Protein AF-A0A660WMS9-F1 (afdb_monomer_lite)

Structure (mmCIF, N/CA/C/O backbone):
data_AF-A0A660WMS9-F1
#
_entry.id   AF-A0A660WMS9-F1
#
loop_
_atom_site.group_PDB
_atom_site.id
_atom_site.type_symbol
_atom_site.label_atom_id
_atom_site.label_alt_id
_atom_site.label_comp_id
_atom_site.label_asym_id
_atom_site.label_entity_id
_atom_site.label_seq_id
_atom_site.pdbx_PDB_ins_code
_atom_site.Cartn_x
_atom_site.Cartn_y
_atom_site.Cartn_z
_atom_site.occupancy
_atom_site.B_iso_or_equiv
_atom_site.auth_seq_id
_atom_site.auth_comp_id
_atom_site.auth_asym_id
_atom_site.auth_atom_id
_atom_site.pdbx_PDB_model_num
ATOM 1 N N . MET A 1 1 ? 49.281 -84.586 -79.809 1.00 32.28 1 MET A N 1
ATOM 2 C CA . MET A 1 1 ? 50.300 -84.724 -78.743 1.00 32.28 1 MET A CA 1
ATOM 3 C C . MET A 1 1 ? 50.803 -83.334 -78.365 1.00 32.28 1 MET A C 1
ATOM 5 O O . MET A 1 1 ? 51.269 -82.672 -79.271 1.00 32.28 1 MET A O 1
ATOM 9 N N . LYS A 1 2 ? 50.681 -82.951 -77.074 1.00 32.53 2 LYS A N 1
ATOM 10 C CA . LYS A 1 2 ? 51.397 -81.894 -76.295 1.00 32.53 2 LYS A CA 1
ATOM 11 C C . LYS A 1 2 ? 51.545 -80.488 -76.944 1.00 32.53 2 LYS A C 1
ATOM 13 O O . LYS A 1 2 ? 52.134 -80.382 -77.999 1.00 32.53 2 LYS A O 1
ATOM 18 N N . GLY A 1 3 ? 51.168 -79.344 -76.364 1.00 30.53 3 GLY A N 1
ATOM 19 C CA . GLY A 1 3 ? 50.635 -78.980 -75.050 1.00 30.53 3 GLY A CA 1
ATOM 20 C C . GLY A 1 3 ? 50.701 -77.448 -74.825 1.00 30.53 3 GLY A C 1
ATOM 21 O O . GLY A 1 3 ? 51.437 -76.761 -75.522 1.00 30.53 3 GLY A O 1
ATOM 22 N N . LYS A 1 4 ? 49.983 -76.996 -73.781 1.00 32.78 4 LYS A N 1
ATOM 23 C CA . LYS A 1 4 ? 50.050 -75.719 -73.019 1.00 32.78 4 LYS A CA 1
ATOM 24 C C . LYS A 1 4 ? 49.391 -74.424 -73.565 1.00 32.78 4 LYS A C 1
ATOM 26 O O . LYS A 1 4 ? 49.974 -73.689 -74.342 1.00 32.78 4 LYS A O 1
ATOM 31 N N . ILE A 1 5 ? 48.194 -74.165 -73.005 1.00 33.53 5 ILE A N 1
ATOM 32 C CA . ILE A 1 5 ? 47.720 -72.978 -72.240 1.00 33.53 5 ILE A CA 1
ATOM 33 C C . ILE A 1 5 ? 48.141 -71.582 -72.741 1.00 33.53 5 ILE A C 1
ATOM 35 O O . ILE A 1 5 ? 49.306 -71.236 -72.600 1.00 33.53 5 ILE A O 1
ATOM 39 N N . LEU A 1 6 ? 47.165 -70.724 -73.084 1.00 25.55 6 LEU A N 1
ATOM 40 C CA . LEU A 1 6 ? 46.888 -69.477 -72.341 1.00 25.55 6 LEU A CA 1
ATOM 41 C C . LEU A 1 6 ? 45.520 -68.879 -72.718 1.00 25.55 6 LEU A C 1
ATOM 43 O O . LEU A 1 6 ? 45.001 -69.078 -73.810 1.00 25.55 6 LEU A O 1
ATOM 47 N N . VAL A 1 7 ? 44.952 -68.208 -71.723 1.00 28.59 7 VAL A N 1
ATOM 48 C CA . VAL A 1 7 ? 43.577 -67.754 -71.520 1.00 28.59 7 VAL A CA 1
ATOM 49 C C . VAL A 1 7 ? 43.165 -66.600 -72.441 1.00 28.59 7 VAL A C 1
ATOM 51 O O . VAL A 1 7 ? 43.944 -65.706 -72.753 1.00 28.59 7 VAL A O 1
ATOM 54 N N . MET A 1 8 ? 41.894 -66.653 -72.831 1.00 27.38 8 MET A N 1
ATOM 55 C CA . MET A 1 8 ? 41.160 -65.738 -73.699 1.00 27.38 8 MET A CA 1
ATOM 56 C C . MET A 1 8 ? 40.659 -64.518 -72.905 1.00 27.38 8 MET A C 1
ATOM 58 O O . MET A 1 8 ? 40.022 -64.688 -71.869 1.00 27.38 8 MET A O 1
ATOM 62 N N . VAL A 1 9 ? 40.881 -63.303 -73.410 1.00 28.78 9 VAL A N 1
ATOM 63 C CA . VAL A 1 9 ? 40.163 -62.089 -72.980 1.00 28.78 9 VAL A CA 1
ATOM 64 C C . VAL A 1 9 ? 39.737 -61.348 -74.243 1.00 28.78 9 VAL A C 1
ATOM 66 O O . VAL A 1 9 ? 40.584 -60.933 -75.031 1.00 28.78 9 VAL A O 1
ATOM 69 N N . PHE A 1 10 ? 38.426 -61.231 -74.462 1.00 31.05 10 PHE A N 1
ATOM 70 C CA . PHE A 1 10 ? 37.843 -60.538 -75.610 1.00 31.05 10 PHE A CA 1
ATOM 71 C C . PHE A 1 10 ? 37.182 -59.231 -75.162 1.00 31.05 10 PHE A C 1
ATOM 73 O O . PHE A 1 10 ? 36.377 -59.206 -74.233 1.00 31.05 10 PHE A O 1
ATOM 80 N N . PHE A 1 11 ? 37.566 -58.160 -75.850 1.00 29.42 11 PHE A N 1
ATOM 81 C CA . PHE A 1 11 ? 37.086 -56.785 -75.741 1.00 29.42 11 PHE A CA 1
ATOM 82 C C . PHE A 1 11 ? 35.619 -56.642 -76.176 1.00 29.42 11 PHE A C 1
ATOM 84 O O . PHE A 1 11 ? 35.262 -57.118 -77.253 1.00 29.42 11 PHE A O 1
ATOM 91 N N . VAL A 1 12 ? 34.821 -55.867 -75.429 1.00 30.16 12 VAL A N 1
ATOM 92 C CA . VAL A 1 12 ? 33.628 -55.174 -75.949 1.00 30.16 12 VAL A CA 1
ATOM 93 C C . VAL A 1 12 ? 33.573 -53.753 -75.372 1.00 30.16 12 VAL A C 1
ATOM 95 O O . VAL A 1 12 ? 33.766 -53.532 -74.180 1.00 30.16 12 VAL A O 1
ATOM 98 N N . LEU A 1 13 ? 33.359 -52.802 -76.280 1.00 28.14 13 LEU A N 1
ATOM 99 C CA . LEU A 1 13 ? 33.330 -51.348 -76.133 1.00 28.14 13 LEU A CA 1
ATOM 100 C C . LEU A 1 13 ? 32.274 -50.877 -75.106 1.00 28.14 13 LEU A C 1
ATOM 102 O O . LEU A 1 13 ? 31.096 -51.208 -75.232 1.00 28.14 13 LEU A O 1
ATOM 106 N N . VAL A 1 14 ? 32.687 -50.073 -74.121 1.00 31.25 14 VAL A N 1
ATOM 107 C CA . VAL A 1 14 ? 31.817 -49.462 -73.099 1.00 31.25 14 VAL A CA 1
ATOM 108 C C . VAL A 1 14 ? 31.217 -48.159 -73.632 1.00 31.25 14 VAL A C 1
ATOM 110 O O . VAL A 1 14 ? 31.938 -47.202 -73.910 1.00 31.25 14 VAL A O 1
ATOM 113 N N . ILE A 1 15 ? 29.887 -48.106 -73.727 1.00 33.53 15 ILE A N 1
ATOM 114 C CA . ILE A 1 15 ? 29.124 -46.856 -73.814 1.00 33.53 15 ILE A CA 1
ATOM 115 C C . ILE A 1 15 ? 28.961 -46.344 -72.379 1.00 33.53 15 ILE A C 1
ATOM 117 O O . ILE A 1 15 ? 28.240 -46.935 -71.578 1.00 33.53 15 ILE A O 1
ATOM 121 N N . ALA A 1 16 ? 29.658 -45.261 -72.039 1.00 32.47 16 ALA A N 1
ATOM 122 C CA . ALA A 1 16 ? 29.509 -44.581 -70.759 1.00 32.47 16 ALA A CA 1
ATOM 123 C C . ALA A 1 16 ? 28.247 -43.703 -70.776 1.00 32.47 16 ALA A C 1
ATOM 125 O O . ALA A 1 16 ? 28.280 -42.552 -71.204 1.00 32.47 16 ALA A O 1
ATOM 126 N N . THR A 1 17 ? 27.126 -44.234 -70.291 1.00 32.12 17 THR A N 1
ATOM 127 C CA . THR A 1 17 ? 26.027 -43.406 -69.781 1.00 32.12 17 THR A CA 1
ATOM 128 C C . THR A 1 17 ? 26.163 -43.323 -68.268 1.00 32.12 17 THR A C 1
ATOM 130 O O . THR A 1 17 ? 25.931 -44.302 -67.562 1.00 32.12 17 THR A O 1
ATOM 133 N N . ASN A 1 18 ? 26.565 -42.147 -67.786 1.00 30.75 18 ASN A N 1
ATOM 134 C CA . ASN A 1 18 ? 26.593 -41.793 -66.373 1.00 30.75 18 ASN A CA 1
ATOM 135 C C . ASN A 1 18 ? 25.188 -41.922 -65.769 1.00 30.75 18 ASN A C 1
ATOM 137 O O . ASN A 1 18 ? 24.348 -41.044 -65.955 1.00 30.75 18 ASN A O 1
ATOM 141 N N . VAL A 1 19 ? 24.946 -42.988 -65.010 1.00 33.78 19 VAL A N 1
ATOM 142 C CA . VAL A 1 19 ? 23.925 -42.978 -63.962 1.00 33.78 19 VAL A CA 1
ATOM 143 C C . VAL A 1 19 ? 24.661 -42.598 -62.684 1.00 33.78 19 VAL A C 1
ATOM 145 O O . VAL A 1 19 ? 25.280 -43.435 -62.036 1.00 33.78 19 VAL A O 1
ATOM 148 N N . TYR A 1 20 ? 24.653 -41.301 -62.370 1.00 31.83 20 TYR A N 1
ATOM 149 C CA . TYR A 1 20 ? 25.052 -40.805 -61.057 1.00 31.83 20 TYR A CA 1
ATOM 150 C C . TYR A 1 20 ? 24.159 -41.480 -60.011 1.00 31.83 20 TYR A C 1
ATOM 152 O O . TYR A 1 20 ? 22.953 -41.232 -59.963 1.00 31.83 20 TYR A O 1
ATOM 160 N N . ALA A 1 21 ? 24.748 -42.341 -59.183 1.00 30.48 21 ALA A N 1
ATOM 161 C CA . ALA A 1 21 ? 24.123 -42.779 -57.948 1.00 30.48 21 ALA A CA 1
ATOM 162 C C . ALA A 1 21 ? 23.920 -41.533 -57.071 1.00 30.48 21 ALA A C 1
ATOM 164 O O . ALA A 1 21 ? 24.878 -40.863 -56.690 1.00 30.48 21 ALA A O 1
ATOM 165 N N . GLN A 1 22 ? 22.664 -41.171 -56.808 1.00 32.88 22 GLN A N 1
ATOM 166 C CA . GLN A 1 22 ? 22.342 -40.133 -55.836 1.00 32.88 22 GLN A CA 1
ATOM 167 C C . GLN A 1 22 ? 22.759 -40.631 -54.449 1.00 32.88 22 GLN A C 1
ATOM 169 O O . GLN A 1 22 ? 22.182 -41.590 -53.938 1.00 32.88 22 GLN A O 1
ATOM 174 N N . GLY A 1 23 ? 23.763 -39.985 -53.854 1.00 32.12 23 GLY A N 1
ATOM 175 C CA . GLY A 1 23 ? 24.179 -40.234 -52.477 1.00 32.12 23 GLY A CA 1
ATOM 176 C C . GLY A 1 23 ? 23.011 -40.011 -51.517 1.00 32.12 23 GLY A C 1
ATOM 177 O O . GLY A 1 23 ? 22.479 -38.904 -51.399 1.00 32.12 23 GLY A O 1
ATOM 178 N N . TYR A 1 24 ? 22.583 -41.073 -50.840 1.00 36.50 24 TYR A N 1
ATOM 179 C CA . TYR A 1 24 ? 21.581 -40.983 -49.787 1.00 36.50 24 TYR A CA 1
ATOM 180 C C . TYR A 1 24 ? 22.224 -40.380 -48.533 1.00 36.50 24 TYR A C 1
ATOM 182 O O . TYR A 1 24 ? 23.112 -40.974 -47.930 1.00 36.50 24 TYR A O 1
ATOM 190 N N . LYS A 1 25 ? 21.748 -39.202 -48.112 1.00 35.28 25 LYS A N 1
ATOM 191 C CA . LYS A 1 25 ? 22.146 -38.561 -46.848 1.00 35.28 25 LYS A CA 1
ATOM 192 C C . LYS A 1 25 ? 21.632 -39.384 -45.665 1.00 35.28 25 LYS A C 1
ATOM 194 O O . LYS A 1 25 ? 20.420 -39.561 -45.525 1.00 35.28 25 LYS A O 1
ATOM 199 N N . LYS A 1 26 ? 22.519 -39.856 -44.790 1.00 37.06 26 LYS A N 1
ATOM 200 C CA . LYS A 1 26 ? 22.137 -40.597 -43.581 1.00 37.06 26 LYS A CA 1
ATOM 201 C C . LYS A 1 26 ? 21.964 -39.629 -42.404 1.00 37.06 26 LYS A C 1
ATOM 203 O O . LYS A 1 26 ? 22.864 -38.864 -42.085 1.00 37.06 26 LYS A O 1
ATOM 208 N N . GLN A 1 27 ? 20.795 -39.641 -41.760 1.00 36.34 27 GLN A N 1
ATOM 209 C CA . GLN A 1 27 ? 20.575 -38.924 -40.497 1.00 36.34 27 GLN A CA 1
ATOM 210 C C . GLN A 1 27 ? 21.121 -39.759 -39.335 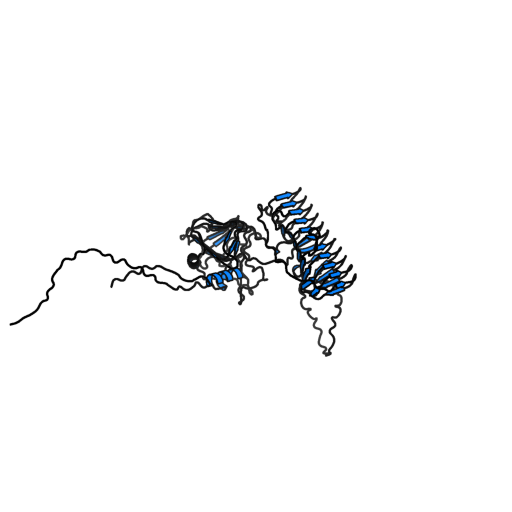1.00 36.34 27 GLN A C 1
ATOM 212 O O . GLN A 1 27 ? 20.575 -40.818 -39.029 1.00 36.34 27 GLN A O 1
ATOM 217 N N . THR A 1 28 ? 22.144 -39.268 -38.643 1.00 34.19 28 THR A N 1
ATOM 218 C CA . THR A 1 28 ? 22.588 -39.826 -37.357 1.00 34.19 28 THR A CA 1
ATOM 219 C C . THR A 1 28 ? 22.055 -38.983 -36.202 1.00 34.19 28 THR A C 1
ATOM 221 O O . THR A 1 28 ? 22.362 -37.800 -36.089 1.00 34.19 28 THR A O 1
ATOM 224 N N . GLN A 1 29 ? 21.247 -39.591 -35.329 1.00 34.59 29 GLN A N 1
ATOM 225 C CA . GLN A 1 29 ? 20.809 -38.974 -34.075 1.00 34.59 29 GLN A CA 1
ATOM 226 C C . GLN A 1 29 ? 21.917 -39.112 -33.027 1.00 34.59 29 GLN A C 1
ATOM 228 O O . GLN A 1 29 ? 22.226 -40.222 -32.599 1.00 34.59 29 GLN A O 1
ATOM 233 N N . PHE A 1 30 ? 22.490 -37.993 -32.585 1.00 34.28 30 PHE A N 1
ATOM 234 C CA . PHE A 1 30 ? 23.364 -37.969 -31.414 1.00 34.28 30 PHE A CA 1
ATOM 235 C C . PHE A 1 30 ? 22.556 -37.608 -30.168 1.00 34.28 30 PHE A C 1
ATOM 237 O O . PHE A 1 30 ? 21.852 -36.599 -30.127 1.00 34.28 30 PHE A O 1
ATOM 244 N N . THR A 1 31 ? 22.690 -38.422 -29.122 1.00 34.00 31 THR A N 1
ATOM 245 C CA . THR A 1 31 ? 22.182 -38.083 -27.788 1.00 34.00 31 THR A CA 1
ATOM 246 C C . THR A 1 31 ? 23.289 -37.321 -27.065 1.00 34.00 31 THR A C 1
ATOM 248 O O . THR A 1 31 ? 24.209 -37.930 -26.528 1.00 34.00 31 THR A O 1
ATOM 251 N N . GLY A 1 32 ? 23.268 -35.988 -27.134 1.00 41.72 32 GLY A N 1
ATOM 252 C CA . GLY A 1 32 ? 24.206 -35.153 -26.375 1.00 41.72 32 GLY A CA 1
ATOM 253 C C . GLY A 1 32 ? 23.969 -35.236 -24.860 1.00 41.72 32 GLY A C 1
ATOM 254 O O . GLY A 1 32 ? 22.941 -35.733 -24.395 1.00 41.72 32 GLY A O 1
ATOM 255 N N . THR A 1 33 ? 24.899 -34.712 -24.067 1.00 40.25 33 THR A N 1
ATOM 256 C CA . THR A 1 33 ? 24.704 -34.524 -22.624 1.00 40.25 33 THR A CA 1
ATOM 257 C C . THR A 1 33 ? 23.866 -33.271 -22.397 1.00 40.25 33 THR A C 1
ATOM 259 O O . THR A 1 33 ? 24.208 -32.198 -22.892 1.00 40.25 33 THR A O 1
ATOM 262 N N . LYS A 1 34 ? 22.770 -33.378 -21.638 1.00 45.91 34 LYS A N 1
ATOM 263 C CA . LYS A 1 34 ? 21.983 -32.207 -21.238 1.00 45.91 34 LYS A CA 1
ATOM 264 C C . LYS A 1 34 ? 22.864 -31.256 -20.444 1.00 45.91 34 LYS A C 1
ATOM 266 O O . LYS A 1 34 ? 23.406 -31.665 -19.416 1.00 45.91 34 LYS A O 1
ATOM 271 N N . THR A 1 35 ? 22.995 -30.006 -20.894 1.00 46.56 35 THR A N 1
ATOM 272 C CA . THR A 1 35 ? 23.633 -28.949 -20.105 1.00 46.56 35 THR A CA 1
ATOM 273 C C . THR A 1 35 ? 22.878 -28.870 -18.785 1.00 46.56 35 THR A C 1
ATOM 275 O O . THR A 1 35 ? 21.731 -28.425 -18.727 1.00 46.56 35 THR A O 1
ATOM 278 N N . THR A 1 36 ? 23.468 -29.444 -17.737 1.00 42.19 36 THR A N 1
ATOM 279 C CA . THR A 1 36 ? 22.788 -29.593 -16.458 1.00 42.19 36 THR A CA 1
ATOM 280 C C . THR A 1 36 ? 23.033 -28.323 -15.696 1.00 42.19 36 THR A C 1
ATOM 282 O O . THR A 1 36 ? 24.161 -28.003 -15.325 1.00 42.19 36 THR A O 1
ATOM 285 N N . VAL A 1 37 ? 21.964 -27.582 -15.477 1.00 47.69 37 VAL A N 1
ATOM 286 C CA . VAL A 1 37 ? 22.051 -26.394 -14.667 1.00 47.69 37 VAL A CA 1
ATOM 287 C C . VAL A 1 37 ? 21.891 -26.807 -13.224 1.00 47.69 37 VAL A C 1
ATOM 289 O O . VAL A 1 37 ? 20.805 -27.189 -12.799 1.00 47.69 37 VAL A O 1
ATOM 292 N N . SER A 1 38 ? 22.965 -26.757 -12.445 1.00 46.25 38 SER A N 1
ATOM 293 C CA . SER A 1 38 ? 22.772 -26.902 -11.011 1.00 46.25 38 SER A CA 1
ATOM 294 C C . SER A 1 38 ? 22.009 -25.671 -10.498 1.00 46.25 38 SER A C 1
ATOM 296 O O . SER A 1 38 ? 22.291 -24.532 -10.885 1.00 46.25 38 SER A O 1
ATOM 298 N N . ASN A 1 39 ? 21.058 -25.879 -9.585 1.00 41.84 39 ASN A N 1
ATOM 299 C CA . ASN A 1 39 ? 20.408 -24.784 -8.854 1.00 41.84 39 ASN A CA 1
ATOM 300 C C . ASN A 1 39 ? 21.433 -23.877 -8.135 1.00 41.84 39 ASN A C 1
ATOM 302 O O . ASN A 1 39 ? 21.135 -22.725 -7.830 1.00 41.84 39 ASN A O 1
ATOM 306 N N . GLU A 1 40 ? 22.645 -24.386 -7.884 1.00 43.34 40 GLU A N 1
ATOM 307 C CA . GLU A 1 40 ? 23.776 -23.635 -7.328 1.00 43.34 40 GLU A CA 1
ATOM 308 C C . GLU A 1 40 ? 24.329 -22.626 -8.339 1.00 43.34 40 GLU A C 1
ATOM 310 O O . GLU A 1 40 ? 24.509 -21.456 -8.004 1.00 43.34 40 GLU A O 1
ATOM 315 N N . SER A 1 41 ? 24.515 -23.062 -9.587 1.00 45.81 41 SER A N 1
ATOM 316 C CA . SER A 1 41 ? 24.983 -22.239 -10.702 1.00 45.81 41 SER A CA 1
ATOM 317 C C . SER A 1 41 ? 23.974 -21.151 -11.059 1.00 45.81 41 SER A C 1
ATOM 319 O O . SER A 1 41 ? 24.400 -20.036 -11.316 1.00 45.81 41 SER A O 1
ATOM 321 N N . LEU A 1 42 ? 22.660 -21.434 -11.010 1.00 47.22 42 LEU A N 1
ATOM 322 C CA . LEU A 1 42 ? 21.597 -20.429 -11.211 1.00 47.22 42 LEU A CA 1
ATOM 323 C C . LEU A 1 42 ? 21.445 -19.471 -10.029 1.00 47.22 42 LEU A C 1
ATOM 325 O O . LEU A 1 42 ? 21.167 -18.290 -10.225 1.00 47.22 42 LEU A O 1
ATOM 329 N N . GLY A 1 43 ? 21.614 -19.966 -8.800 1.00 41.22 43 GLY A N 1
ATOM 330 C CA . GLY A 1 43 ? 21.481 -19.168 -7.580 1.00 41.22 43 GLY A CA 1
ATOM 331 C C . GLY A 1 43 ? 22.525 -18.064 -7.431 1.00 41.22 43 GLY A C 1
ATOM 332 O O . GLY A 1 43 ? 22.253 -17.040 -6.808 1.00 41.22 43 GLY A O 1
ATOM 333 N N . ALA A 1 44 ? 23.689 -18.243 -8.054 1.00 41.72 44 ALA A N 1
ATOM 334 C CA . ALA A 1 44 ? 24.758 -17.255 -8.112 1.00 41.72 44 ALA A CA 1
ATOM 335 C C . ALA A 1 44 ? 24.528 -16.150 -9.169 1.00 41.72 44 ALA A C 1
ATOM 337 O O . ALA A 1 44 ? 25.241 -15.150 -9.173 1.00 41.72 44 ALA A O 1
ATOM 338 N N . ILE A 1 45 ? 23.553 -16.283 -10.075 1.00 48.00 45 ILE A N 1
ATOM 339 C CA . ILE A 1 45 ? 23.423 -15.396 -11.242 1.00 48.00 45 ILE A CA 1
ATOM 340 C C . ILE A 1 45 ? 22.672 -14.117 -10.870 1.00 48.00 45 ILE A C 1
ATOM 342 O O . ILE A 1 45 ? 21.440 -14.073 -10.899 1.00 48.00 45 ILE A O 1
ATOM 346 N N . ASN A 1 46 ? 23.430 -13.063 -10.569 1.00 48.41 46 ASN A N 1
ATOM 347 C CA . ASN A 1 46 ? 22.924 -11.687 -10.592 1.00 48.41 46 ASN A CA 1
ATOM 348 C C . ASN A 1 46 ? 23.556 -10.876 -11.720 1.00 48.41 46 ASN A C 1
ATOM 350 O O . ASN A 1 46 ? 22.830 -10.264 -12.489 1.00 48.41 46 ASN A O 1
ATOM 354 N N . PHE A 1 47 ? 24.883 -10.921 -11.839 1.00 49.62 47 PHE A N 1
ATOM 355 C CA . PHE A 1 47 ? 25.661 -10.405 -12.964 1.00 49.62 47 PHE A CA 1
ATOM 356 C C . PHE A 1 47 ? 26.985 -11.166 -12.978 1.00 49.62 47 PHE A C 1
ATOM 358 O O . PHE A 1 47 ? 27.804 -10.982 -12.078 1.00 49.62 47 PHE A O 1
ATOM 365 N N . ILE A 1 48 ? 27.193 -12.042 -13.956 1.00 48.62 48 ILE A N 1
ATOM 366 C CA . ILE A 1 48 ? 28.466 -12.746 -14.130 1.00 48.62 48 ILE A CA 1
ATOM 367 C C . ILE A 1 48 ? 29.039 -12.285 -15.460 1.00 48.62 48 ILE A C 1
ATOM 369 O O . ILE A 1 48 ? 28.453 -12.561 -16.497 1.00 48.62 48 ILE A O 1
ATOM 373 N N . SER A 1 49 ? 30.148 -11.550 -15.404 1.00 48.38 49 SER A N 1
ATOM 374 C CA . SER A 1 49 ? 31.034 -11.329 -16.549 1.00 48.38 49 SER A CA 1
ATOM 375 C C . SER A 1 49 ? 32.037 -12.481 -16.579 1.00 48.38 49 SER A C 1
ATOM 377 O O . SER A 1 49 ? 32.495 -12.885 -15.507 1.00 48.38 49 SER A O 1
ATOM 379 N N . ARG A 1 50 ? 32.371 -12.994 -17.773 1.00 46.97 50 ARG A N 1
ATOM 380 C CA . ARG A 1 50 ? 33.308 -14.115 -17.997 1.00 46.97 50 ARG A CA 1
ATOM 381 C C . ARG A 1 50 ? 34.505 -14.036 -17.034 1.00 46.97 50 ARG A C 1
ATOM 383 O O . ARG A 1 50 ? 35.187 -13.012 -16.954 1.00 46.97 50 ARG A O 1
ATOM 390 N N . SER A 1 51 ? 34.701 -15.083 -16.238 1.00 39.81 51 SER A N 1
ATOM 391 C CA . SER A 1 51 ? 35.802 -15.205 -15.284 1.00 39.81 51 SER A CA 1
ATOM 392 C C . SER A 1 51 ? 37.100 -15.559 -16.014 1.00 39.81 51 SER A C 1
ATOM 394 O O . SER A 1 51 ? 37.102 -16.370 -16.932 1.00 39.81 51 SER A O 1
ATOM 396 N N . GLY A 1 52 ? 38.215 -14.962 -15.582 1.00 41.97 52 GLY A N 1
ATOM 397 C CA . GLY A 1 52 ? 39.567 -15.413 -15.939 1.00 41.97 52 GLY A CA 1
ATOM 398 C C . GLY A 1 52 ? 40.323 -14.592 -16.986 1.00 41.97 52 GLY A C 1
ATOM 399 O O . GLY A 1 52 ? 41.539 -14.733 -17.063 1.00 41.97 52 GLY A O 1
ATOM 400 N N . GLU A 1 53 ? 39.671 -13.693 -17.724 1.00 44.28 53 GLU A N 1
ATOM 401 C CA . GLU A 1 53 ? 40.331 -12.906 -18.777 1.00 44.28 53 GLU A CA 1
ATOM 402 C C . GLU A 1 53 ? 40.425 -11.413 -18.419 1.00 44.28 53 GLU A C 1
ATOM 404 O O . GLU A 1 53 ? 39.478 -10.785 -17.937 1.00 44.28 53 GLU A O 1
ATOM 409 N N . THR A 1 54 ? 41.600 -10.820 -18.631 1.00 46.09 54 THR A N 1
ATOM 410 C CA . THR A 1 54 ? 41.865 -9.398 -18.391 1.00 46.09 54 THR A CA 1
ATOM 411 C C . THR A 1 54 ? 41.159 -8.535 -19.443 1.00 46.09 54 THR A C 1
ATOM 413 O O . THR A 1 54 ? 41.322 -8.731 -20.641 1.00 46.09 54 THR A O 1
ATOM 416 N N . GLY A 1 55 ? 40.378 -7.538 -19.007 1.00 48.94 55 GLY A N 1
ATOM 417 C CA . GLY A 1 55 ? 39.758 -6.543 -19.902 1.00 48.94 55 GLY A CA 1
ATOM 418 C C . GLY A 1 55 ? 38.229 -6.545 -19.954 1.00 48.94 55 GLY A C 1
ATOM 419 O O . GLY A 1 55 ? 37.663 -5.604 -20.505 1.00 48.94 55 GLY A O 1
ATOM 420 N N . TYR A 1 56 ? 37.565 -7.518 -19.326 1.00 50.50 56 TYR A N 1
ATOM 421 C CA . TYR A 1 56 ? 36.104 -7.584 -19.275 1.00 50.50 56 TYR A CA 1
ATOM 422 C C . TYR A 1 56 ? 35.528 -6.646 -18.198 1.00 50.50 56 TYR A C 1
ATOM 424 O O . TYR A 1 56 ? 35.923 -6.733 -17.031 1.00 50.50 56 TYR A O 1
ATOM 432 N N . LYS A 1 57 ? 34.624 -5.722 -18.562 1.00 50.97 57 LYS A N 1
ATOM 433 C CA . LYS A 1 57 ? 34.059 -4.707 -17.641 1.00 50.97 57 LYS A CA 1
ATOM 434 C C . LYS A 1 57 ? 32.575 -4.421 -17.915 1.00 50.97 57 LYS A C 1
ATOM 436 O O . LYS A 1 57 ? 32.182 -4.206 -19.056 1.00 50.97 57 LYS A O 1
ATOM 441 N N . LEU A 1 58 ? 31.765 -4.308 -16.859 1.00 52.75 58 LEU A N 1
ATOM 442 C CA . LEU A 1 58 ? 30.400 -3.762 -16.926 1.00 52.75 58 LEU A CA 1
ATOM 443 C C . LEU A 1 58 ? 30.386 -2.323 -16.400 1.00 52.75 58 LEU A C 1
ATOM 445 O O . LEU A 1 58 ? 30.725 -2.091 -15.240 1.00 52.75 58 LEU A O 1
ATOM 449 N N . TYR A 1 59 ? 29.969 -1.388 -17.250 1.00 49.25 59 TYR A N 1
ATOM 450 C CA . TYR A 1 59 ? 29.805 0.033 -16.978 1.00 49.25 59 TYR A CA 1
ATOM 451 C C . TYR A 1 59 ? 28.342 0.375 -16.684 1.00 49.25 59 TYR A C 1
ATOM 453 O O . TYR A 1 59 ? 27.462 0.215 -17.531 1.00 49.25 59 TYR A O 1
ATOM 461 N N . VAL A 1 60 ? 28.085 0.908 -15.490 1.00 49.19 60 VAL A N 1
ATOM 462 C CA . VAL A 1 60 ? 26.765 1.428 -15.099 1.00 49.19 60 VAL A CA 1
ATOM 463 C C . VAL A 1 60 ? 26.896 2.932 -14.890 1.00 49.19 60 VAL A C 1
ATOM 465 O O . VAL A 1 60 ? 27.518 3.367 -13.922 1.00 49.19 60 VAL A O 1
ATOM 468 N N . ASN A 1 61 ? 26.352 3.740 -15.803 1.00 38.12 61 ASN A N 1
ATOM 469 C CA . ASN A 1 61 ? 26.397 5.198 -15.692 1.00 38.12 61 ASN A CA 1
ATOM 470 C C . ASN A 1 61 ? 25.035 5.745 -15.229 1.00 38.12 61 ASN A C 1
ATOM 472 O O . ASN A 1 61 ? 23.999 5.324 -15.733 1.00 38.12 61 ASN A O 1
ATOM 476 N N . GLY A 1 62 ? 25.032 6.676 -14.269 1.00 38.72 62 GLY A N 1
ATOM 477 C CA . GLY A 1 62 ? 23.811 7.199 -13.632 1.00 38.72 62 GLY A CA 1
ATOM 478 C C . GLY A 1 62 ? 23.493 6.619 -12.248 1.00 38.72 62 GLY A C 1
ATOM 479 O O . GLY A 1 62 ? 22.520 7.041 -11.632 1.00 38.72 62 GLY A O 1
ATOM 480 N N . ALA A 1 63 ? 24.330 5.724 -11.713 1.00 38.62 63 ALA A N 1
ATOM 481 C CA . ALA A 1 63 ? 24.299 5.370 -10.298 1.00 38.62 63 ALA A CA 1
ATOM 482 C C . ALA A 1 63 ? 24.802 6.563 -9.464 1.00 38.62 63 ALA A C 1
ATOM 484 O O . ALA A 1 63 ? 25.964 6.626 -9.065 1.00 38.62 63 ALA A O 1
ATOM 485 N N . SER A 1 64 ? 23.932 7.537 -9.184 1.00 37.56 64 SER A N 1
ATOM 486 C CA . SER A 1 64 ? 24.093 8.252 -7.919 1.00 37.56 64 SER A CA 1
ATOM 487 C C . SER A 1 64 ? 23.926 7.217 -6.802 1.00 37.56 64 SER A C 1
ATOM 489 O O . SER A 1 64 ? 23.253 6.200 -6.989 1.00 37.56 64 SER A O 1
ATOM 491 N N . SER A 1 65 ? 24.519 7.450 -5.634 1.00 38.53 65 SER A N 1
ATOM 492 C CA . SER A 1 65 ? 24.477 6.546 -4.472 1.00 38.53 65 SER A CA 1
ATOM 493 C C . SER A 1 65 ? 23.063 6.172 -3.969 1.00 38.53 65 SER A C 1
ATOM 495 O O . SER A 1 65 ? 22.940 5.497 -2.949 1.00 38.53 65 SER A O 1
ATOM 497 N N . SER A 1 66 ? 21.995 6.595 -4.655 1.00 38.03 66 SER A N 1
ATOM 498 C CA . SER A 1 66 ? 20.598 6.479 -4.251 1.00 38.03 66 SER A CA 1
ATOM 499 C C . SER A 1 66 ? 19.609 5.935 -5.301 1.00 38.03 66 SER A C 1
ATOM 501 O O . SER A 1 66 ? 18.463 5.715 -4.917 1.00 38.03 66 SER A O 1
ATOM 503 N N . THR A 1 67 ? 19.965 5.717 -6.581 1.00 36.31 67 THR A N 1
ATOM 504 C CA . THR A 1 67 ? 18.930 5.570 -7.648 1.00 36.31 67 THR A CA 1
ATOM 505 C C . THR A 1 67 ? 18.999 4.341 -8.566 1.00 36.31 67 THR A C 1
ATOM 507 O O . THR A 1 67 ? 17.994 4.025 -9.204 1.00 36.31 67 THR A O 1
ATOM 510 N N . THR A 1 68 ? 20.089 3.568 -8.578 1.00 36.69 68 THR A N 1
ATOM 511 C CA . THR A 1 68 ? 20.141 2.282 -9.305 1.00 36.69 68 THR A CA 1
ATOM 512 C C . THR A 1 68 ? 20.267 1.130 -8.314 1.00 36.69 68 THR A C 1
ATOM 514 O O . THR A 1 68 ? 21.296 0.970 -7.660 1.00 36.69 68 THR A O 1
ATOM 517 N N . PHE A 1 69 ? 19.212 0.320 -8.195 1.00 41.44 69 PHE A N 1
ATOM 518 C CA . PHE A 1 69 ? 19.160 -0.830 -7.291 1.00 41.44 69 PHE A CA 1
ATOM 519 C C . PHE A 1 69 ? 19.338 -2.131 -8.084 1.00 41.44 69 PHE A C 1
ATOM 521 O O . PHE A 1 69 ? 18.374 -2.671 -8.625 1.00 41.44 69 PHE A O 1
ATOM 528 N N . VAL A 1 70 ? 20.563 -2.662 -8.116 1.00 41.78 70 VAL A N 1
ATOM 529 C CA . VAL A 1 70 ? 20.768 -4.109 -8.287 1.00 41.78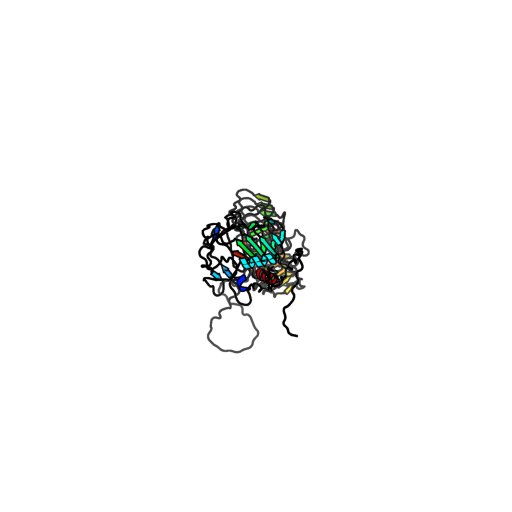 70 VAL A CA 1
ATOM 530 C C . VAL A 1 70 ? 20.779 -4.700 -6.887 1.00 41.78 70 VAL A C 1
ATOM 532 O O . VAL A 1 70 ? 21.781 -4.629 -6.175 1.00 41.78 70 VAL A O 1
ATOM 535 N N . ASP A 1 71 ? 19.630 -5.208 -6.458 1.00 37.28 71 ASP A N 1
ATOM 536 C CA . ASP A 1 71 ? 19.450 -5.717 -5.108 1.00 37.28 71 ASP A CA 1
ATOM 537 C C . ASP A 1 71 ? 19.331 -7.242 -5.126 1.00 37.28 71 ASP A C 1
ATOM 539 O O . ASP A 1 71 ? 18.302 -7.807 -5.492 1.00 37.28 71 ASP A O 1
ATOM 543 N N . GLY A 1 72 ? 20.409 -7.915 -4.722 1.00 37.25 72 GLY A N 1
ATOM 544 C CA . GLY A 1 72 ? 20.436 -9.365 -4.525 1.00 37.25 72 GLY A CA 1
ATOM 545 C C . GLY A 1 72 ? 19.734 -9.826 -3.242 1.00 37.25 72 GLY A C 1
ATOM 546 O O . GLY A 1 72 ? 19.801 -11.010 -2.909 1.00 37.25 72 GLY A O 1
ATOM 547 N N . ARG A 1 73 ? 19.097 -8.928 -2.472 1.00 36.84 73 ARG A N 1
ATOM 548 C CA . ARG A 1 73 ? 18.323 -9.318 -1.289 1.00 36.84 73 ARG A CA 1
ATOM 549 C C . ARG A 1 73 ? 17.080 -10.087 -1.737 1.00 36.84 73 ARG A C 1
ATOM 551 O O . ARG A 1 73 ? 16.176 -9.555 -2.368 1.00 36.84 73 ARG A O 1
ATOM 558 N N . ASN A 1 74 ? 17.015 -11.358 -1.356 1.00 37.09 74 ASN A N 1
ATOM 559 C CA . ASN A 1 74 ? 15.823 -12.194 -1.452 1.00 37.09 74 ASN A CA 1
ATOM 560 C C . ASN A 1 74 ? 14.692 -11.558 -0.610 1.00 37.09 74 ASN A C 1
ATOM 562 O O . ASN A 1 74 ? 14.648 -11.720 0.608 1.00 37.09 74 ASN A O 1
ATOM 566 N N . HIS A 1 75 ? 13.822 -10.746 -1.216 1.00 35.25 75 HIS A N 1
ATOM 567 C CA . HIS A 1 75 ? 13.002 -9.773 -0.479 1.00 35.25 75 HIS A CA 1
ATOM 568 C C . HIS A 1 75 ? 11.845 -10.329 0.377 1.00 35.25 75 HIS A C 1
ATOM 570 O O . HIS A 1 75 ? 11.052 -9.532 0.877 1.00 35.25 75 HIS A O 1
ATOM 576 N N . THR A 1 76 ? 11.734 -11.639 0.618 1.00 31.06 76 THR A N 1
ATOM 577 C CA . THR A 1 76 ? 10.788 -12.205 1.615 1.00 31.06 76 THR A CA 1
ATOM 578 C C . THR A 1 76 ? 11.447 -12.881 2.805 1.00 31.06 76 THR A C 1
ATOM 580 O O . THR A 1 76 ? 10.747 -13.317 3.714 1.00 31.06 76 THR A O 1
ATOM 583 N N . LEU A 1 77 ? 12.770 -12.967 2.851 1.00 29.83 77 LEU A N 1
ATOM 584 C CA . LEU A 1 77 ? 13.455 -13.569 3.982 1.00 29.83 77 LEU A CA 1
ATOM 585 C C . LEU A 1 77 ? 14.552 -12.611 4.394 1.00 29.83 77 LEU A C 1
ATOM 587 O O . LEU A 1 77 ? 15.412 -12.271 3.589 1.00 29.83 77 LEU A O 1
ATOM 591 N N . THR A 1 78 ? 14.548 -12.185 5.649 1.00 28.09 78 THR A N 1
ATOM 592 C CA . THR A 1 78 ? 15.736 -11.658 6.315 1.00 28.09 78 THR A CA 1
ATOM 593 C C . THR A 1 78 ? 16.898 -12.625 6.027 1.00 28.09 78 THR A C 1
ATOM 595 O O . THR A 1 78 ? 16.981 -13.678 6.644 1.00 28.09 78 THR A O 1
ATOM 598 N N . GLY A 1 79 ? 17.717 -12.351 5.004 1.00 32.41 79 GLY A N 1
ATOM 599 C CA . GLY A 1 79 ? 18.869 -13.171 4.603 1.00 32.41 79 GLY A CA 1
ATOM 600 C C . GLY A 1 79 ? 18.615 -14.669 4.357 1.00 32.41 79 GLY A C 1
ATOM 601 O O . GLY A 1 79 ? 19.513 -15.469 4.611 1.00 32.41 79 GLY A O 1
ATOM 602 N N . GLY A 1 80 ? 17.426 -15.081 3.907 1.00 30.81 80 GLY A N 1
ATOM 603 C CA . GLY A 1 80 ? 17.127 -16.503 3.697 1.00 30.81 80 GLY A CA 1
ATOM 604 C C . GLY A 1 80 ? 17.825 -17.087 2.470 1.00 30.81 80 GLY A C 1
ATOM 605 O O . GLY A 1 80 ? 17.569 -16.662 1.341 1.00 30.81 80 GLY A O 1
ATOM 606 N N . LEU A 1 81 ? 18.690 -18.063 2.735 1.00 38.88 81 LEU A N 1
ATOM 607 C CA . LEU A 1 81 ? 19.504 -18.819 1.787 1.00 38.88 81 LEU A CA 1
ATOM 608 C C . LEU A 1 81 ? 18.655 -19.661 0.815 1.00 38.88 81 LEU A C 1
ATOM 610 O O . LEU A 1 81 ? 17.540 -20.071 1.136 1.00 38.88 81 LEU A O 1
ATOM 614 N N . VAL A 1 82 ? 19.206 -19.943 -0.367 1.00 35.09 82 VAL A N 1
ATOM 615 C CA . VAL A 1 82 ? 18.523 -20.651 -1.461 1.00 35.09 82 VAL A CA 1
ATOM 616 C C . VAL A 1 82 ? 18.595 -22.172 -1.254 1.00 35.09 82 VAL A C 1
ATOM 618 O O . VAL A 1 82 ? 19.677 -22.763 -1.277 1.00 35.09 82 VAL A O 1
ATOM 621 N N . GLY A 1 83 ? 17.428 -22.809 -1.098 1.00 38.19 83 GLY A N 1
ATOM 622 C CA . GLY A 1 83 ? 17.230 -24.269 -1.169 1.00 38.19 83 GLY A CA 1
ATOM 623 C C . GLY A 1 83 ? 17.617 -25.078 0.079 1.00 38.19 83 GLY A C 1
ATOM 624 O O . GLY A 1 83 ? 18.140 -24.555 1.063 1.00 38.19 83 GLY A O 1
ATOM 625 N N . SER A 1 84 ? 17.363 -26.392 0.034 1.00 34.25 84 SER A N 1
ATOM 626 C CA . SER A 1 84 ? 17.854 -27.353 1.031 1.00 34.25 84 SER A CA 1
ATOM 627 C C . SER A 1 84 ? 19.376 -27.466 0.907 1.00 34.25 84 SER A C 1
ATOM 629 O O . SER A 1 84 ? 19.890 -28.240 0.100 1.00 34.25 84 SER A O 1
ATOM 631 N N . GLY A 1 85 ? 20.099 -26.618 1.635 1.00 39.19 85 GLY A N 1
ATOM 632 C CA . GLY A 1 85 ? 21.557 -26.539 1.539 1.00 39.19 85 GLY A CA 1
ATOM 633 C C . GLY A 1 85 ? 22.168 -25.162 1.778 1.00 39.19 85 GLY A C 1
ATOM 634 O O . GLY A 1 85 ? 23.381 -25.046 1.652 1.00 39.19 85 GLY A O 1
ATOM 635 N N . ASN A 1 86 ? 21.390 -24.139 2.155 1.00 41.84 86 ASN A N 1
ATOM 636 C CA . ASN A 1 86 ? 21.944 -22.900 2.709 1.00 41.84 86 ASN A CA 1
ATOM 637 C C . ASN A 1 86 ? 22.908 -22.147 1.756 1.00 41.84 86 ASN A C 1
ATOM 639 O O . ASN A 1 86 ? 24.013 -21.774 2.152 1.00 41.84 86 ASN A O 1
ATOM 643 N N . LYS A 1 87 ? 22.503 -21.897 0.498 1.00 40.97 87 LYS A N 1
ATOM 644 C CA . LYS A 1 87 ? 23.375 -21.265 -0.514 1.00 40.97 87 LYS A CA 1
ATOM 645 C C . LYS A 1 87 ? 23.177 -19.741 -0.649 1.00 40.97 87 LYS A C 1
ATOM 647 O O . LYS A 1 87 ? 22.047 -19.266 -0.514 1.00 40.97 87 LYS A O 1
ATOM 652 N N . PRO A 1 88 ? 24.256 -18.973 -0.880 1.00 35.22 88 PRO A N 1
ATOM 653 C CA . PRO A 1 88 ? 24.266 -17.515 -0.729 1.00 35.22 88 PRO A CA 1
ATOM 654 C C . PRO A 1 88 ? 23.996 -16.718 -2.024 1.00 35.22 88 PRO A C 1
ATOM 656 O O . PRO A 1 88 ? 24.175 -17.236 -3.121 1.00 35.22 88 PRO A O 1
ATOM 659 N N . GLY A 1 89 ? 23.592 -15.446 -1.892 1.00 40.44 89 GLY A N 1
ATOM 660 C CA . GLY A 1 89 ? 23.312 -14.531 -3.014 1.00 40.44 89 GLY A CA 1
ATOM 661 C C . GLY A 1 89 ? 24.464 -13.560 -3.311 1.00 40.44 89 GLY A C 1
ATOM 662 O O . GLY A 1 89 ? 25.187 -13.149 -2.401 1.00 40.44 89 GLY A O 1
ATOM 663 N N . ILE A 1 90 ? 24.635 -13.176 -4.581 1.00 40.41 90 ILE A N 1
ATOM 664 C CA . ILE A 1 90 ? 25.703 -12.266 -5.030 1.00 40.41 90 ILE A CA 1
ATOM 665 C C . ILE A 1 90 ? 25.278 -10.792 -4.904 1.00 40.41 90 ILE A C 1
ATOM 667 O O . ILE A 1 90 ? 24.263 -10.393 -5.473 1.00 40.41 90 ILE A O 1
ATOM 671 N N . GLN A 1 91 ? 26.077 -9.965 -4.218 1.00 40.09 91 GLN A N 1
ATOM 672 C CA . GLN A 1 91 ? 25.998 -8.500 -4.262 1.00 40.09 91 GLN A CA 1
ATOM 673 C C . GLN A 1 91 ? 27.272 -7.926 -4.896 1.00 40.09 91 GLN A C 1
ATOM 675 O O . GLN A 1 91 ? 28.391 -8.272 -4.510 1.00 40.09 91 GLN A O 1
ATOM 680 N N . THR A 1 92 ? 27.101 -7.010 -5.846 1.00 40.28 92 THR A N 1
ATOM 681 C CA . THR A 1 92 ? 28.184 -6.215 -6.437 1.00 40.28 92 THR A CA 1
ATOM 682 C C . THR A 1 92 ? 28.233 -4.838 -5.775 1.00 40.28 92 THR A C 1
ATOM 684 O O . THR A 1 92 ? 27.188 -4.242 -5.514 1.00 40.28 92 THR A O 1
ATOM 687 N N . ASP A 1 93 ? 29.428 -4.318 -5.497 1.00 39.50 93 ASP A N 1
ATOM 688 C CA . ASP A 1 93 ? 29.610 -2.958 -4.974 1.00 39.50 93 ASP A CA 1
ATOM 689 C C . ASP A 1 93 ? 29.351 -1.921 -6.082 1.00 39.50 93 ASP A C 1
ATOM 691 O O . ASP A 1 93 ? 30.220 -1.637 -6.907 1.00 39.50 93 ASP A O 1
ATOM 695 N N . LEU A 1 94 ? 28.129 -1.381 -6.114 1.00 43.22 94 LEU A N 1
ATOM 696 C CA . LEU A 1 94 ? 27.681 -0.390 -7.100 1.00 43.22 94 LEU A CA 1
ATOM 697 C C . LEU A 1 94 ? 28.247 1.018 -6.855 1.00 43.22 94 LEU A C 1
ATOM 699 O O . LEU A 1 94 ? 27.985 1.914 -7.653 1.00 43.22 94 LEU A O 1
ATOM 703 N N . ALA A 1 95 ? 29.023 1.248 -5.785 1.00 39.38 95 ALA A N 1
ATOM 704 C CA . ALA A 1 95 ? 29.713 2.527 -5.599 1.00 39.38 95 ALA A CA 1
ATOM 705 C C . ALA A 1 95 ? 30.809 2.750 -6.658 1.00 39.38 95 ALA A C 1
ATOM 707 O O . ALA A 1 95 ? 31.310 3.864 -6.818 1.00 39.38 95 ALA A O 1
ATOM 708 N N . LYS A 1 96 ? 31.181 1.695 -7.393 1.00 43.00 96 LYS A N 1
ATOM 709 C CA . LYS A 1 96 ? 32.092 1.756 -8.532 1.00 43.00 96 LYS A CA 1
ATOM 710 C C . LYS A 1 96 ? 31.293 1.644 -9.825 1.00 43.00 96 LYS A C 1
ATOM 712 O O . LYS A 1 96 ? 30.496 0.730 -9.998 1.00 43.00 96 LYS A O 1
ATOM 717 N N . SER A 1 97 ? 31.589 2.525 -10.777 1.00 44.28 97 SER A N 1
ATOM 718 C CA . SER A 1 97 ? 31.038 2.492 -12.139 1.00 44.28 97 SER A CA 1
ATOM 719 C C . SER A 1 97 ? 31.485 1.272 -12.954 1.00 44.28 97 SER A C 1
ATOM 721 O O . SER A 1 97 ? 31.078 1.135 -14.103 1.00 44.28 97 SER A O 1
ATOM 723 N N . THR A 1 98 ? 32.326 0.400 -12.386 1.00 47.03 98 THR A N 1
ATOM 724 C CA . THR A 1 98 ? 32.829 -0.824 -13.010 1.00 47.03 98 THR A CA 1
ATOM 725 C C . THR A 1 98 ? 32.674 -2.008 -12.061 1.00 47.03 98 THR A C 1
ATOM 727 O O . THR A 1 98 ? 33.259 -2.015 -10.976 1.00 47.03 98 THR A O 1
ATOM 730 N N . ILE A 1 99 ? 31.935 -3.032 -12.491 1.00 48.81 99 ILE A N 1
ATOM 731 C CA . ILE A 1 99 ? 31.801 -4.301 -11.763 1.00 48.81 99 ILE A CA 1
ATOM 732 C C . ILE A 1 99 ? 32.894 -5.265 -12.245 1.00 48.81 99 ILE A C 1
ATOM 734 O O . ILE A 1 99 ? 33.017 -5.504 -13.444 1.00 48.81 99 ILE A O 1
ATOM 738 N N . SER A 1 100 ? 33.692 -5.804 -11.314 1.00 50.03 100 SER A N 1
ATOM 739 C CA . SER A 1 100 ? 34.773 -6.766 -11.588 1.00 50.03 100 SER A CA 1
ATOM 740 C C . SER A 1 100 ? 34.485 -8.114 -10.925 1.00 50.03 100 SER A C 1
ATOM 742 O O . SER A 1 100 ? 34.113 -8.149 -9.749 1.00 50.03 100 SER A O 1
ATOM 744 N N . SER A 1 101 ? 34.734 -9.219 -11.635 1.00 46.28 101 SER A N 1
ATOM 745 C CA . SER A 1 101 ? 34.596 -10.600 -11.130 1.00 46.28 101 SER A CA 1
ATOM 746 C C . SER A 1 101 ? 35.515 -10.910 -9.938 1.00 46.28 101 SER A C 1
ATOM 748 O O . SER A 1 101 ? 35.261 -11.840 -9.177 1.00 46.28 101 SER A O 1
ATOM 750 N N . SER A 1 102 ? 36.544 -10.087 -9.725 1.00 44.50 102 SER A N 1
ATOM 751 C CA . SER A 1 102 ? 37.504 -10.203 -8.625 1.00 44.50 102 SER A CA 1
ATOM 752 C C . SER A 1 102 ? 37.086 -9.537 -7.305 1.00 44.50 102 SER A C 1
ATOM 754 O O . SER A 1 102 ? 37.813 -9.628 -6.319 1.00 44.50 102 SER A O 1
ATOM 756 N N . ASN A 1 103 ? 35.928 -8.863 -7.246 1.00 46.03 103 ASN A N 1
ATOM 757 C CA . ASN A 1 103 ? 35.455 -8.157 -6.044 1.00 46.03 103 ASN A CA 1
ATOM 758 C C . ASN A 1 103 ? 33.962 -8.389 -5.772 1.00 46.03 103 ASN A C 1
ATOM 760 O O . ASN A 1 103 ? 33.194 -7.448 -5.563 1.00 46.03 103 ASN A O 1
ATOM 764 N N . VAL A 1 104 ? 33.554 -9.657 -5.766 1.00 44.75 104 VAL A N 1
ATOM 765 C CA . VAL A 1 104 ? 32.176 -10.057 -5.477 1.00 44.75 104 VAL A CA 1
ATOM 766 C C . VAL A 1 104 ? 32.023 -10.441 -4.001 1.00 44.75 104 VAL A C 1
ATOM 768 O O . VAL A 1 104 ? 32.799 -11.242 -3.470 1.00 44.75 104 VAL A O 1
ATOM 771 N N . THR A 1 105 ? 31.009 -9.879 -3.333 1.00 43.22 105 THR A N 1
ATOM 772 C CA . THR A 1 105 ? 30.625 -10.278 -1.973 1.00 43.22 105 THR A CA 1
ATOM 773 C C . THR A 1 105 ? 29.428 -11.208 -2.048 1.00 43.22 105 THR A C 1
ATOM 775 O O . THR A 1 105 ? 28.376 -10.871 -2.593 1.00 43.22 105 THR A O 1
ATOM 778 N N . ILE A 1 106 ? 29.595 -12.387 -1.466 1.00 43.88 106 ILE A N 1
ATOM 779 C CA . ILE A 1 106 ? 28.552 -13.382 -1.344 1.00 43.88 106 ILE A CA 1
ATOM 780 C C . ILE A 1 106 ? 27.915 -13.239 0.040 1.00 43.88 106 ILE A C 1
ATOM 782 O O . ILE A 1 106 ? 28.532 -13.542 1.067 1.00 43.88 106 ILE A O 1
ATOM 786 N N . ASN A 1 107 ? 26.671 -12.763 0.060 1.00 39.12 107 ASN A N 1
ATOM 787 C CA . ASN A 1 107 ? 25.890 -12.630 1.280 1.00 39.12 107 ASN A CA 1
ATOM 788 C C . ASN A 1 107 ? 25.314 -14.001 1.652 1.00 39.12 107 ASN A C 1
ATOM 790 O O . ASN A 1 107 ? 24.401 -14.519 1.007 1.00 39.12 107 ASN A O 1
ATOM 794 N N . GLY A 1 108 ? 25.878 -14.585 2.704 1.00 37.47 108 GLY A N 1
ATOM 795 C CA . GLY A 1 108 ? 25.430 -15.814 3.346 1.00 37.47 108 GLY A CA 1
ATOM 796 C C . GLY A 1 108 ? 25.770 -15.783 4.831 1.00 37.47 108 GLY A C 1
ATOM 797 O O . GLY A 1 108 ? 26.347 -14.811 5.316 1.00 37.47 108 GLY A O 1
ATOM 798 N N . ASN A 1 109 ? 25.424 -16.841 5.561 1.00 36.38 109 ASN A N 1
ATOM 799 C CA . ASN A 1 109 ? 25.921 -17.047 6.917 1.00 36.38 109 ASN A CA 1
ATOM 800 C C . ASN A 1 109 ? 26.892 -18.243 6.919 1.00 36.38 109 ASN A C 1
ATOM 802 O O . ASN A 1 109 ? 26.419 -19.381 6.881 1.00 36.38 109 ASN A O 1
ATOM 806 N N . PRO A 1 110 ? 28.220 -18.020 6.933 1.00 35.72 110 PRO A N 1
ATOM 807 C CA . PRO A 1 110 ? 28.912 -16.727 6.980 1.00 35.72 110 PRO A CA 1
ATOM 808 C C . PRO A 1 110 ? 29.076 -16.076 5.596 1.00 35.72 110 PRO A C 1
ATOM 810 O O . PRO A 1 110 ? 29.080 -16.752 4.564 1.00 35.72 110 PRO A O 1
ATOM 813 N N . ALA A 1 111 ? 29.245 -14.753 5.580 1.00 39.66 111 ALA A N 1
ATOM 814 C CA . ALA A 1 111 ? 29.535 -14.004 4.362 1.00 39.66 111 ALA A CA 1
ATOM 815 C C . ALA A 1 111 ? 30.917 -14.397 3.820 1.00 39.66 111 ALA A C 1
ATOM 817 O O . ALA A 1 111 ? 31.870 -14.548 4.587 1.00 39.66 111 ALA A O 1
ATOM 818 N N . LYS A 1 112 ? 31.037 -14.560 2.498 1.00 39.81 112 LYS A N 1
ATOM 819 C CA . LYS A 1 112 ? 32.297 -14.930 1.834 1.00 39.81 112 LYS A CA 1
ATOM 820 C C . LYS A 1 112 ? 32.684 -13.880 0.794 1.00 39.81 112 LYS A C 1
ATOM 822 O O . LYS A 1 112 ? 31.852 -13.443 0.004 1.00 39.81 112 LYS A O 1
ATOM 827 N N . LYS A 1 113 ? 33.961 -13.500 0.776 1.00 44.22 113 LYS A N 1
ATOM 828 C CA . LYS A 1 113 ? 34.563 -12.573 -0.195 1.00 44.22 113 LYS A CA 1
ATOM 829 C C . LYS A 1 113 ? 35.642 -13.324 -0.975 1.00 44.22 113 LYS A C 1
ATOM 831 O O . LYS A 1 113 ? 36.444 -14.011 -0.349 1.00 44.22 113 LYS A O 1
ATOM 836 N N . GLY A 1 114 ? 35.671 -13.216 -2.302 1.00 45.56 114 GLY A N 1
ATOM 837 C CA . GLY A 1 114 ? 36.709 -13.871 -3.108 1.00 45.56 114 GLY A CA 1
ATOM 838 C C . GLY A 1 114 ? 36.395 -13.949 -4.600 1.00 45.56 114 GLY A C 1
ATOM 839 O O . GLY A 1 114 ? 35.371 -13.438 -5.049 1.00 45.56 114 GLY A O 1
ATOM 840 N N . ASN A 1 115 ? 37.287 -14.608 -5.344 1.00 46.44 115 ASN A N 1
ATOM 841 C CA . ASN A 1 115 ? 37.099 -14.935 -6.757 1.00 46.44 115 ASN A CA 1
ATOM 842 C C . ASN A 1 115 ? 36.174 -16.149 -6.866 1.00 46.44 115 ASN A C 1
ATOM 844 O O . ASN A 1 115 ? 36.501 -17.217 -6.349 1.00 46.44 115 ASN A O 1
ATOM 848 N N . TRP A 1 116 ? 35.040 -15.994 -7.541 1.00 44.03 116 TRP A N 1
ATOM 849 C CA . TRP A 1 116 ? 34.112 -17.092 -7.796 1.00 44.03 116 TRP A CA 1
ATOM 850 C C . TRP A 1 116 ? 34.140 -17.426 -9.281 1.00 44.03 116 TRP A C 1
ATOM 852 O O . TRP A 1 116 ? 33.770 -16.597 -10.109 1.00 44.03 116 TRP A O 1
ATOM 862 N N . ASN A 1 117 ? 34.619 -18.628 -9.604 1.00 44.22 117 ASN A N 1
ATOM 863 C CA . ASN A 1 117 ? 34.580 -19.162 -10.957 1.00 44.22 117 ASN A CA 1
ATOM 864 C C . ASN A 1 117 ? 33.312 -20.007 -11.101 1.00 44.22 117 ASN A C 1
ATOM 866 O O . ASN A 1 117 ? 33.177 -21.032 -10.436 1.00 44.22 117 ASN A O 1
ATOM 870 N N . THR A 1 118 ? 32.365 -19.558 -11.918 1.00 46.94 118 THR A N 1
ATOM 871 C CA . THR A 1 118 ? 31.239 -20.392 -12.339 1.00 46.94 118 THR A CA 1
ATOM 872 C C . THR A 1 118 ? 31.513 -20.809 -13.775 1.00 46.94 118 THR A C 1
ATOM 874 O O . THR A 1 118 ? 31.505 -19.950 -14.654 1.00 46.94 118 THR A O 1
ATOM 877 N N . ASP A 1 119 ? 31.744 -22.099 -14.008 1.00 47.19 119 ASP A N 1
ATOM 878 C CA . ASP A 1 119 ? 31.969 -22.681 -15.338 1.00 47.19 119 ASP A CA 1
ATOM 879 C C . ASP A 1 119 ? 30.666 -22.668 -16.171 1.00 47.19 119 ASP A C 1
ATOM 881 O O . ASP A 1 119 ? 30.064 -23.703 -16.449 1.00 47.19 119 ASP A O 1
ATOM 885 N N . ILE A 1 120 ? 30.155 -21.480 -16.510 1.00 53.88 120 ILE A N 1
ATOM 886 C CA . ILE A 1 120 ? 28.934 -21.292 -17.304 1.00 53.88 120 ILE A CA 1
ATOM 887 C C . ILE A 1 120 ? 29.325 -20.751 -18.683 1.00 53.88 120 ILE A C 1
ATOM 889 O O . ILE A 1 120 ? 29.652 -19.573 -18.830 1.00 53.88 120 ILE A O 1
ATOM 893 N N . SER A 1 121 ? 29.252 -21.605 -19.706 1.00 63.97 121 SER A N 1
ATOM 894 C CA . SER A 1 121 ? 29.506 -21.237 -21.106 1.00 63.97 121 SER A CA 1
ATOM 895 C C . SER A 1 121 ? 28.273 -20.583 -21.748 1.00 63.97 121 SER A C 1
ATOM 897 O O . SER A 1 121 ? 27.417 -21.259 -22.309 1.00 63.97 121 SER A O 1
ATOM 899 N N . VAL A 1 122 ? 28.146 -19.251 -21.683 1.00 66.56 122 VAL A N 1
ATOM 900 C CA . VAL A 1 122 ? 27.015 -18.520 -22.307 1.00 66.56 122 VAL A CA 1
ATOM 901 C C . VAL A 1 122 ? 26.785 -18.901 -23.789 1.00 66.56 122 VAL A C 1
ATOM 903 O O . VAL A 1 122 ? 25.623 -19.091 -24.160 1.00 66.56 122 VAL A O 1
ATOM 906 N N . PRO A 1 123 ? 27.823 -19.087 -24.634 1.00 67.62 123 PRO A N 1
ATOM 907 C CA . PRO A 1 123 ? 27.636 -19.509 -26.026 1.00 67.62 123 PRO A CA 1
ATOM 908 C C . PRO A 1 123 ? 26.950 -20.873 -26.191 1.00 67.62 123 PRO A C 1
ATOM 910 O O . PRO A 1 123 ? 26.020 -20.998 -26.988 1.00 67.62 123 PRO A O 1
ATOM 913 N N . GLU A 1 124 ? 27.348 -21.890 -25.418 1.00 69.00 124 GLU A N 1
ATOM 914 C CA . GLU A 1 124 ? 26.721 -23.223 -25.464 1.00 69.00 124 GLU A CA 1
ATOM 915 C C . GLU A 1 124 ? 25.237 -23.157 -25.102 1.00 69.00 124 GLU A C 1
ATOM 917 O O . GLU A 1 124 ? 24.385 -23.792 -25.725 1.00 69.00 124 GLU A O 1
ATOM 922 N N . TRP A 1 125 ? 24.921 -22.332 -24.111 1.00 71.44 125 TRP A N 1
ATOM 923 C CA . TRP A 1 125 ? 23.564 -22.121 -23.641 1.00 71.44 125 TRP A CA 1
ATOM 924 C C . TRP A 1 125 ? 22.689 -21.391 -24.649 1.00 71.44 125 TRP A C 1
ATOM 926 O O . TRP A 1 125 ? 21.523 -21.743 -24.822 1.00 71.44 125 TRP A O 1
ATOM 936 N N . LEU A 1 126 ? 23.235 -20.394 -25.338 1.00 76.00 126 LEU A N 1
ATOM 937 C CA . LEU A 1 126 ? 22.517 -19.721 -26.413 1.00 76.00 126 LEU A CA 1
ATOM 938 C C . LEU A 1 126 ? 22.253 -20.658 -27.579 1.00 76.00 126 LEU A C 1
ATOM 940 O O . LEU A 1 126 ? 21.140 -20.657 -28.103 1.00 76.00 126 LEU A O 1
ATOM 944 N N . ASN A 1 127 ? 23.222 -21.505 -27.929 1.00 75.31 127 ASN A N 1
ATOM 945 C CA . ASN A 1 127 ? 23.000 -22.539 -28.926 1.00 75.31 127 ASN A CA 1
ATOM 946 C C . ASN A 1 127 ? 21.882 -23.498 -28.484 1.00 75.31 127 ASN A C 1
ATOM 948 O O . ASN A 1 127 ? 20.977 -23.789 -29.260 1.00 75.31 127 ASN A O 1
ATOM 952 N N . TYR A 1 128 ? 21.868 -23.932 -27.222 1.00 76.62 128 TYR A N 1
ATOM 953 C CA . TYR A 1 128 ? 20.776 -24.748 -26.688 1.00 76.62 128 TYR A CA 1
ATOM 954 C C . TYR A 1 128 ? 19.414 -24.037 -26.770 1.00 76.62 128 TYR A C 1
ATOM 956 O O . TYR A 1 128 ? 18.456 -24.592 -27.313 1.00 76.62 128 TYR A O 1
ATOM 964 N N . PHE A 1 129 ? 19.315 -22.791 -26.294 1.00 84.12 129 PHE A N 1
ATOM 965 C CA . PHE A 1 129 ? 18.057 -22.040 -26.304 1.00 84.12 129 PHE A CA 1
ATOM 966 C C . PHE A 1 129 ? 17.548 -21.728 -27.706 1.00 84.12 129 PHE A C 1
ATOM 968 O O . PHE A 1 129 ? 16.334 -21.716 -27.898 1.00 84.12 129 PHE A O 1
ATOM 975 N N . LYS A 1 130 ? 18.440 -21.564 -28.690 1.00 85.81 130 LYS A N 1
ATOM 976 C CA . LYS A 1 130 ? 18.071 -21.461 -30.107 1.00 85.81 130 LYS A CA 1
ATOM 977 C C . LYS A 1 130 ? 17.254 -22.666 -30.572 1.00 85.81 130 LYS A C 1
ATOM 979 O O . LYS A 1 130 ? 16.256 -22.494 -31.263 1.00 85.81 130 LYS A O 1
ATOM 984 N N . HIS A 1 131 ? 17.643 -23.874 -30.163 1.00 80.06 131 HIS A N 1
ATOM 985 C CA . HIS A 1 131 ? 16.993 -25.117 -30.593 1.00 80.06 131 HIS A CA 1
ATOM 986 C C . HIS A 1 131 ? 15.645 -25.372 -29.911 1.00 80.06 131 HIS A C 1
ATOM 988 O O . HIS A 1 131 ? 14.777 -26.014 -30.498 1.00 80.06 131 HIS A O 1
ATOM 994 N N . ILE A 1 132 ? 15.458 -24.885 -28.680 1.00 77.38 132 ILE A N 1
ATOM 995 C CA . ILE A 1 132 ? 14.223 -25.098 -27.904 1.00 77.38 132 ILE A CA 1
ATOM 996 C C . ILE A 1 132 ? 13.303 -23.868 -27.861 1.00 77.38 132 ILE A C 1
ATOM 998 O O . ILE A 1 132 ? 12.336 -23.851 -27.086 1.00 77.38 132 ILE A O 1
ATOM 1002 N N . ALA A 1 133 ? 13.621 -22.849 -28.663 1.00 87.88 133 ALA A N 1
ATOM 1003 C CA . ALA A 1 133 ? 12.914 -21.582 -28.724 1.00 87.88 133 ALA A CA 1
ATOM 1004 C C . ALA A 1 133 ? 11.431 -21.784 -29.066 1.00 87.88 133 ALA A C 1
ATOM 1006 O O . ALA A 1 133 ? 11.080 -22.427 -30.051 1.00 87.88 133 ALA A O 1
ATOM 1007 N N . ASP A 1 134 ? 10.551 -21.207 -28.249 1.00 92.69 134 ASP A N 1
ATOM 1008 C CA . ASP A 1 134 ? 9.137 -21.047 -28.588 1.00 92.69 134 ASP A CA 1
ATOM 1009 C C . ASP A 1 134 ? 8.938 -19.853 -29.544 1.00 92.69 134 ASP A C 1
ATOM 1011 O O . ASP A 1 134 ? 7.983 -19.838 -30.316 1.00 92.69 134 ASP A O 1
ATOM 1015 N N . TYR A 1 135 ? 9.840 -18.865 -29.494 1.00 93.94 135 TYR A N 1
ATOM 1016 C CA . TYR A 1 135 ? 9.864 -17.698 -30.377 1.00 93.94 135 TYR A CA 1
ATOM 1017 C C . TYR A 1 135 ? 11.288 -17.433 -30.860 1.00 93.94 135 TYR A C 1
ATOM 1019 O O . TYR A 1 135 ? 12.202 -17.353 -30.041 1.00 93.94 135 TYR A O 1
ATOM 1027 N N . THR A 1 136 ? 11.458 -17.226 -32.165 1.00 95.31 136 THR A N 1
ATOM 1028 C CA . THR A 1 136 ? 12.731 -16.815 -32.769 1.00 95.31 136 THR A CA 1
ATOM 1029 C C . THR A 1 136 ? 12.560 -15.455 -33.432 1.00 95.31 136 THR A C 1
ATOM 1031 O O . THR A 1 136 ? 11.693 -15.286 -34.287 1.00 95.31 136 THR A O 1
ATOM 1034 N N . ILE A 1 137 ? 13.377 -14.487 -33.026 1.00 94.69 137 ILE A N 1
ATOM 1035 C CA . ILE A 1 137 ? 13.374 -13.116 -33.533 1.00 94.69 137 ILE A CA 1
ATOM 1036 C C . ILE A 1 137 ? 14.663 -12.901 -34.322 1.00 94.69 137 ILE A C 1
ATOM 1038 O O . ILE A 1 137 ? 15.744 -12.933 -33.745 1.00 94.69 137 ILE A O 1
ATOM 1042 N N . THR A 1 138 ? 14.546 -12.675 -35.628 1.00 93.38 138 THR A N 1
ATOM 1043 C CA . THR A 1 138 ? 15.687 -12.443 -36.538 1.00 93.38 138 THR A CA 1
ATOM 1044 C C . THR A 1 138 ? 15.694 -11.037 -37.140 1.00 93.38 138 THR A C 1
ATOM 1046 O O . THR A 1 138 ? 16.509 -10.730 -38.003 1.00 93.38 138 THR A O 1
ATOM 1049 N N . GLN A 1 139 ? 14.739 -10.192 -36.746 1.00 92.31 139 GLN A N 1
ATOM 1050 C CA . GLN A 1 139 ? 14.611 -8.803 -37.180 1.00 92.31 139 GLN A CA 1
ATOM 1051 C C . GLN A 1 139 ? 14.256 -7.925 -35.985 1.00 92.31 139 GLN A C 1
ATOM 1053 O O . GLN A 1 139 ? 13.608 -8.388 -35.041 1.00 92.31 139 GLN A O 1
ATOM 1058 N N . ASP A 1 140 ? 14.659 -6.658 -36.043 1.00 92.31 140 ASP A N 1
ATOM 1059 C CA . ASP A 1 140 ? 14.374 -5.676 -35.002 1.00 92.31 140 ASP A CA 1
ATOM 1060 C C . ASP A 1 140 ? 12.883 -5.656 -34.655 1.00 92.31 140 ASP A C 1
ATOM 1062 O O . ASP A 1 140 ? 12.020 -5.456 -35.510 1.00 92.31 140 ASP A O 1
ATOM 1066 N N . THR A 1 141 ? 12.573 -5.895 -33.382 1.00 94.50 141 THR A N 1
ATOM 1067 C CA . THR A 1 141 ? 11.207 -6.147 -32.922 1.00 94.50 141 THR A CA 1
ATOM 1068 C C . THR A 1 141 ? 10.885 -5.308 -31.697 1.00 94.50 141 THR A C 1
ATOM 1070 O O . THR A 1 141 ? 11.694 -5.164 -30.781 1.00 94.50 141 THR A O 1
ATOM 1073 N N . THR A 1 142 ? 9.663 -4.773 -31.654 1.00 92.19 142 THR A N 1
ATOM 1074 C CA . THR A 1 142 ? 9.118 -4.080 -30.483 1.00 92.19 142 THR A CA 1
ATOM 1075 C C . THR A 1 142 ? 7.871 -4.792 -29.977 1.00 92.19 142 THR A C 1
ATOM 1077 O O . THR A 1 142 ? 6.916 -4.979 -30.727 1.00 92.19 142 THR A O 1
ATOM 1080 N N . TRP A 1 143 ? 7.858 -5.147 -28.693 1.00 91.44 143 TRP A N 1
ATOM 1081 C CA . TRP A 1 143 ? 6.702 -5.711 -27.999 1.00 91.44 143 TRP A CA 1
ATOM 1082 C C . TRP A 1 143 ? 6.219 -4.768 -26.901 1.00 91.44 143 TRP A C 1
ATOM 1084 O O . TRP A 1 143 ? 6.968 -4.395 -26.000 1.00 91.44 143 TRP A O 1
ATOM 1094 N N . GLN A 1 144 ? 4.942 -4.400 -26.971 1.00 80.38 144 GLN A N 1
ATOM 1095 C CA . GLN A 1 144 ? 4.255 -3.522 -26.021 1.00 80.38 144 GLN A CA 1
ATOM 1096 C C . GLN A 1 144 ? 2.883 -4.107 -25.704 1.00 80.38 144 GLN A C 1
ATOM 1098 O O . GLN A 1 144 ? 2.292 -4.783 -26.547 1.00 80.38 144 GLN A O 1
ATOM 1103 N N . SER A 1 145 ? 2.409 -3.912 -24.474 1.00 72.00 145 SER A N 1
ATOM 1104 C CA . SER A 1 145 ? 1.114 -4.410 -23.984 1.00 72.00 145 SER A CA 1
ATOM 1105 C C . SER A 1 145 ? 0.871 -5.894 -24.295 1.00 72.00 145 SER A C 1
ATOM 1107 O O . SER A 1 145 ? -0.252 -6.327 -24.538 1.00 72.00 145 SER A O 1
ATOM 1109 N N . THR A 1 146 ? 1.951 -6.676 -24.313 1.00 82.75 146 THR A N 1
ATOM 1110 C CA . THR A 1 146 ? 1.968 -8.075 -24.743 1.00 82.75 146 THR A CA 1
ATOM 1111 C C . THR A 1 146 ? 2.475 -8.946 -23.603 1.00 82.75 146 THR A C 1
ATOM 1113 O O . THR A 1 146 ? 3.380 -8.555 -22.866 1.00 82.75 146 THR A O 1
ATOM 1116 N N . THR A 1 147 ? 1.901 -10.141 -23.455 1.00 84.44 147 THR A N 1
ATOM 1117 C CA . THR A 1 147 ? 2.385 -11.148 -22.504 1.00 84.44 147 THR A CA 1
ATOM 1118 C C . THR A 1 147 ? 2.929 -12.368 -23.241 1.00 84.44 147 THR A C 1
ATOM 1120 O O . THR A 1 147 ? 2.250 -12.917 -24.105 1.00 84.44 147 THR A O 1
ATOM 1123 N N . VAL A 1 148 ? 4.130 -12.815 -22.875 1.00 89.94 148 VAL A N 1
ATOM 1124 C CA . VAL A 1 148 ? 4.772 -14.031 -23.390 1.00 89.94 148 VAL A CA 1
ATOM 1125 C C . VAL A 1 148 ? 4.936 -15.035 -22.255 1.00 89.94 148 VAL A C 1
ATOM 1127 O O . VAL A 1 148 ? 5.650 -14.785 -21.288 1.00 89.94 148 VAL A O 1
ATOM 1130 N N . GLY A 1 149 ? 4.281 -16.190 -22.379 1.00 87.69 149 GLY A N 1
ATOM 1131 C CA . GLY A 1 149 ? 4.263 -17.217 -21.334 1.00 87.69 149 GLY A CA 1
ATOM 1132 C C . GLY A 1 149 ? 3.363 -16.864 -20.147 1.00 87.69 149 GLY A C 1
ATOM 1133 O O . GLY A 1 149 ? 2.528 -15.965 -20.216 1.00 87.69 149 GLY A O 1
ATOM 1134 N N . SER A 1 150 ? 3.497 -17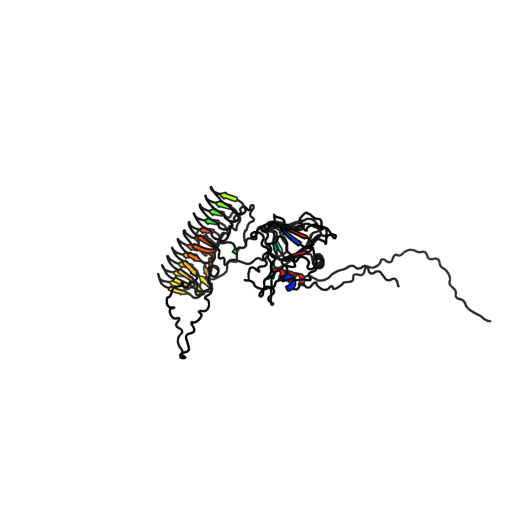.615 -19.056 1.00 78.88 150 SER A N 1
ATOM 1135 C CA . SER A 1 150 ? 2.766 -17.394 -17.803 1.00 78.88 150 SER A CA 1
ATOM 1136 C C . SER A 1 150 ? 3.516 -18.007 -16.609 1.00 78.88 150 SER A C 1
ATOM 1138 O O . SER A 1 150 ? 4.416 -18.824 -16.818 1.00 78.88 150 SER A O 1
ATOM 1140 N N . PRO A 1 151 ? 3.114 -17.719 -15.352 1.00 70.81 151 PRO A N 1
ATOM 1141 C CA . PRO A 1 151 ? 3.675 -18.377 -14.168 1.00 70.81 151 PRO A CA 1
ATOM 1142 C C . PRO A 1 151 ? 3.598 -19.914 -14.180 1.00 70.81 151 PRO A C 1
ATOM 1144 O O . PRO A 1 151 ? 4.366 -20.562 -13.477 1.00 70.81 151 PRO A O 1
ATOM 1147 N N . SER A 1 152 ? 2.676 -20.498 -14.953 1.00 74.62 152 SER A N 1
ATOM 1148 C CA . SER A 1 152 ? 2.500 -21.949 -15.099 1.00 74.62 152 SER A CA 1
ATOM 1149 C C . SER A 1 152 ? 3.047 -22.509 -16.417 1.00 74.62 152 SER A C 1
ATOM 1151 O O . SER A 1 152 ? 3.070 -23.723 -16.594 1.00 74.62 152 SER A O 1
ATOM 1153 N N . SER A 1 153 ? 3.474 -21.655 -17.351 1.00 82.62 153 SER A N 1
ATOM 1154 C CA . SER A 1 153 ? 3.954 -22.054 -18.676 1.00 82.62 153 SER A CA 1
ATOM 1155 C C . SER A 1 153 ? 5.032 -21.089 -19.165 1.00 82.62 153 SER A C 1
ATOM 1157 O O . SER A 1 153 ? 4.759 -20.144 -19.913 1.00 82.62 153 SER A O 1
ATOM 1159 N N . TYR A 1 154 ? 6.271 -21.358 -18.772 1.00 85.00 154 TYR A N 1
ATOM 1160 C CA . TYR A 1 154 ? 7.435 -20.569 -19.163 1.00 85.00 154 TYR A CA 1
ATOM 1161 C C . TYR A 1 154 ? 7.769 -20.814 -20.643 1.00 85.00 154 TYR A C 1
ATOM 1163 O O . TYR A 1 154 ? 7.572 -21.919 -21.155 1.00 85.00 154 TYR A O 1
ATOM 1171 N N . LYS A 1 155 ? 8.246 -19.776 -21.334 1.00 89.62 155 LYS A N 1
ATOM 1172 C CA . LYS A 1 155 ? 8.585 -19.797 -22.764 1.00 89.62 155 LYS A CA 1
ATOM 1173 C C . LYS A 1 155 ? 10.047 -19.443 -22.997 1.00 89.62 155 LYS A C 1
ATOM 1175 O O . LYS A 1 155 ? 10.647 -18.733 -22.196 1.00 89.62 155 LYS A O 1
ATOM 1180 N N . VAL A 1 156 ? 10.607 -19.926 -24.098 1.00 89.56 156 VAL A N 1
ATOM 1181 C CA . VAL A 1 156 ? 11.945 -19.554 -24.563 1.00 89.56 156 VAL A CA 1
ATOM 1182 C C . VAL A 1 156 ? 11.806 -18.595 -25.741 1.00 89.56 156 VAL A C 1
ATOM 1184 O O . VAL A 1 156 ? 11.227 -18.946 -26.765 1.00 89.56 156 VAL A O 1
ATOM 1187 N N . VAL A 1 157 ? 12.320 -17.381 -25.589 1.00 94.44 157 VAL A N 1
ATOM 1188 C CA . VAL A 1 157 ? 12.442 -16.380 -26.651 1.00 94.44 157 VAL A CA 1
ATOM 1189 C C . VAL A 1 157 ? 13.913 -16.287 -27.015 1.00 94.44 157 VAL A C 1
ATOM 1191 O O . VAL A 1 157 ? 14.732 -15.969 -26.158 1.00 94.44 157 VAL A O 1
ATOM 1194 N N . TYR A 1 158 ? 14.242 -16.575 -28.268 1.00 93.69 158 TYR A N 1
ATOM 1195 C CA . TYR A 1 158 ? 15.586 -16.461 -28.815 1.00 93.69 158 TYR A CA 1
ATOM 1196 C C . TYR A 1 158 ? 15.643 -15.307 -29.818 1.00 93.69 158 TYR A C 1
ATOM 1198 O O . TYR A 1 158 ? 14.809 -15.228 -30.719 1.00 93.69 158 TYR A O 1
ATOM 1206 N N . VAL A 1 159 ? 16.617 -14.418 -29.665 1.00 92.75 159 VAL A N 1
ATOM 1207 C CA . VAL A 1 159 ? 16.861 -13.263 -30.532 1.00 92.75 159 VAL A CA 1
ATOM 1208 C C . VAL A 1 159 ? 18.220 -13.460 -31.200 1.00 92.75 159 VAL A C 1
ATOM 1210 O O . VAL A 1 159 ? 19.215 -13.621 -30.499 1.00 92.75 159 VAL A O 1
ATOM 1213 N N . ASP A 1 160 ? 18.246 -13.484 -32.531 1.00 90.94 160 ASP A N 1
ATOM 1214 C CA . ASP A 1 160 ? 19.425 -13.761 -33.365 1.00 90.94 160 ASP A CA 1
ATOM 1215 C C . ASP A 1 160 ? 19.769 -12.511 -34.187 1.00 90.94 160 ASP A C 1
ATOM 1217 O O . ASP A 1 160 ? 19.010 -12.129 -35.078 1.00 90.94 160 ASP A O 1
ATOM 1221 N N . ASP A 1 161 ? 20.874 -11.844 -33.847 1.00 87.50 161 ASP A N 1
ATOM 1222 C CA . ASP A 1 161 ? 21.402 -10.607 -34.453 1.00 87.50 161 ASP A CA 1
ATOM 1223 C C . ASP A 1 161 ? 20.429 -9.422 -34.561 1.00 87.50 161 ASP A C 1
ATOM 1225 O O . ASP A 1 161 ? 20.702 -8.436 -35.254 1.00 87.50 161 ASP A O 1
ATOM 1229 N N . ALA A 1 162 ? 19.319 -9.468 -33.835 1.00 87.69 162 ALA A N 1
ATOM 1230 C CA . ALA A 1 162 ? 18.265 -8.468 -33.875 1.00 87.69 162 ALA A CA 1
ATOM 1231 C C . ALA A 1 162 ? 18.188 -7.647 -32.586 1.00 87.69 162 ALA A C 1
ATOM 1233 O O . ALA A 1 162 ? 18.555 -8.103 -31.502 1.00 87.69 162 ALA A O 1
ATOM 1234 N N . LYS A 1 163 ? 17.645 -6.433 -32.695 1.00 88.25 163 LYS A N 1
ATOM 1235 C CA . LYS A 1 163 ? 17.264 -5.618 -31.542 1.00 88.25 163 LYS A CA 1
ATOM 1236 C C . LYS A 1 163 ? 15.901 -6.041 -31.007 1.00 88.25 163 LYS A C 1
ATOM 1238 O O . LYS A 1 163 ? 14.934 -6.157 -31.760 1.00 88.25 163 LYS A O 1
ATOM 1243 N N . LEU A 1 164 ? 15.787 -6.169 -29.687 1.00 91.50 164 LEU A N 1
ATOM 1244 C CA . LEU A 1 164 ? 14.502 -6.350 -29.014 1.00 91.50 164 LEU A CA 1
ATOM 1245 C C . LEU A 1 164 ? 14.184 -5.166 -28.099 1.00 91.50 164 LEU A C 1
ATOM 1247 O O . LEU A 1 164 ? 14.911 -4.882 -27.146 1.00 91.50 164 LEU A O 1
ATOM 1251 N N . THR A 1 165 ? 13.047 -4.518 -28.345 1.00 88.12 165 THR A N 1
ATOM 1252 C CA . THR A 1 165 ? 12.488 -3.486 -27.467 1.00 88.12 165 THR A CA 1
ATOM 1253 C C . THR A 1 165 ? 11.239 -4.013 -26.763 1.00 88.12 165 THR A C 1
ATOM 1255 O O . THR A 1 165 ? 10.203 -4.242 -27.379 1.00 88.12 165 THR A O 1
ATOM 1258 N N . LEU A 1 166 ? 11.324 -4.168 -25.446 1.00 87.06 166 LEU A N 1
ATOM 1259 C CA . LEU A 1 166 ? 10.219 -4.480 -24.547 1.00 87.06 166 LEU A CA 1
ATOM 1260 C C . LEU A 1 166 ? 9.726 -3.174 -23.921 1.00 87.06 166 LEU A C 1
ATOM 1262 O O . LEU A 1 166 ? 10.453 -2.537 -23.159 1.00 87.06 166 LEU A O 1
ATOM 1266 N N . GLY A 1 167 ? 8.520 -2.742 -24.273 1.00 73.00 167 GLY A N 1
ATOM 1267 C CA . GLY A 1 167 ? 7.961 -1.473 -23.809 1.00 73.00 167 GLY A CA 1
ATOM 1268 C C . GLY A 1 167 ? 6.827 -1.625 -22.799 1.00 73.00 167 GLY A C 1
ATOM 1269 O O . GLY A 1 167 ? 6.680 -2.653 -22.140 1.00 73.00 167 GLY A O 1
ATOM 1270 N N . THR A 1 168 ? 6.027 -0.568 -22.668 1.00 70.31 168 THR A N 1
ATOM 1271 C CA . THR A 1 168 ? 4.968 -0.440 -21.660 1.00 70.31 168 THR A CA 1
ATOM 1272 C C . THR A 1 168 ? 4.039 -1.655 -21.620 1.00 70.31 168 THR A C 1
ATOM 1274 O O . THR A 1 168 ? 3.640 -2.183 -22.654 1.00 70.31 168 THR A O 1
ATOM 1277 N N . ASP A 1 169 ? 3.715 -2.105 -20.409 1.00 61.91 169 ASP A N 1
ATOM 1278 C CA . ASP A 1 169 ? 2.847 -3.240 -20.075 1.00 61.91 169 ASP A CA 1
ATOM 1279 C C . ASP A 1 169 ? 3.282 -4.603 -20.638 1.00 61.91 169 ASP A C 1
ATOM 1281 O O . ASP A 1 169 ? 2.520 -5.571 -20.593 1.00 61.91 169 ASP A O 1
ATOM 1285 N N . PHE A 1 170 ? 4.520 -4.718 -21.124 1.00 81.50 170 PHE A N 1
ATOM 1286 C CA . PHE A 1 170 ? 5.085 -6.003 -21.510 1.00 81.50 170 PHE A CA 1
ATOM 1287 C C . PHE A 1 170 ? 5.340 -6.909 -20.292 1.00 81.50 170 PHE A C 1
ATOM 1289 O O . PHE A 1 170 ? 5.906 -6.475 -19.284 1.00 81.50 170 PHE A O 1
ATOM 1296 N N . ARG A 1 171 ? 4.986 -8.198 -20.405 1.00 79.81 171 ARG A N 1
ATOM 1297 C CA . ARG A 1 171 ? 5.292 -9.238 -19.407 1.00 79.81 171 ARG A CA 1
ATOM 1298 C C . ARG A 1 171 ? 5.818 -10.511 -20.069 1.00 79.81 171 ARG A C 1
ATOM 1300 O O . ARG A 1 171 ? 5.097 -11.154 -20.819 1.00 79.81 171 ARG A O 1
ATOM 1307 N N . GLY A 1 172 ? 7.036 -10.927 -19.751 1.00 82.25 172 GLY A N 1
ATOM 1308 C CA . GLY A 1 172 ? 7.598 -12.212 -20.177 1.00 82.25 172 GLY A CA 1
ATOM 1309 C C . GLY A 1 172 ? 7.735 -13.193 -19.016 1.00 82.25 172 GLY A C 1
ATOM 1310 O O . GLY A 1 172 ? 7.995 -12.768 -17.896 1.00 82.25 172 GLY A O 1
ATOM 1311 N N . TYR A 1 173 ? 7.586 -14.492 -19.269 1.00 83.44 173 TYR A N 1
ATOM 1312 C CA . TYR A 1 173 ? 7.860 -15.574 -18.319 1.00 83.44 173 TYR A CA 1
ATOM 1313 C C . TYR A 1 173 ? 8.723 -16.638 -18.997 1.00 83.44 173 TYR A C 1
ATOM 1315 O O . TYR A 1 173 ? 8.277 -17.258 -19.965 1.00 83.44 173 TYR A O 1
ATOM 1323 N N . GLY A 1 174 ? 9.927 -16.891 -18.480 1.00 82.50 174 GLY A N 1
ATOM 1324 C CA . GLY A 1 174 ? 10.822 -17.916 -19.022 1.00 82.50 174 GLY A CA 1
ATOM 1325 C C . GLY A 1 174 ? 12.227 -17.438 -19.348 1.00 82.50 174 GLY A C 1
ATOM 1326 O O . GLY A 1 174 ? 12.851 -16.746 -18.547 1.00 82.50 174 GLY A O 1
ATOM 1327 N N . VAL A 1 175 ? 12.750 -17.866 -20.493 1.00 86.44 175 VAL A N 1
ATOM 1328 C CA . VAL A 1 175 ? 14.111 -17.553 -20.937 1.00 86.44 175 VAL A CA 1
ATOM 1329 C C . VAL A 1 175 ? 14.062 -16.550 -22.081 1.00 86.44 175 VAL A C 1
ATOM 1331 O O . VAL A 1 175 ? 13.406 -16.811 -23.084 1.00 86.44 175 VAL A O 1
ATOM 1334 N N . LEU A 1 176 ? 14.756 -15.425 -21.933 1.00 90.44 176 LEU A N 1
ATOM 1335 C CA . LEU A 1 176 ? 15.045 -14.485 -23.010 1.00 90.44 176 LEU A CA 1
ATOM 1336 C C . LEU A 1 176 ? 16.526 -14.612 -23.351 1.00 90.44 176 LEU A C 1
ATOM 1338 O O . LEU A 1 176 ? 17.367 -14.170 -22.582 1.00 90.44 176 LEU A O 1
ATOM 1342 N N . ALA A 1 177 ? 16.836 -15.241 -24.473 1.00 89.06 177 ALA A N 1
ATOM 1343 C CA . ALA A 1 177 ? 18.183 -15.478 -24.963 1.00 89.06 177 ALA A CA 1
ATOM 1344 C C . ALA A 1 177 ? 18.462 -14.549 -26.148 1.00 89.06 177 ALA A C 1
ATOM 1346 O O . ALA A 1 177 ? 17.757 -14.609 -27.148 1.00 89.06 177 ALA A O 1
ATOM 1347 N N . ILE A 1 178 ? 19.471 -13.690 -26.041 1.00 88.75 178 ILE A N 1
ATOM 1348 C CA . ILE A 1 178 ? 19.847 -12.719 -27.069 1.00 88.75 178 ILE A CA 1
ATOM 1349 C C . ILE A 1 178 ? 21.277 -13.010 -27.492 1.00 88.75 178 ILE A C 1
ATOM 1351 O O . ILE A 1 178 ? 22.182 -12.998 -26.660 1.00 88.75 178 ILE A O 1
ATOM 1355 N N . TYR A 1 179 ? 21.462 -13.280 -28.776 1.00 86.38 179 TYR A N 1
ATOM 1356 C CA . TYR A 1 179 ? 22.752 -13.496 -29.405 1.00 86.38 179 TYR A CA 1
ATOM 1357 C C . TYR A 1 179 ? 22.958 -12.426 -30.474 1.00 86.38 179 TYR A C 1
ATOM 1359 O O . TYR A 1 179 ? 22.137 -12.306 -31.379 1.00 86.38 179 TYR A O 1
ATOM 1367 N N . ASP A 1 180 ? 24.031 -11.650 -30.359 1.00 80.69 180 ASP A N 1
ATOM 1368 C CA . ASP A 1 180 ? 24.424 -10.668 -31.365 1.00 80.69 180 ASP A CA 1
ATOM 1369 C C . ASP A 1 180 ? 25.879 -10.889 -31.792 1.00 80.69 180 ASP A C 1
ATOM 1371 O O . ASP A 1 180 ? 26.819 -10.759 -31.011 1.00 80.69 180 ASP A O 1
ATOM 1375 N N . ARG A 1 181 ? 26.083 -11.244 -33.054 1.00 78.25 181 ARG A N 1
ATOM 1376 C CA . ARG A 1 181 ? 27.404 -11.471 -33.648 1.00 78.25 181 ARG A CA 1
ATOM 1377 C C . ARG A 1 181 ? 28.120 -10.184 -34.020 1.00 78.25 181 ARG A C 1
ATOM 1379 O O . ARG A 1 181 ? 29.299 -10.252 -34.344 1.00 78.25 181 ARG A O 1
ATOM 1386 N N . ASN A 1 182 ? 27.441 -9.039 -34.011 1.00 72.12 182 ASN A N 1
ATOM 1387 C CA . ASN A 1 182 ? 28.040 -7.763 -34.368 1.00 72.12 182 ASN A CA 1
ATOM 1388 C C . ASN A 1 182 ? 28.516 -7.026 -33.106 1.00 72.12 182 ASN A C 1
ATOM 1390 O O . ASN A 1 182 ? 27.692 -6.381 -32.455 1.00 72.12 182 ASN A O 1
ATOM 1394 N N . PRO A 1 183 ? 29.818 -7.056 -32.770 1.00 60.78 183 PRO A N 1
ATOM 1395 C CA . PRO A 1 183 ? 30.354 -6.342 -31.611 1.00 60.78 183 PRO A CA 1
ATOM 1396 C C . PRO A 1 183 ? 30.282 -4.814 -31.735 1.00 60.78 183 PRO A C 1
ATOM 1398 O O . PRO A 1 183 ? 30.404 -4.116 -30.731 1.00 60.78 183 PRO A O 1
ATOM 1401 N N . ASN A 1 184 ? 30.034 -4.299 -32.944 1.00 61.25 184 ASN A N 1
ATOM 1402 C CA . ASN A 1 184 ? 30.203 -2.889 -33.280 1.00 61.25 184 ASN A CA 1
ATOM 1403 C C . ASN A 1 184 ? 28.892 -2.086 -33.288 1.00 61.25 184 ASN A C 1
ATOM 1405 O O . ASN A 1 184 ? 28.817 -0.982 -33.836 1.00 61.25 184 ASN A O 1
ATOM 1409 N N . LYS A 1 185 ? 27.804 -2.629 -32.723 1.00 66.06 185 LYS A N 1
ATOM 1410 C CA . LYS A 1 185 ? 26.531 -1.899 -32.638 1.00 66.06 185 LYS A CA 1
ATOM 1411 C C . LYS A 1 185 ? 26.586 -0.837 -31.541 1.00 66.06 185 LYS A C 1
ATOM 1413 O O . LYS A 1 185 ? 26.767 -1.145 -30.369 1.00 66.06 185 LYS A O 1
ATOM 1418 N N . THR A 1 186 ? 26.329 0.411 -31.924 1.00 64.69 186 THR A N 1
ATOM 1419 C CA . THR A 1 186 ? 26.178 1.555 -31.008 1.00 64.69 186 THR A CA 1
ATOM 1420 C C . THR A 1 186 ? 24.766 1.678 -30.428 1.00 64.69 186 THR A C 1
ATOM 1422 O O . THR A 1 186 ? 24.553 2.357 -29.423 1.00 64.69 186 THR A O 1
ATOM 1425 N N . GLU A 1 187 ? 23.791 1.011 -31.046 1.00 71.56 187 GLU A N 1
ATOM 1426 C CA . GLU A 1 187 ? 22.411 0.949 -30.576 1.00 71.56 187 GLU A CA 1
ATOM 1427 C C . GLU A 1 187 ? 22.206 -0.210 -29.591 1.00 71.56 187 GLU A C 1
ATOM 1429 O O . GLU A 1 187 ? 22.789 -1.281 -29.772 1.00 71.56 187 GLU A O 1
ATOM 1434 N N . PRO A 1 188 ? 21.341 -0.057 -28.569 1.00 74.75 188 PRO A N 1
ATOM 1435 C CA . PRO A 1 188 ? 21.112 -1.131 -27.618 1.00 74.75 188 PRO A CA 1
ATOM 1436 C C . PRO A 1 188 ? 20.446 -2.352 -28.254 1.00 74.75 188 PRO A C 1
ATOM 1438 O O . PRO A 1 188 ? 19.374 -2.224 -28.850 1.00 74.75 188 PRO A O 1
ATOM 1441 N N . ILE A 1 189 ? 21.031 -3.529 -28.029 1.00 80.88 189 ILE A N 1
ATOM 1442 C CA . ILE A 1 189 ? 20.527 -4.826 -28.519 1.00 80.88 189 ILE A CA 1
ATOM 1443 C C . ILE A 1 189 ? 19.287 -5.293 -27.741 1.00 80.88 189 ILE A C 1
ATOM 1445 O O . ILE A 1 189 ? 18.405 -5.957 -28.282 1.00 80.88 189 ILE A O 1
ATOM 1449 N N . LEU A 1 190 ? 19.175 -4.863 -26.481 1.00 85.69 190 LEU A N 1
ATOM 1450 C CA . LEU A 1 190 ? 17.989 -5.008 -25.644 1.00 85.69 190 LEU A CA 1
ATOM 1451 C C . LEU A 1 190 ? 17.604 -3.650 -25.058 1.00 85.69 190 LEU A C 1
ATOM 1453 O O . LEU A 1 190 ? 18.419 -2.969 -24.426 1.00 85.69 190 LEU A O 1
ATOM 1457 N N . GLN A 1 191 ? 16.336 -3.285 -25.228 1.00 81.25 191 GLN A N 1
ATOM 1458 C CA . GLN A 1 191 ? 15.717 -2.150 -24.559 1.00 81.25 191 GLN A CA 1
ATOM 1459 C C . GLN A 1 191 ? 14.549 -2.641 -23.707 1.00 81.25 191 GLN A C 1
ATOM 1461 O O . GLN A 1 191 ? 13.588 -3.177 -24.242 1.00 81.25 191 GLN A O 1
ATOM 1466 N N . MET A 1 192 ? 14.604 -2.434 -22.395 1.00 76.12 192 MET A N 1
ATOM 1467 C CA . MET A 1 192 ? 13.453 -2.610 -21.506 1.00 76.12 192 MET A CA 1
ATOM 1468 C C . MET A 1 192 ? 13.018 -1.235 -21.017 1.00 76.12 192 MET A C 1
ATOM 1470 O O . MET A 1 192 ? 13.812 -0.531 -20.395 1.00 76.12 192 MET A O 1
ATOM 1474 N N . LEU A 1 193 ? 11.795 -0.828 -21.352 1.00 70.44 193 LEU A N 1
ATOM 1475 C CA . LEU A 1 193 ? 11.273 0.517 -21.115 1.00 70.44 193 LEU A CA 1
ATOM 1476 C C . LEU A 1 193 ? 10.052 0.485 -20.179 1.00 70.44 193 LEU A C 1
ATOM 1478 O O . LEU A 1 193 ? 9.275 -0.471 -20.184 1.00 70.44 193 LEU A O 1
ATOM 1482 N N . SER A 1 194 ? 9.833 1.563 -19.424 1.00 67.81 194 SER A N 1
ATOM 1483 C CA . SER A 1 194 ? 8.669 1.734 -18.543 1.00 67.81 194 SER A CA 1
ATOM 1484 C C . SER A 1 194 ? 8.539 0.580 -17.531 1.00 67.81 194 SER A C 1
ATOM 1486 O O . SER A 1 194 ? 9.478 0.294 -16.801 1.00 67.81 194 SER A O 1
ATOM 1488 N N . ASN A 1 195 ? 7.386 -0.083 -17.444 1.00 61.12 195 ASN A N 1
ATOM 1489 C CA . ASN A 1 195 ? 7.122 -1.208 -16.541 1.00 61.12 195 ASN A CA 1
ATOM 1490 C C . ASN A 1 195 ? 7.338 -2.588 -17.199 1.00 61.12 195 ASN A C 1
ATOM 1492 O O . ASN A 1 195 ? 6.835 -3.591 -16.681 1.00 61.12 195 ASN A O 1
ATOM 1496 N N . ALA A 1 196 ? 8.051 -2.657 -18.333 1.00 68.62 196 ALA A N 1
ATOM 1497 C CA . ALA A 1 196 ? 8.376 -3.920 -18.990 1.00 68.62 196 ALA A CA 1
ATOM 1498 C C . ALA A 1 196 ? 9.026 -4.893 -18.000 1.00 68.62 196 ALA A C 1
ATOM 1500 O O . ALA A 1 196 ? 9.998 -4.558 -17.322 1.00 68.62 196 ALA A O 1
ATOM 1501 N N . THR A 1 197 ? 8.488 -6.108 -17.918 1.00 71.81 197 THR A N 1
ATOM 1502 C CA . THR A 1 197 ? 8.900 -7.090 -16.913 1.00 71.81 197 THR A CA 1
ATOM 1503 C C . THR A 1 197 ? 9.225 -8.440 -17.543 1.00 71.81 197 THR A C 1
ATOM 1505 O O . THR A 1 197 ? 8.482 -8.914 -18.400 1.00 71.81 197 THR A O 1
ATOM 1508 N N . TRP A 1 198 ? 10.289 -9.099 -17.072 1.00 77.25 198 TRP A N 1
ATOM 1509 C CA . TRP A 1 198 ? 10.649 -10.461 -17.474 1.00 77.25 198 TRP A CA 1
ATOM 1510 C C . TRP A 1 198 ? 10.844 -11.393 -16.269 1.00 77.25 198 TRP A C 1
ATOM 1512 O O . TRP A 1 198 ? 11.869 -11.374 -15.606 1.00 77.25 198 TRP A O 1
ATOM 1522 N N . TYR A 1 199 ? 9.884 -12.268 -15.997 1.00 72.56 199 TYR A N 1
ATOM 1523 C CA . TYR A 1 199 ? 9.937 -13.253 -14.920 1.00 72.56 199 TYR A CA 1
ATOM 1524 C C . TYR A 1 199 ? 10.698 -14.516 -15.353 1.00 72.56 199 TYR A C 1
ATOM 1526 O O . TYR A 1 199 ? 10.114 -15.480 -15.852 1.00 72.56 199 TYR A O 1
ATOM 1534 N N . GLY A 1 200 ? 12.010 -14.543 -15.135 1.00 73.38 200 GLY A N 1
ATOM 1535 C CA . GLY A 1 200 ? 12.829 -15.723 -15.420 1.00 73.38 200 GLY A CA 1
ATOM 1536 C C . GLY A 1 200 ? 14.290 -15.374 -15.647 1.00 73.38 200 GLY A C 1
ATOM 1537 O O . GLY A 1 200 ? 14.857 -14.630 -14.855 1.00 73.38 200 GLY A O 1
ATOM 1538 N N . LEU A 1 201 ? 14.898 -15.922 -16.696 1.00 76.12 201 LEU A N 1
ATOM 1539 C CA . LEU A 1 201 ? 16.308 -15.722 -17.026 1.00 76.12 201 LEU A CA 1
ATOM 1540 C C . LEU A 1 201 ? 16.438 -14.894 -18.307 1.00 76.12 201 LEU A C 1
ATOM 1542 O O . LEU A 1 201 ? 15.858 -15.258 -19.326 1.00 76.12 201 LEU A O 1
ATOM 1546 N N . ILE A 1 202 ? 17.217 -13.817 -18.266 1.00 79.56 202 ILE A N 1
ATOM 1547 C CA . ILE A 1 202 ? 17.684 -13.107 -19.460 1.00 79.56 202 ILE A CA 1
ATOM 1548 C C . ILE A 1 202 ? 19.150 -13.487 -19.682 1.00 79.56 202 ILE A C 1
ATOM 1550 O O . ILE A 1 202 ? 19.968 -13.277 -18.792 1.00 79.56 202 ILE A O 1
ATOM 1554 N N . LEU A 1 203 ? 19.484 -14.034 -20.847 1.00 78.94 203 LEU A N 1
ATOM 1555 C CA . LEU A 1 203 ? 20.850 -14.240 -21.314 1.00 78.94 203 LEU A CA 1
ATOM 1556 C C . LEU A 1 203 ? 21.112 -13.295 -22.474 1.00 78.94 203 LEU A C 1
ATOM 1558 O O . LEU A 1 203 ? 20.354 -13.281 -23.439 1.00 78.94 203 LEU A O 1
ATOM 1562 N N . VAL A 1 204 ? 22.204 -12.550 -22.402 1.00 78.56 204 VAL A N 1
ATOM 1563 C CA . VAL A 1 204 ? 22.663 -11.710 -23.505 1.00 78.56 204 VAL A CA 1
ATOM 1564 C C . VAL A 1 204 ? 24.104 -12.064 -23.805 1.00 78.56 204 VAL A C 1
ATOM 1566 O O . VAL A 1 204 ? 24.937 -12.046 -22.900 1.00 78.56 204 VAL A O 1
ATOM 1569 N N . TYR A 1 205 ? 24.398 -12.365 -25.064 1.00 76.94 205 TYR A N 1
ATOM 1570 C CA . TYR A 1 205 ? 25.758 -12.506 -25.554 1.00 76.94 205 TYR A CA 1
ATOM 1571 C C . TYR A 1 205 ? 25.972 -11.653 -26.785 1.00 76.94 205 TYR A C 1
ATOM 1573 O O . TYR A 1 205 ? 25.175 -11.708 -27.723 1.00 76.94 205 TYR A O 1
ATOM 1581 N N . GLN A 1 206 ? 27.077 -10.924 -26.784 1.00 71.88 206 GLN A N 1
ATOM 1582 C CA . GLN A 1 206 ? 27.584 -10.255 -27.966 1.00 71.88 206 GLN A CA 1
ATOM 1583 C C . GLN A 1 206 ? 28.993 -10.779 -28.238 1.00 71.88 206 GLN A C 1
ATOM 1585 O O . GLN A 1 206 ? 29.768 -10.916 -27.291 1.00 71.88 206 GLN A O 1
ATOM 1590 N N . GLY A 1 207 ? 29.269 -11.140 -29.496 1.00 65.12 207 GLY A N 1
ATOM 1591 C CA . GLY A 1 207 ? 30.487 -11.838 -29.924 1.00 65.12 207 GLY A CA 1
ATOM 1592 C C . GLY A 1 207 ? 31.792 -11.264 -29.366 1.00 65.12 207 GLY A C 1
ATOM 1593 O O . GLY A 1 207 ? 31.880 -10.082 -29.038 1.00 65.12 207 GLY A O 1
ATOM 1594 N N . ASP A 1 208 ? 32.816 -12.113 -29.268 1.00 57.84 208 ASP A N 1
ATOM 1595 C CA . ASP A 1 208 ? 34.150 -11.690 -28.847 1.00 57.84 208 ASP A CA 1
ATOM 1596 C C . ASP A 1 208 ? 34.722 -10.733 -29.917 1.00 57.84 208 ASP A C 1
ATOM 1598 O O . ASP A 1 208 ? 34.859 -11.099 -31.085 1.00 57.84 208 ASP A O 1
ATOM 1602 N N . ASN A 1 209 ? 34.997 -9.482 -29.535 1.00 53.72 209 ASN A N 1
ATOM 1603 C CA . ASN A 1 209 ? 35.625 -8.492 -30.413 1.00 53.72 209 ASN A CA 1
ATOM 1604 C C . ASN A 1 209 ? 36.963 -9.028 -30.953 1.00 53.72 209 ASN A C 1
ATOM 1606 O O . ASN A 1 209 ? 37.669 -9.749 -30.243 1.00 53.72 209 ASN A O 1
ATOM 1610 N N . GLU A 1 210 ? 37.379 -8.582 -32.142 1.00 54.50 210 GLU A N 1
ATOM 1611 C CA . GLU A 1 210 ? 38.784 -8.706 -32.543 1.00 54.50 210 GLU A CA 1
ATOM 1612 C C . GLU A 1 210 ? 39.693 -8.078 -31.469 1.00 54.50 210 GLU A C 1
ATOM 1614 O O . GLU A 1 210 ? 39.364 -7.058 -30.843 1.00 54.50 210 GLU A O 1
ATOM 1619 N N . GLU A 1 211 ? 40.831 -8.726 -31.220 1.00 48.16 211 GLU A N 1
ATOM 1620 C CA . GLU A 1 211 ? 41.794 -8.341 -30.195 1.00 48.16 211 GLU A CA 1
ATOM 1621 C C . GLU A 1 211 ? 42.223 -6.872 -30.399 1.00 48.16 211 GLU A C 1
ATOM 1623 O O . GLU A 1 211 ? 42.863 -6.526 -31.387 1.00 48.16 211 GLU A O 1
ATOM 1628 N N . GLY A 1 212 ? 41.825 -5.978 -29.482 1.00 50.22 212 GLY A N 1
ATOM 1629 C CA . GLY A 1 212 ? 42.132 -4.539 -29.554 1.00 50.22 212 GLY A CA 1
ATOM 1630 C C . GLY A 1 212 ? 40.933 -3.599 -29.722 1.00 50.22 212 GLY A C 1
ATOM 1631 O O . GLY A 1 212 ? 41.106 -2.386 -29.602 1.00 50.22 212 GLY A O 1
ATOM 1632 N N . SER A 1 213 ? 39.713 -4.110 -29.914 1.00 52.56 213 SER A N 1
ATOM 1633 C CA . SER A 1 213 ? 38.528 -3.247 -29.977 1.00 52.56 213 SER A CA 1
ATOM 1634 C C . SER A 1 213 ? 38.093 -2.741 -28.581 1.00 52.56 213 SER A C 1
ATOM 1636 O O . SER A 1 213 ? 38.021 -3.488 -27.592 1.00 52.56 213 SER A O 1
ATOM 1638 N N . ASN A 1 214 ? 37.824 -1.431 -28.501 1.00 51.75 214 ASN A N 1
ATOM 1639 C CA . ASN A 1 214 ? 37.307 -0.717 -27.322 1.00 51.75 214 ASN A CA 1
ATOM 1640 C C . ASN A 1 214 ? 35.766 -0.676 -27.295 1.00 51.75 214 ASN A C 1
ATOM 1642 O O . ASN A 1 214 ? 35.182 0.139 -26.581 1.00 51.75 214 ASN A O 1
ATOM 1646 N N . GLU A 1 215 ? 35.110 -1.494 -28.115 1.00 54.78 215 GLU A N 1
ATOM 1647 C CA . GLU A 1 215 ? 33.688 -1.348 -28.412 1.00 54.78 215 GLU A CA 1
ATOM 1648 C C . GLU A 1 215 ? 32.805 -2.050 -27.380 1.00 54.78 215 GLU A C 1
ATOM 1650 O O . GLU A 1 215 ? 33.171 -3.074 -26.798 1.00 54.78 215 GLU A O 1
ATOM 1655 N N . VAL A 1 216 ? 31.667 -1.420 -27.097 1.00 57.31 216 VAL A N 1
ATOM 1656 C CA . VAL A 1 216 ? 30.876 -1.617 -25.886 1.00 57.31 216 VAL A CA 1
ATOM 1657 C C . VAL A 1 216 ? 29.502 -2.168 -26.251 1.00 57.31 216 VAL A C 1
ATOM 1659 O O . VAL A 1 216 ? 28.789 -1.571 -27.045 1.00 57.31 216 VAL A O 1
ATOM 1662 N N . THR A 1 217 ? 29.085 -3.262 -25.623 1.00 59.88 217 THR A N 1
ATOM 1663 C CA . THR A 1 217 ? 27.721 -3.790 -25.682 1.00 59.88 217 THR A CA 1
ATOM 1664 C C . THR A 1 217 ? 26.748 -2.851 -24.985 1.00 59.88 217 THR A C 1
ATOM 1666 O O . THR A 1 217 ? 26.828 -2.645 -23.773 1.00 59.88 217 THR A O 1
ATOM 1669 N N . TYR A 1 218 ? 25.771 -2.321 -25.718 1.00 65.69 218 TYR A N 1
ATOM 1670 C CA . TYR A 1 218 ? 24.749 -1.435 -25.163 1.00 65.69 218 TYR A CA 1
ATOM 1671 C C . TYR A 1 218 ? 23.497 -2.222 -24.748 1.00 65.69 218 TYR A C 1
ATOM 1673 O O . TYR A 1 218 ? 22.837 -2.860 -25.568 1.00 65.69 218 TYR A O 1
ATOM 1681 N N . ILE A 1 219 ? 23.110 -2.125 -23.474 1.00 69.06 219 ILE A N 1
ATOM 1682 C CA . ILE A 1 219 ? 21.785 -2.543 -22.990 1.00 69.06 219 ILE A CA 1
ATOM 1683 C C . ILE A 1 219 ? 21.117 -1.324 -22.371 1.00 69.06 219 ILE A C 1
ATOM 1685 O O . ILE A 1 219 ? 21.690 -0.657 -21.514 1.00 69.06 219 ILE A O 1
ATOM 1689 N N . LYS A 1 220 ? 19.876 -1.032 -22.766 1.00 66.31 220 LYS A N 1
ATOM 1690 C CA . LYS A 1 220 ? 19.114 0.084 -22.198 1.00 66.31 220 LYS A CA 1
ATOM 1691 C C . LYS A 1 220 ? 18.009 -0.440 -21.297 1.00 66.31 220 LYS A C 1
ATOM 1693 O O . LYS A 1 220 ? 16.993 -0.935 -21.772 1.00 66.31 220 LYS A O 1
ATOM 1698 N N . LEU A 1 221 ? 18.186 -0.273 -19.994 1.00 65.19 221 LEU A N 1
ATOM 1699 C CA . LEU A 1 221 ? 17.171 -0.600 -18.997 1.00 65.19 221 LEU A CA 1
ATOM 1700 C C . LEU A 1 221 ? 16.555 0.690 -18.470 1.00 65.19 221 LEU A C 1
ATOM 1702 O O . LEU A 1 221 ? 17.009 1.192 -17.459 1.00 65.19 221 LEU A O 1
ATOM 1706 N N . ASN A 1 222 ? 15.558 1.241 -19.154 1.00 56.34 222 ASN A N 1
ATOM 1707 C CA . ASN A 1 222 ? 14.837 2.440 -18.720 1.00 56.34 222 ASN A CA 1
ATOM 1708 C C . ASN A 1 222 ? 13.544 2.047 -18.004 1.00 56.34 222 ASN A C 1
ATOM 1710 O O . ASN A 1 222 ? 12.453 2.143 -18.570 1.00 56.34 222 ASN A O 1
ATOM 1714 N N . GLY A 1 223 ? 13.682 1.526 -16.789 1.00 52.31 223 GLY A N 1
ATOM 1715 C CA . GLY A 1 223 ? 12.537 1.105 -15.996 1.00 52.31 223 GLY A CA 1
ATOM 1716 C C . GLY A 1 223 ? 11.861 2.282 -15.301 1.00 52.31 223 GLY A C 1
ATOM 1717 O O . GLY A 1 223 ? 12.516 3.215 -14.868 1.00 52.31 223 GLY A O 1
ATOM 1718 N N . GLN A 1 224 ? 10.550 2.214 -15.128 1.00 50.53 224 GLN A N 1
ATOM 1719 C CA . GLN A 1 224 ? 9.881 2.833 -13.991 1.00 50.53 224 GLN A CA 1
ATOM 1720 C C . GLN A 1 224 ? 10.039 1.856 -12.825 1.00 50.53 224 GLN A C 1
ATOM 1722 O O . GLN A 1 224 ? 9.802 0.660 -13.006 1.00 50.53 224 GLN A O 1
ATOM 1727 N N . ALA A 1 225 ? 10.454 2.327 -11.649 1.00 49.47 225 ALA A N 1
ATOM 1728 C CA . ALA A 1 225 ? 10.645 1.453 -10.497 1.00 49.47 225 ALA A CA 1
ATOM 1729 C C . ALA A 1 225 ? 9.356 0.643 -10.250 1.00 49.47 225 ALA A C 1
ATOM 1731 O O . ALA A 1 225 ? 8.324 1.269 -9.997 1.00 49.47 225 ALA A O 1
ATOM 1732 N N . PRO A 1 226 ? 9.364 -0.711 -10.316 1.00 52.72 226 PRO A N 1
ATOM 1733 C CA . PRO A 1 226 ? 8.192 -1.502 -9.971 1.00 52.72 226 PRO A CA 1
ATOM 1734 C C . PRO A 1 226 ? 7.659 -1.074 -8.611 1.00 52.72 226 PRO A C 1
ATOM 1736 O O . PRO A 1 226 ? 8.347 -1.165 -7.588 1.00 52.72 226 PRO A O 1
ATOM 1739 N N . LEU A 1 227 ? 6.430 -0.571 -8.635 1.00 69.00 227 LEU A N 1
ATOM 1740 C CA . LEU A 1 227 ? 5.700 -0.179 -7.450 1.00 69.00 227 LEU A CA 1
ATOM 1741 C C . LEU A 1 227 ? 5.340 -1.468 -6.701 1.00 69.00 227 LEU A C 1
ATOM 1743 O O . LEU A 1 227 ? 4.612 -2.316 -7.214 1.00 69.00 227 LEU A O 1
ATOM 1747 N N . ASP A 1 228 ? 5.888 -1.648 -5.502 1.00 72.75 228 ASP A N 1
ATOM 1748 C CA . ASP A 1 228 ? 5.530 -2.754 -4.613 1.00 72.75 228 ASP A CA 1
ATOM 1749 C C . ASP A 1 228 ? 4.537 -2.229 -3.582 1.00 72.75 228 ASP A C 1
ATOM 1751 O O . ASP A 1 228 ? 4.760 -1.186 -2.969 1.00 72.75 228 ASP A O 1
ATOM 1755 N N . ILE A 1 229 ? 3.444 -2.958 -3.360 1.00 79.62 229 ILE A N 1
ATOM 1756 C CA . ILE A 1 229 ? 2.409 -2.561 -2.407 1.00 79.62 229 ILE A CA 1
ATOM 1757 C C . ILE A 1 229 ? 2.954 -2.353 -0.987 1.00 79.62 229 ILE A C 1
ATOM 1759 O O . ILE A 1 229 ? 2.393 -1.562 -0.229 1.00 79.62 229 ILE A O 1
ATOM 1763 N N . LYS A 1 230 ? 4.069 -3.003 -0.627 1.00 80.06 230 LYS A N 1
ATOM 1764 C CA . LYS A 1 230 ? 4.710 -2.808 0.681 1.00 80.06 230 LYS A CA 1
ATOM 1765 C C . LYS A 1 230 ? 5.257 -1.399 0.887 1.00 80.06 230 LYS A C 1
ATOM 1767 O O . LYS A 1 230 ? 5.368 -0.967 2.032 1.00 80.06 230 LYS A O 1
ATOM 1772 N N . ASP A 1 231 ? 5.561 -0.695 -0.201 1.00 81.69 231 ASP A N 1
ATOM 1773 C CA . ASP A 1 231 ? 6.106 0.659 -0.182 1.00 81.69 231 ASP A CA 1
ATOM 1774 C C . ASP A 1 231 ? 4.998 1.709 -0.019 1.00 81.69 231 ASP A C 1
ATOM 1776 O O . ASP A 1 231 ? 5.295 2.891 0.141 1.00 81.69 231 ASP A O 1
ATOM 1780 N N . PHE A 1 232 ? 3.721 1.308 -0.039 1.00 89.88 232 PHE A N 1
ATOM 1781 C CA . PHE A 1 232 ? 2.579 2.214 0.031 1.00 89.88 232 PHE A CA 1
ATOM 1782 C C . PHE A 1 232 ? 1.961 2.244 1.421 1.00 89.88 232 PHE A C 1
ATOM 1784 O O . PHE A 1 232 ? 1.577 1.225 1.991 1.00 89.88 232 PHE A O 1
ATOM 1791 N N . ILE A 1 233 ? 1.784 3.455 1.944 1.00 96.75 233 ILE A N 1
ATOM 1792 C CA . ILE A 1 233 ? 0.995 3.679 3.157 1.00 96.75 233 ILE A CA 1
ATOM 1793 C C . ILE A 1 233 ? -0.495 3.796 2.851 1.00 96.75 233 ILE A C 1
ATOM 1795 O O . ILE A 1 233 ? -1.328 3.444 3.685 1.00 96.75 233 ILE A O 1
ATOM 1799 N N . ILE A 1 234 ? -0.832 4.295 1.663 1.00 98.06 234 ILE A N 1
ATOM 1800 C CA . ILE A 1 234 ? -2.201 4.452 1.185 1.00 98.06 234 ILE A CA 1
ATOM 1801 C C . ILE A 1 234 ? -2.270 3.885 -0.226 1.00 98.06 234 ILE A C 1
ATOM 1803 O O . ILE A 1 234 ? -1.597 4.380 -1.128 1.00 98.06 234 ILE A O 1
ATOM 1807 N N . VAL A 1 235 ? -3.152 2.909 -0.414 1.00 96.81 235 VAL A N 1
ATOM 1808 C CA . VAL A 1 235 ? -3.614 2.454 -1.724 1.00 96.81 235 VAL A CA 1
ATOM 1809 C C . VAL A 1 235 ? -5.129 2.604 -1.754 1.00 96.81 235 VAL A C 1
ATOM 1811 O O . VAL A 1 235 ? -5.860 1.817 -1.150 1.00 96.81 235 VAL A O 1
ATOM 1814 N N . ALA A 1 236 ? -5.608 3.648 -2.426 1.00 97.62 236 ALA A N 1
ATOM 1815 C CA . ALA A 1 236 ? -7.033 3.818 -2.672 1.00 97.62 236 ALA A CA 1
ATOM 1816 C C . ALA A 1 236 ? -7.381 3.270 -4.057 1.00 97.62 236 ALA A C 1
ATOM 1818 O O . ALA A 1 236 ? -6.682 3.563 -5.020 1.00 97.62 236 ALA A O 1
ATOM 1819 N N . GLU A 1 237 ? -8.464 2.512 -4.205 1.00 94.69 237 GLU A N 1
ATOM 1820 C CA . GLU A 1 237 ? -8.874 2.068 -5.542 1.00 94.69 237 GLU A CA 1
ATOM 1821 C C . GLU A 1 237 ? -9.480 3.221 -6.336 1.00 94.69 237 GLU A C 1
ATOM 1823 O O . GLU A 1 237 ? -9.102 3.427 -7.479 1.00 94.69 237 GLU A O 1
ATOM 1828 N N . LYS A 1 238 ? -10.412 3.985 -5.751 1.00 95.81 238 LYS A N 1
ATOM 1829 C CA . LYS A 1 238 ? -11.168 5.016 -6.480 1.00 95.81 238 LYS A CA 1
ATOM 1830 C C . LYS A 1 238 ? -10.905 6.435 -6.020 1.00 95.81 238 LYS A C 1
ATOM 1832 O O . LYS A 1 238 ? -10.825 7.317 -6.862 1.00 95.81 238 LYS A O 1
ATOM 1837 N N . SER A 1 239 ? -10.858 6.692 -4.716 1.00 97.75 239 SER A N 1
ATOM 1838 C CA . SER A 1 239 ? -10.653 8.064 -4.251 1.00 97.75 239 SER A CA 1
ATOM 1839 C C . SER A 1 239 ? -9.898 8.142 -2.938 1.00 97.75 239 SER A C 1
ATOM 1841 O O . SER A 1 239 ? -10.218 7.420 -1.990 1.00 97.75 239 SER A O 1
ATOM 1843 N N . CYS A 1 240 ? -8.988 9.101 -2.843 1.00 98.44 240 CYS A N 1
ATOM 1844 C CA . CYS A 1 240 ? -8.346 9.494 -1.600 1.00 98.44 240 CYS A CA 1
ATOM 1845 C C . CYS A 1 240 ? -8.540 10.993 -1.370 1.00 98.44 240 CYS A C 1
ATOM 1847 O O . CYS A 1 240 ? -8.246 11.797 -2.250 1.00 98.44 240 CYS A O 1
ATOM 1849 N N . VAL A 1 241 ? -9.020 11.368 -0.186 1.00 98.56 241 VAL A N 1
ATOM 1850 C CA . VAL A 1 241 ? -9.147 12.766 0.235 1.00 98.56 241 VAL A CA 1
ATOM 1851 C C . VAL A 1 241 ? -8.294 12.993 1.472 1.00 98.56 241 VAL A C 1
ATOM 1853 O O . VAL A 1 241 ? -8.500 12.347 2.502 1.00 98.56 241 VAL A O 1
ATOM 1856 N N . LEU A 1 242 ? -7.353 13.929 1.382 1.00 98.56 242 LEU A N 1
ATOM 1857 C CA . LEU A 1 242 ? -6.453 14.285 2.473 1.00 98.56 242 LEU A CA 1
ATOM 1858 C C . LEU A 1 242 ? -6.714 15.723 2.937 1.00 98.56 242 LEU A C 1
ATOM 1860 O O . LEU A 1 242 ? -6.630 16.677 2.162 1.00 98.56 242 LEU A O 1
ATOM 1864 N N . GLY A 1 243 ? -7.035 15.869 4.221 1.00 98.44 243 GLY A N 1
ATOM 1865 C CA . GLY A 1 243 ? -7.315 17.145 4.867 1.00 98.44 243 GLY A CA 1
ATOM 1866 C C . GLY A 1 243 ? -6.099 18.068 4.979 1.00 98.44 243 GLY A C 1
ATOM 1867 O O . GLY A 1 243 ? -4.983 17.753 4.568 1.00 98.44 243 GLY A O 1
ATOM 1868 N N . ARG A 1 244 ? -6.321 19.244 5.567 1.00 98.19 244 ARG A N 1
ATOM 1869 C CA . ARG A 1 244 ? -5.296 20.281 5.745 1.00 98.19 244 ARG A CA 1
ATOM 1870 C C . ARG A 1 244 ? -4.168 19.792 6.651 1.00 98.19 244 ARG A C 1
ATOM 1872 O O . ARG A 1 244 ? -4.434 19.179 7.685 1.00 98.19 244 ARG A O 1
ATOM 1879 N N . SER A 1 245 ? -2.925 20.128 6.309 1.00 97.94 245 SER A N 1
ATOM 1880 C CA . SER A 1 245 ? -1.746 19.859 7.145 1.00 97.94 245 SER A CA 1
ATOM 1881 C C . SER A 1 245 ? -1.560 18.384 7.523 1.00 97.94 245 SER A C 1
ATOM 1883 O O . SER A 1 245 ? -1.053 18.074 8.601 1.00 97.94 245 SER A O 1
ATOM 1885 N N . VAL A 1 246 ? -1.983 17.460 6.656 1.00 98.50 246 VAL A N 1
ATOM 1886 C CA . VAL A 1 246 ? -1.640 16.039 6.791 1.00 98.50 246 VAL A CA 1
ATOM 1887 C C . VAL A 1 246 ? -0.162 15.844 6.444 1.00 98.50 246 VAL A C 1
ATOM 1889 O O . VAL A 1 246 ? 0.336 16.382 5.454 1.00 98.50 246 VAL A O 1
ATOM 1892 N N . THR A 1 247 ? 0.544 15.060 7.257 1.00 98.31 247 THR A N 1
ATOM 1893 C CA . THR A 1 247 ? 1.947 14.703 7.022 1.00 98.31 247 THR A CA 1
ATOM 1894 C C . THR A 1 247 ? 2.071 13.205 6.789 1.00 98.31 247 THR A C 1
ATOM 1896 O O . THR A 1 247 ? 1.782 12.406 7.683 1.00 98.31 247 THR A O 1
ATOM 1899 N N . ILE A 1 248 ? 2.552 12.828 5.607 1.00 97.44 248 ILE A N 1
ATOM 1900 C CA . ILE A 1 248 ? 3.004 11.472 5.305 1.00 97.44 248 ILE A CA 1
ATOM 1901 C C . ILE A 1 248 ? 4.513 11.433 5.561 1.00 97.44 248 ILE A C 1
ATOM 1903 O O . ILE A 1 248 ? 5.289 12.009 4.803 1.00 97.44 248 ILE A O 1
ATOM 1907 N N . ASN A 1 249 ? 4.934 10.811 6.660 1.00 87.06 249 ASN A N 1
ATOM 1908 C CA . ASN A 1 249 ? 6.343 10.727 7.053 1.00 87.06 249 ASN A CA 1
ATOM 1909 C C . ASN A 1 249 ? 7.117 9.655 6.282 1.00 87.06 249 ASN A C 1
ATOM 1911 O O . ASN A 1 249 ? 8.335 9.765 6.176 1.00 87.06 249 ASN A O 1
ATOM 1915 N N . SER A 1 250 ? 6.429 8.618 5.805 1.00 79.00 250 SER A N 1
ATOM 1916 C CA . SER A 1 250 ? 6.990 7.556 4.972 1.00 79.00 250 SER A CA 1
ATOM 1917 C C . SER A 1 250 ? 5.875 6.760 4.289 1.00 79.00 250 SER A C 1
ATOM 1919 O O . SER A 1 250 ? 4.759 6.676 4.810 1.00 79.00 250 SER A O 1
ATOM 1921 N N . GLY A 1 251 ? 6.215 6.152 3.152 1.00 85.00 251 GLY A N 1
ATOM 1922 C CA . GLY A 1 251 ? 5.329 5.334 2.328 1.00 85.00 251 GLY A CA 1
ATOM 1923 C C . GLY A 1 251 ? 4.586 6.121 1.257 1.00 85.00 251 GLY A C 1
ATOM 1924 O O . GLY A 1 251 ? 4.075 7.212 1.502 1.00 85.00 251 GLY A O 1
ATOM 1925 N N . ASN A 1 252 ? 4.524 5.536 0.069 1.00 90.75 252 ASN A N 1
ATOM 1926 C CA . ASN A 1 252 ? 3.910 6.118 -1.111 1.00 90.75 252 ASN A CA 1
ATOM 1927 C C . ASN A 1 252 ? 2.386 6.190 -0.972 1.00 90.75 252 ASN A C 1
ATOM 1929 O O . ASN A 1 252 ? 1.755 5.383 -0.276 1.00 90.75 252 ASN A O 1
ATOM 1933 N N . VAL A 1 253 ? 1.790 7.156 -1.665 1.00 97.38 253 VAL A N 1
ATOM 1934 C CA . VAL A 1 253 ? 0.336 7.293 -1.797 1.00 97.38 253 VAL A CA 1
ATOM 1935 C C . VAL A 1 253 ? -0.044 6.966 -3.233 1.00 97.38 253 VAL A C 1
ATOM 1937 O O . VAL A 1 253 ? 0.476 7.587 -4.153 1.00 97.38 253 VAL A O 1
ATOM 1940 N N . GLY A 1 254 ? -0.931 5.991 -3.424 1.00 95.50 254 GLY A N 1
ATOM 1941 C CA . GLY A 1 254 ? -1.324 5.493 -4.741 1.00 95.50 254 GLY A CA 1
ATOM 1942 C C . GLY A 1 254 ? -2.836 5.447 -4.928 1.00 95.50 254 GLY A C 1
ATOM 1943 O O . GLY A 1 254 ? -3.550 4.933 -4.062 1.00 95.50 254 GLY A O 1
ATOM 1944 N N . ILE A 1 255 ? -3.320 5.938 -6.072 1.00 97.12 255 ILE A N 1
ATOM 1945 C CA . ILE A 1 255 ? -4.689 5.714 -6.550 1.00 97.12 255 ILE A CA 1
ATOM 1946 C C . ILE A 1 255 ? -4.669 4.680 -7.671 1.00 97.12 255 ILE A C 1
ATOM 1948 O O . ILE A 1 255 ? -4.181 4.941 -8.764 1.00 97.12 255 ILE A O 1
ATOM 1952 N N . ASN A 1 256 ? -5.175 3.485 -7.379 1.00 90.44 256 ASN A N 1
ATOM 1953 C CA . ASN A 1 256 ? -4.879 2.289 -8.157 1.00 90.44 256 ASN A CA 1
ATOM 1954 C C . ASN A 1 256 ? -5.713 2.123 -9.437 1.00 90.44 256 ASN A C 1
ATOM 1956 O O . ASN A 1 256 ? -5.398 1.256 -10.241 1.00 90.44 256 ASN A O 1
ATOM 1960 N N . ASN A 1 257 ? -6.794 2.882 -9.625 1.00 89.31 257 ASN A N 1
ATOM 1961 C CA . ASN A 1 257 ? -7.701 2.707 -10.760 1.00 89.31 257 ASN A CA 1
ATOM 1962 C C . ASN A 1 257 ? -7.675 3.905 -11.712 1.00 89.31 257 ASN A C 1
ATOM 1964 O O . ASN A 1 257 ? -7.556 5.052 -11.278 1.00 89.31 257 ASN A O 1
ATOM 1968 N N . SER A 1 258 ? -7.910 3.625 -12.995 1.00 89.75 258 SER A N 1
ATOM 1969 C CA . SER A 1 258 ? -8.276 4.641 -13.983 1.00 89.75 258 SER A CA 1
ATOM 1970 C C . SER A 1 258 ? -9.477 5.463 -13.503 1.00 89.75 258 SER A C 1
ATOM 1972 O O . SER A 1 258 ? -10.408 4.946 -12.873 1.00 89.75 258 SER A O 1
ATOM 1974 N N . LYS A 1 259 ? -9.436 6.763 -13.781 1.00 92.44 259 LYS A N 1
ATOM 1975 C CA . LYS A 1 259 ? -10.363 7.813 -13.340 1.00 92.44 259 LYS A CA 1
ATOM 1976 C C . LYS A 1 259 ? -10.467 7.967 -11.821 1.00 92.44 259 LYS A C 1
ATOM 1978 O O . LYS A 1 259 ? -11.396 8.605 -11.324 1.00 92.44 259 LYS A O 1
ATOM 1983 N N . GLY A 1 260 ? -9.555 7.351 -11.071 1.00 95.69 260 GLY A N 1
ATOM 1984 C CA . GLY A 1 260 ? -9.473 7.514 -9.631 1.00 95.69 260 GLY A CA 1
ATOM 1985 C C . GLY A 1 260 ? -8.900 8.879 -9.256 1.00 95.69 260 GLY A C 1
ATOM 1986 O O . GLY A 1 260 ? -8.018 9.397 -9.938 1.00 95.69 260 GLY A O 1
ATOM 1987 N N . THR A 1 261 ? -9.386 9.453 -8.155 1.00 98.19 261 THR A N 1
ATOM 1988 C CA . THR A 1 261 ? -9.031 10.813 -7.736 1.00 98.19 261 THR A CA 1
ATOM 1989 C C . THR A 1 261 ? -8.210 10.846 -6.449 1.00 98.19 261 THR A C 1
ATOM 1991 O O . THR A 1 261 ? -8.554 10.220 -5.444 1.00 98.19 261 THR A O 1
ATOM 1994 N N . LEU A 1 262 ? -7.138 11.634 -6.440 1.00 98.38 262 LEU A N 1
ATOM 1995 C CA . LEU A 1 262 ? -6.499 12.111 -5.216 1.00 98.38 262 LEU A CA 1
ATOM 1996 C C . LEU A 1 262 ? -6.822 13.591 -5.054 1.00 98.38 262 LEU A C 1
ATOM 1998 O O . LEU A 1 262 ? -6.424 14.401 -5.883 1.00 98.38 262 LEU A O 1
ATOM 2002 N N . THR A 1 263 ? -7.494 13.958 -3.969 1.00 98.56 263 THR A N 1
ATOM 2003 C CA . THR A 1 263 ? -7.759 15.359 -3.636 1.00 98.56 263 THR A CA 1
ATOM 2004 C C . THR A 1 263 ? -7.094 15.708 -2.320 1.00 98.56 263 THR A C 1
ATOM 2006 O O . THR A 1 263 ? -7.340 15.070 -1.294 1.00 98.56 263 THR A O 1
ATOM 2009 N N . THR A 1 264 ? -6.267 16.745 -2.319 1.00 97.81 264 THR A N 1
ATOM 2010 C CA . THR A 1 264 ? -5.633 17.244 -1.102 1.00 97.81 264 THR A CA 1
ATOM 2011 C C . THR A 1 264 ? -6.067 18.668 -0.800 1.00 97.81 264 THR A C 1
ATOM 2013 O O . THR A 1 264 ? -6.402 19.451 -1.687 1.00 97.81 264 THR A O 1
ATOM 2016 N N . ASN A 1 265 ? -6.061 19.013 0.483 1.00 97.62 265 ASN A N 1
ATOM 2017 C CA . ASN A 1 265 ? -6.218 20.390 0.931 1.00 97.62 265 ASN A CA 1
ATOM 2018 C C . ASN A 1 265 ? -4.851 21.118 0.901 1.00 97.62 265 ASN A C 1
ATOM 2020 O O . ASN A 1 265 ? -3.987 20.818 0.078 1.00 97.62 265 ASN A O 1
ATOM 2024 N N . ASN A 1 266 ? -4.652 22.085 1.793 1.00 97.88 266 ASN A N 1
ATOM 2025 C CA . ASN A 1 266 ? -3.462 22.925 1.841 1.00 97.88 266 ASN A CA 1
ATOM 2026 C C . ASN A 1 266 ? -2.428 22.413 2.859 1.00 97.88 266 ASN A C 1
ATOM 2028 O O . ASN A 1 266 ? -2.793 21.831 3.889 1.00 97.88 266 ASN A O 1
ATOM 2032 N N . TYR A 1 267 ? -1.156 22.751 2.637 1.00 98.12 267 TYR A N 1
ATOM 2033 C CA . TYR A 1 267 ? -0.036 22.513 3.562 1.00 98.12 267 TYR A CA 1
ATOM 2034 C C . TYR A 1 267 ? 0.267 21.038 3.858 1.00 98.12 267 TYR A C 1
ATOM 2036 O O . TYR A 1 267 ? 0.724 20.706 4.953 1.00 98.12 267 TYR A O 1
ATOM 2044 N N . LEU A 1 268 ? -0.008 20.135 2.920 1.00 98.19 268 LEU A N 1
ATOM 2045 C CA . LEU A 1 268 ? 0.391 18.741 3.048 1.00 98.19 268 LEU A CA 1
ATOM 2046 C C . LEU A 1 268 ? 1.887 18.580 2.804 1.00 98.19 268 LEU A C 1
ATOM 2048 O O . LEU A 1 268 ? 2.502 19.294 2.011 1.00 98.19 268 LEU A O 1
ATOM 2052 N N . THR A 1 269 ? 2.466 17.597 3.482 1.00 97.06 269 THR A N 1
ATOM 2053 C CA . THR A 1 269 ? 3.861 17.195 3.293 1.00 97.06 269 THR A CA 1
ATOM 2054 C C . THR A 1 269 ? 3.926 15.695 3.055 1.00 97.06 269 THR A C 1
ATOM 2056 O O . THR A 1 269 ? 3.524 14.918 3.923 1.00 97.06 269 THR A O 1
ATOM 2059 N N . PHE A 1 270 ? 4.461 15.298 1.904 1.00 94.56 270 PHE A N 1
ATOM 2060 C CA . PHE A 1 270 ? 4.706 13.910 1.532 1.00 94.56 270 PHE A CA 1
ATOM 2061 C C . PHE A 1 270 ? 6.207 13.644 1.528 1.00 94.56 270 PHE A C 1
ATOM 2063 O O . PHE A 1 270 ? 6.913 14.086 0.628 1.00 94.56 270 PHE A O 1
ATOM 2070 N N . LYS A 1 271 ? 6.711 12.905 2.517 1.00 86.19 271 LYS A N 1
ATOM 2071 C CA . LYS A 1 271 ? 8.086 12.376 2.529 1.00 86.19 271 LYS A CA 1
ATOM 2072 C C . LYS A 1 271 ? 8.179 11.044 1.770 1.00 86.19 271 LYS A C 1
ATOM 2074 O O . LYS A 1 271 ? 8.734 10.071 2.272 1.00 86.19 271 LYS A O 1
ATOM 2079 N N . ALA A 1 272 ? 7.526 10.990 0.615 1.00 83.12 272 ALA A N 1
ATOM 2080 C CA . ALA A 1 272 ? 7.374 9.821 -0.244 1.00 83.12 272 ALA A CA 1
ATOM 2081 C C . ALA A 1 272 ? 6.839 10.261 -1.617 1.00 83.12 272 ALA A C 1
ATOM 2083 O O . ALA A 1 272 ? 6.528 11.444 -1.802 1.00 83.12 272 ALA A O 1
ATOM 2084 N N . SER A 1 273 ? 6.700 9.311 -2.542 1.00 85.81 273 SER A N 1
ATOM 2085 C CA . SER A 1 273 ? 6.119 9.545 -3.865 1.00 85.81 273 SER A CA 1
ATOM 2086 C C . SER A 1 273 ? 4.584 9.475 -3.841 1.00 85.81 273 SER A C 1
ATOM 2088 O O . SER A 1 273 ? 3.970 8.841 -2.971 1.00 85.81 273 SER A O 1
ATOM 2090 N N . VAL A 1 274 ? 3.954 10.139 -4.808 1.00 94.81 274 VAL A N 1
ATOM 2091 C CA . VAL A 1 274 ? 2.500 10.241 -4.974 1.00 94.81 274 VAL A CA 1
ATOM 2092 C C . VAL A 1 274 ? 2.125 9.853 -6.402 1.00 94.81 274 VAL A C 1
ATOM 2094 O O . VAL A 1 274 ? 2.661 10.404 -7.356 1.00 94.81 274 VAL A O 1
ATOM 2097 N N . TYR A 1 275 ? 1.175 8.931 -6.543 1.00 93.25 275 TYR A N 1
ATOM 2098 C CA . TYR A 1 275 ? 0.747 8.370 -7.823 1.00 93.25 275 TYR A CA 1
ATOM 2099 C C . TYR A 1 275 ? -0.782 8.328 -7.916 1.00 93.25 275 TYR A C 1
ATOM 2101 O O . TYR A 1 275 ? -1.455 7.908 -6.971 1.00 93.25 275 TYR A O 1
ATOM 2109 N N . GLY A 1 276 ? -1.352 8.702 -9.056 1.00 94.00 276 GLY A N 1
ATOM 2110 C CA . GLY A 1 276 ? -2.786 8.559 -9.310 1.00 94.00 276 GLY A CA 1
ATOM 2111 C C . GLY A 1 276 ? -3.192 9.091 -10.675 1.00 94.00 276 GLY A C 1
ATOM 2112 O O . GLY A 1 276 ? -2.439 9.835 -11.280 1.00 94.00 276 GLY A O 1
ATOM 2113 N N . ASP A 1 277 ? -4.375 8.717 -11.162 1.00 93.19 277 ASP A N 1
ATOM 2114 C CA . ASP A 1 277 ? -4.842 9.167 -12.479 1.00 93.19 277 ASP A CA 1
ATOM 2115 C C . ASP A 1 277 ? -5.098 10.678 -12.497 1.00 93.19 277 ASP A C 1
ATOM 2117 O O . ASP A 1 277 ? -4.408 11.429 -13.184 1.00 93.19 277 ASP A O 1
ATOM 2121 N N . VAL A 1 278 ? -6.057 11.107 -11.670 1.00 98.25 278 VAL A N 1
ATOM 2122 C CA . VAL A 1 278 ? -6.490 12.495 -11.526 1.00 98.25 278 VAL A CA 1
ATOM 2123 C C . VAL A 1 278 ? -6.066 12.997 -10.151 1.00 98.25 278 VAL A C 1
ATOM 2125 O O . VAL A 1 278 ? -6.574 12.546 -9.118 1.00 98.25 278 VAL A O 1
ATOM 2128 N N . ILE A 1 279 ? -5.133 13.942 -10.118 1.00 98.56 279 ILE A N 1
ATOM 2129 C CA . ILE A 1 279 ? -4.599 14.523 -8.890 1.00 98.56 279 ILE A CA 1
ATOM 2130 C C . ILE A 1 279 ? -4.992 15.999 -8.808 1.00 98.56 279 ILE A C 1
ATOM 2132 O O . ILE A 1 279 ? -4.637 16.812 -9.655 1.00 98.56 279 ILE A O 1
ATOM 2136 N N . THR A 1 280 ? -5.686 16.367 -7.733 1.00 98.62 280 THR A N 1
ATOM 2137 C CA . THR A 1 280 ? -6.008 17.753 -7.385 1.00 98.62 280 THR A CA 1
ATOM 2138 C C . THR A 1 280 ? -5.332 18.124 -6.072 1.00 98.62 280 THR A C 1
ATOM 2140 O O . THR A 1 280 ? -5.692 17.606 -5.012 1.00 98.62 280 THR A O 1
ATOM 2143 N N . LEU A 1 281 ? -4.362 19.036 -6.125 1.00 98.25 281 LEU A N 1
ATOM 2144 C CA . LEU A 1 281 ? -3.611 19.492 -4.958 1.00 98.25 281 LEU A CA 1
ATOM 2145 C C . LEU A 1 281 ? -4.010 20.915 -4.555 1.00 98.25 281 LEU A C 1
ATOM 2147 O O . LEU A 1 281 ? -4.024 21.820 -5.381 1.00 98.25 281 LEU A O 1
ATOM 2151 N N . GLY A 1 282 ? -4.269 21.147 -3.268 1.00 98.19 282 GLY A N 1
ATOM 2152 C CA . GLY A 1 282 ? -4.418 22.504 -2.735 1.00 98.19 282 GLY A CA 1
ATOM 2153 C C . GLY A 1 282 ? -3.110 23.316 -2.725 1.00 98.19 282 GLY A C 1
ATOM 2154 O O . GLY A 1 282 ? -2.086 22.922 -3.286 1.00 98.19 282 GLY A O 1
ATOM 2155 N N . ASN A 1 283 ? -3.136 24.458 -2.041 1.00 98.25 283 ASN A N 1
ATOM 2156 C CA . ASN A 1 283 ? -2.010 25.387 -1.935 1.00 98.25 283 ASN A CA 1
ATOM 2157 C C . ASN A 1 283 ? -0.926 24.892 -0.958 1.00 98.25 283 ASN A C 1
ATOM 2159 O O . ASN A 1 283 ? -1.221 24.293 0.080 1.00 98.25 283 ASN A O 1
ATOM 2163 N N . ASN A 1 284 ? 0.326 25.278 -1.210 1.00 98.06 284 ASN A N 1
ATOM 2164 C CA . ASN A 1 284 ? 1.483 25.082 -0.326 1.00 98.06 284 ASN A CA 1
ATOM 2165 C C . ASN A 1 284 ? 1.778 23.609 0.014 1.00 98.06 284 ASN A C 1
ATOM 2167 O O . ASN A 1 284 ? 2.205 23.294 1.126 1.00 98.06 284 ASN A O 1
ATOM 2171 N N . ASN A 1 285 ? 1.523 22.697 -0.922 1.00 97.62 285 ASN A N 1
ATOM 2172 C CA . ASN A 1 285 ? 1.829 21.279 -0.758 1.00 97.62 285 ASN A CA 1
ATOM 2173 C C . ASN A 1 285 ? 3.287 20.982 -1.132 1.00 97.62 285 ASN A C 1
ATOM 2175 O O . ASN A 1 285 ? 3.824 21.559 -2.075 1.00 97.62 285 ASN A O 1
ATOM 2179 N N . THR A 1 286 ? 3.928 20.073 -0.394 1.00 95.81 286 THR A N 1
ATOM 2180 C CA . THR A 1 286 ? 5.312 19.638 -0.647 1.00 95.81 286 THR A CA 1
ATOM 2181 C C . THR A 1 286 ? 5.383 18.126 -0.821 1.00 95.81 286 THR A C 1
ATOM 2183 O O . THR A 1 286 ? 4.918 17.387 0.047 1.00 95.81 286 THR A O 1
ATOM 2186 N N . ILE A 1 287 ? 5.999 17.672 -1.909 1.00 90.75 287 ILE A N 1
ATOM 2187 C CA . ILE A 1 287 ? 6.255 16.265 -2.224 1.00 90.75 287 ILE A CA 1
ATOM 2188 C C . ILE A 1 287 ? 7.768 16.079 -2.359 1.00 90.75 287 ILE A C 1
ATOM 2190 O O . ILE A 1 287 ? 8.403 16.721 -3.190 1.00 90.75 287 ILE A O 1
ATOM 2194 N N . TYR A 1 288 ? 8.354 15.238 -1.509 1.00 75.75 288 TYR A N 1
ATOM 2195 C CA . TYR A 1 288 ? 9.791 14.950 -1.525 1.00 75.75 288 TYR A CA 1
ATOM 2196 C C . TYR A 1 288 ? 10.175 13.812 -2.477 1.00 75.75 288 TYR A C 1
ATOM 2198 O O . TYR A 1 288 ? 11.340 13.735 -2.849 1.00 75.75 288 TYR A O 1
ATOM 2206 N N . GLY A 1 289 ? 9.232 12.935 -2.835 1.00 71.44 289 GLY A N 1
ATOM 2207 C CA . GLY A 1 289 ? 9.428 11.902 -3.854 1.00 71.44 289 GLY A CA 1
ATOM 2208 C C . GLY A 1 289 ? 8.858 12.305 -5.212 1.00 71.44 289 GLY A C 1
ATOM 2209 O O . GLY A 1 289 ? 8.629 13.487 -5.483 1.00 71.44 289 GLY A O 1
ATOM 2210 N N . ASP A 1 290 ? 8.600 11.297 -6.036 1.00 79.19 290 ASP A N 1
ATOM 2211 C CA . ASP A 1 290 ? 8.072 11.457 -7.390 1.00 79.19 290 ASP A CA 1
ATOM 2212 C C . ASP A 1 290 ? 6.573 11.770 -7.386 1.00 79.19 290 ASP A C 1
ATOM 2214 O O . ASP A 1 290 ? 5.841 11.431 -6.450 1.00 79.19 290 ASP A O 1
ATOM 2218 N N . LEU A 1 291 ? 6.108 12.402 -8.461 1.00 86.12 291 LEU A N 1
ATOM 2219 C CA . LEU A 1 291 ? 4.707 12.718 -8.711 1.00 86.12 291 LEU A CA 1
ATOM 2220 C C . LEU A 1 291 ? 4.276 12.115 -10.053 1.00 86.12 291 LEU A C 1
ATOM 2222 O O . LEU A 1 291 ? 4.551 12.687 -11.107 1.00 86.12 291 LEU A O 1
ATOM 2226 N N . GLY A 1 292 ? 3.582 10.977 -10.014 1.00 85.88 292 GLY A N 1
ATOM 2227 C CA . GLY A 1 292 ? 3.026 10.322 -11.200 1.00 85.88 292 GLY A CA 1
ATOM 2228 C C . GLY A 1 292 ? 1.552 10.645 -11.425 1.00 85.88 292 GLY A C 1
ATOM 2229 O O . GLY A 1 292 ? 0.753 10.496 -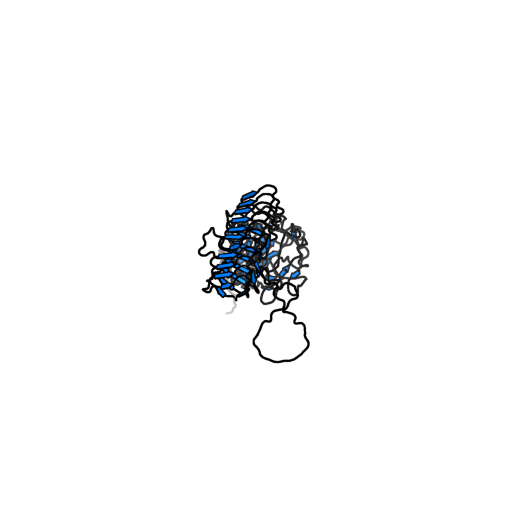10.498 1.00 85.88 292 GLY A O 1
ATOM 2230 N N . TYR A 1 293 ? 1.189 11.065 -12.643 1.00 93.75 293 TYR A N 1
ATOM 2231 C CA . TYR A 1 293 ? -0.175 11.484 -12.989 1.00 93.75 293 TYR A CA 1
ATOM 2232 C C . TYR A 1 293 ? -0.522 11.380 -14.481 1.00 93.75 293 TYR A C 1
ATOM 2234 O O . TYR A 1 293 ? 0.360 11.371 -15.341 1.00 93.75 293 TYR A O 1
ATOM 2242 N N . ASN A 1 294 ? -1.824 11.378 -14.783 1.00 89.25 294 ASN A N 1
ATOM 2243 C CA . ASN A 1 294 ? -2.357 11.612 -16.133 1.00 89.25 294 ASN A CA 1
ATOM 2244 C C . ASN A 1 294 ? -3.091 12.957 -16.237 1.00 89.25 294 ASN A C 1
ATOM 2246 O O . ASN A 1 294 ? -3.005 13.616 -17.268 1.00 89.25 294 ASN A O 1
ATOM 2250 N N . ASP A 1 295 ? -3.742 13.399 -15.159 1.00 97.44 295 ASP A N 1
ATOM 2251 C CA . ASP A 1 295 ? -4.352 14.722 -15.022 1.00 97.44 295 ASP A CA 1
ATOM 2252 C C . ASP A 1 295 ? -3.941 15.333 -13.674 1.00 97.44 295 ASP A C 1
ATOM 2254 O O . ASP A 1 295 ? -4.119 14.723 -12.617 1.00 97.44 295 ASP A O 1
ATOM 2258 N N . LEU A 1 296 ? -3.351 16.529 -13.707 1.00 98.12 296 LEU A N 1
ATOM 2259 C CA . LEU A 1 296 ? -2.852 17.222 -12.525 1.00 98.12 296 LEU A CA 1
ATOM 2260 C C . LEU A 1 296 ? -3.352 18.667 -12.492 1.00 98.12 296 LEU A C 1
ATOM 2262 O O . LEU A 1 296 ? -2.961 19.501 -13.304 1.00 98.12 296 LEU A O 1
ATOM 2266 N N . THR A 1 297 ? -4.121 18.983 -11.454 1.00 98.38 297 THR A N 1
ATOM 2267 C CA . THR A 1 297 ? -4.502 20.348 -11.075 1.00 98.38 297 THR A CA 1
ATOM 2268 C C . THR A 1 297 ? -3.877 20.686 -9.724 1.00 98.38 297 THR A C 1
ATOM 2270 O O . THR A 1 297 ? -3.960 19.890 -8.788 1.00 98.38 297 THR A O 1
ATOM 2273 N N . TYR A 1 298 ? -3.263 21.860 -9.574 1.00 97.62 298 TYR A N 1
ATOM 2274 C CA . TYR A 1 298 ? -2.664 22.267 -8.300 1.00 97.62 298 TYR A CA 1
ATOM 2275 C C . TYR A 1 298 ? -2.807 23.763 -8.008 1.00 97.62 298 TYR A C 1
ATOM 2277 O O . TYR A 1 298 ? -2.834 24.593 -8.913 1.00 97.62 298 TYR A O 1
ATOM 2285 N N . GLY A 1 299 ? -2.903 24.089 -6.718 1.00 95.38 299 GLY A N 1
ATOM 2286 C CA . GLY A 1 299 ? -2.906 25.455 -6.204 1.00 95.38 299 GLY A CA 1
ATOM 2287 C C . GLY A 1 299 ? -1.517 26.105 -6.169 1.00 95.38 299 GLY A C 1
ATOM 2288 O O . GLY A 1 299 ? -0.528 25.563 -6.657 1.00 95.38 299 GLY A O 1
ATOM 2289 N N . SER A 1 300 ? -1.405 27.280 -5.553 1.00 96.44 300 SER A N 1
ATOM 2290 C CA . SER A 1 300 ? -0.138 28.017 -5.477 1.00 96.44 300 SER A CA 1
ATOM 2291 C C . SER A 1 300 ? 0.928 27.290 -4.641 1.00 96.44 300 SER A C 1
ATOM 2293 O O . SER A 1 300 ? 0.621 26.579 -3.682 1.00 96.44 300 SER A O 1
ATOM 2295 N N . ASN A 1 301 ? 2.206 27.508 -4.976 1.00 95.25 301 ASN A N 1
ATOM 2296 C CA . ASN A 1 301 ? 3.380 27.041 -4.221 1.00 95.25 301 ASN A CA 1
ATOM 2297 C C . ASN A 1 301 ? 3.500 25.514 -4.040 1.00 95.25 301 ASN A C 1
ATOM 2299 O O . ASN A 1 301 ? 3.968 25.054 -2.995 1.00 95.25 301 ASN A O 1
ATOM 2303 N N . LEU A 1 302 ? 3.096 24.719 -5.036 1.00 96.25 302 LEU A N 1
ATOM 2304 C CA . LEU A 1 302 ? 3.434 23.294 -5.075 1.00 96.25 302 LEU A CA 1
ATOM 2305 C C . LEU A 1 302 ? 4.955 23.116 -5.217 1.00 96.25 302 LEU A C 1
ATOM 2307 O O . LEU A 1 302 ? 5.559 23.647 -6.148 1.00 96.25 302 LEU A O 1
ATOM 2311 N N . LYS A 1 303 ? 5.562 22.330 -4.324 1.00 92.56 303 LYS A N 1
ATOM 2312 C CA . LYS A 1 303 ? 6.971 21.918 -4.406 1.00 92.56 303 LYS A CA 1
ATOM 2313 C C . LYS A 1 303 ? 7.057 20.413 -4.620 1.00 92.56 303 LYS A C 1
ATOM 2315 O O . LYS A 1 303 ? 6.499 19.659 -3.825 1.00 92.56 303 LYS A O 1
ATOM 2320 N N . VAL A 1 304 ? 7.766 19.989 -5.661 1.00 85.81 304 VAL A N 1
ATOM 2321 C CA . VAL A 1 304 ? 8.064 18.579 -5.952 1.00 85.81 304 VAL A CA 1
ATOM 2322 C C . VAL A 1 304 ? 9.577 18.454 -6.088 1.00 85.81 304 VAL A C 1
ATOM 2324 O O . VAL A 1 304 ? 10.165 19.206 -6.862 1.00 85.81 304 VAL A O 1
ATOM 2327 N N . TYR A 1 305 ? 10.192 17.575 -5.297 1.00 69.25 305 TYR A N 1
ATOM 2328 C CA . TYR A 1 305 ? 11.645 17.359 -5.297 1.00 69.25 305 TYR A CA 1
ATOM 2329 C C . TYR A 1 305 ? 12.082 16.109 -6.075 1.00 69.25 305 TYR A C 1
ATOM 2331 O O . TYR A 1 305 ? 13.260 16.020 -6.408 1.00 69.25 305 TYR A O 1
ATOM 2339 N N . GLY A 1 306 ? 11.169 15.169 -6.347 1.00 61.16 306 GLY A N 1
ATOM 2340 C CA . GLY A 1 306 ? 11.402 14.040 -7.254 1.00 61.16 306 GLY A CA 1
ATOM 2341 C C . GLY A 1 306 ? 10.911 14.308 -8.677 1.00 61.16 306 GLY A C 1
ATOM 2342 O O . GLY A 1 306 ? 10.572 15.442 -9.035 1.00 61.16 306 GLY A O 1
ATOM 2343 N N . ASP A 1 307 ? 10.837 13.246 -9.474 1.00 72.06 307 ASP A N 1
ATOM 2344 C CA . ASP A 1 307 ? 10.470 13.336 -10.885 1.00 72.06 307 ASP A CA 1
ATOM 2345 C C . ASP A 1 307 ? 8.955 13.475 -11.078 1.00 72.06 307 ASP A C 1
ATOM 2347 O O . ASP A 1 307 ? 8.142 12.943 -10.319 1.00 72.06 307 ASP A O 1
ATOM 2351 N N . LYS A 1 308 ? 8.552 14.182 -12.139 1.00 77.56 308 LYS A N 1
ATOM 2352 C CA . LYS A 1 308 ? 7.163 14.189 -12.613 1.00 77.56 308 LYS A CA 1
ATOM 2353 C C . LYS A 1 308 ? 7.005 13.127 -13.694 1.00 77.56 308 LYS A C 1
ATOM 2355 O O . LYS A 1 308 ? 7.660 13.206 -14.728 1.00 77.56 308 LYS A O 1
ATOM 2360 N N . ILE A 1 309 ? 6.125 12.158 -13.462 1.00 75.81 309 ILE A N 1
ATOM 2361 C CA . ILE A 1 309 ? 5.952 10.985 -14.324 1.00 75.81 309 ILE A CA 1
ATOM 2362 C C . ILE A 1 309 ? 4.589 11.074 -15.010 1.00 75.81 309 ILE A C 1
ATOM 2364 O O . ILE A 1 309 ? 3.549 10.994 -14.357 1.00 75.81 309 ILE A O 1
ATOM 2368 N N . THR A 1 310 ? 4.586 11.237 -16.331 1.00 79.56 310 THR A N 1
ATOM 2369 C CA . THR A 1 310 ? 3.363 11.246 -17.140 1.00 79.56 310 THR A CA 1
ATOM 2370 C C . THR A 1 310 ? 3.672 10.798 -18.581 1.00 79.56 310 THR A C 1
ATOM 2372 O O . THR A 1 310 ? 4.708 11.207 -19.113 1.00 79.56 310 THR A O 1
ATOM 2375 N N . PRO A 1 311 ? 2.841 9.947 -19.217 1.00 76.00 311 PRO A N 1
ATOM 2376 C CA . PRO A 1 311 ? 1.635 9.326 -18.666 1.00 76.00 311 PRO A CA 1
ATOM 2377 C C . PRO A 1 311 ? 1.950 8.243 -17.619 1.00 76.00 311 PRO A C 1
ATOM 2379 O O . PRO A 1 311 ? 2.993 7.590 -17.655 1.00 76.00 311 PRO A O 1
ATOM 2382 N N . LEU A 1 312 ? 1.026 8.058 -16.681 1.00 77.00 312 LEU A N 1
ATOM 2383 C CA . LEU A 1 312 ? 1.048 7.024 -15.655 1.00 77.00 312 LEU A CA 1
ATOM 2384 C C . LEU A 1 312 ? 0.178 5.833 -16.082 1.00 77.00 312 LEU A C 1
ATOM 2386 O O . LEU A 1 312 ? -1.038 5.962 -16.240 1.00 77.00 312 LEU A O 1
ATOM 2390 N N . SER A 1 313 ? 0.782 4.653 -16.214 1.00 76.81 313 SER A N 1
ATOM 2391 C CA . SER A 1 313 ? 0.042 3.414 -16.485 1.00 76.81 313 SER A CA 1
ATOM 2392 C C . SER A 1 313 ? -0.768 2.962 -15.265 1.00 76.81 313 SER A C 1
ATOM 2394 O O . SER A 1 313 ? -0.280 2.982 -14.133 1.00 76.81 313 SER A O 1
ATOM 2396 N N . LEU A 1 314 ? -2.008 2.521 -15.500 1.00 78.06 314 LEU A N 1
ATOM 2397 C CA . LEU A 1 314 ? -2.937 2.039 -14.475 1.00 78.06 314 LEU A CA 1
ATOM 2398 C C . LEU A 1 314 ? -3.514 0.668 -14.872 1.00 78.06 314 LEU A C 1
ATOM 2400 O O . LEU A 1 314 ? -3.793 0.458 -16.052 1.00 78.06 314 LEU A O 1
ATOM 2404 N N . PRO A 1 315 ? -3.759 -0.252 -13.918 1.00 79.75 315 PRO A N 1
ATOM 2405 C CA . PRO A 1 315 ? -3.665 -0.065 -12.469 1.00 79.75 315 PRO A CA 1
ATOM 2406 C C . PRO A 1 315 ? -2.222 0.004 -11.945 1.00 79.75 315 PRO A C 1
ATOM 2408 O O . PRO A 1 315 ? -1.341 -0.669 -12.471 1.00 79.75 315 PRO A O 1
ATOM 2411 N N . LEU A 1 316 ? -1.992 0.793 -10.888 1.00 74.38 316 LEU A N 1
ATOM 2412 C CA . LEU A 1 316 ? -0.655 0.985 -10.294 1.00 74.38 316 LEU A CA 1
ATOM 2413 C C . LEU A 1 316 ? -0.063 -0.307 -9.709 1.00 74.38 316 LEU A C 1
ATOM 2415 O O . LEU A 1 316 ? 1.147 -0.502 -9.726 1.00 74.38 316 LEU A O 1
ATOM 2419 N N . LEU A 1 317 ? -0.912 -1.146 -9.111 1.00 78.81 317 LEU A N 1
ATOM 2420 C CA . LEU A 1 317 ? -0.564 -2.241 -8.209 1.00 78.81 317 LEU A CA 1
ATOM 2421 C C . LEU A 1 317 ? -1.567 -3.398 -8.333 1.00 78.81 317 LEU A C 1
ATOM 2423 O O . LEU A 1 317 ? -2.782 -3.195 -8.436 1.00 78.81 317 LEU A O 1
ATOM 2427 N N . GLY A 1 318 ? -1.077 -4.631 -8.196 1.00 76.19 318 GLY A N 1
ATOM 2428 C CA . GLY A 1 318 ? -1.924 -5.780 -7.865 1.00 76.19 318 GLY A CA 1
ATOM 2429 C C . GLY A 1 318 ? -2.319 -5.749 -6.386 1.00 76.19 318 GLY A C 1
ATOM 2430 O O . GLY A 1 318 ? -1.454 -5.628 -5.519 1.00 76.19 318 GLY A O 1
ATOM 2431 N N . LEU A 1 319 ? -3.614 -5.860 -6.078 1.00 78.69 319 LEU A N 1
ATOM 2432 C CA . LEU A 1 319 ? -4.094 -5.867 -4.691 1.00 78.69 319 LEU A CA 1
ATOM 2433 C C . LEU A 1 319 ? -4.065 -7.283 -4.086 1.00 78.69 319 LEU A C 1
ATOM 2435 O O . LEU A 1 319 ? -4.329 -8.251 -4.802 1.00 78.69 319 LEU A O 1
ATOM 2439 N N . PRO A 1 320 ? -3.815 -7.434 -2.769 1.00 77.81 320 PRO A N 1
ATOM 2440 C CA . PRO A 1 320 ? -3.853 -8.727 -2.103 1.00 77.81 320 PRO A CA 1
ATOM 2441 C C . PRO A 1 320 ? -5.246 -9.352 -2.187 1.00 77.81 320 PRO A C 1
ATOM 2443 O O . PRO A 1 320 ? -6.269 -8.655 -2.223 1.00 77.81 320 PRO A O 1
ATOM 2446 N N . LEU A 1 321 ? -5.300 -10.683 -2.143 1.00 76.31 321 LEU A N 1
ATOM 2447 C CA . LEU A 1 321 ? -6.567 -11.396 -2.038 1.00 76.31 321 LEU A CA 1
ATOM 2448 C C . LEU A 1 321 ? -7.222 -11.109 -0.685 1.00 76.31 321 LEU A C 1
ATOM 2450 O O . LEU A 1 321 ? -6.604 -11.215 0.374 1.00 76.31 321 LEU A O 1
ATOM 2454 N N . PHE A 1 322 ? -8.507 -10.762 -0.719 1.00 81.00 322 PHE A N 1
ATOM 2455 C CA . PHE A 1 322 ? -9.275 -10.533 0.496 1.00 81.00 322 PHE A CA 1
ATOM 2456 C C . PHE A 1 322 ? -9.777 -11.873 1.068 1.00 81.00 322 PHE A C 1
ATOM 2458 O O . PHE A 1 322 ? -10.444 -12.617 0.343 1.00 81.00 322 PHE A O 1
ATOM 2465 N N . PRO A 1 323 ? -9.540 -12.185 2.355 1.00 82.94 323 PRO A N 1
ATOM 2466 C CA . PRO A 1 323 ? -9.869 -13.488 2.923 1.00 82.94 323 PRO A CA 1
ATOM 2467 C C . PRO A 1 323 ? -11.382 -13.729 3.025 1.00 82.94 323 PRO A C 1
ATOM 2469 O O . PRO A 1 323 ? -12.164 -12.824 3.335 1.00 82.94 323 PRO A O 1
ATOM 2472 N N . SER A 1 324 ? -11.801 -14.983 2.843 1.00 85.25 324 SER A N 1
ATOM 2473 C CA . SER A 1 324 ? -13.141 -15.449 3.209 1.00 85.25 324 SER A CA 1
ATOM 2474 C C . SER A 1 324 ? -13.165 -15.871 4.686 1.00 85.25 324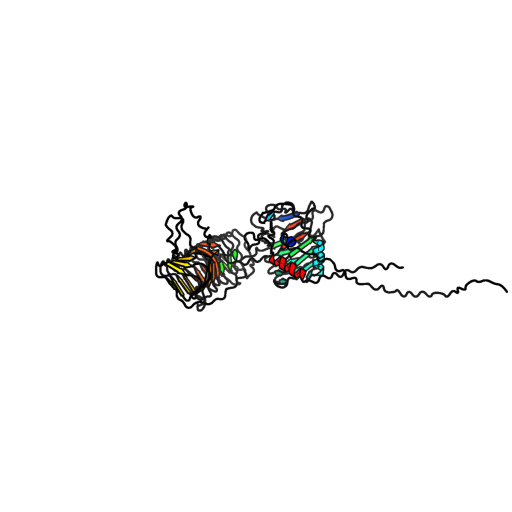 SER A C 1
ATOM 2476 O O . SER A 1 324 ? -12.193 -16.396 5.222 1.00 85.25 324 SER A O 1
ATOM 2478 N N . PHE A 1 325 ? -14.262 -15.579 5.389 1.00 89.69 325 PHE A N 1
ATOM 2479 C CA . PHE A 1 325 ? -14.434 -15.909 6.813 1.00 89.69 325 PHE A CA 1
ATOM 2480 C C . PHE A 1 325 ? -15.908 -15.840 7.224 1.00 89.69 325 PHE A C 1
ATOM 2482 O O . PHE A 1 325 ? -16.751 -15.365 6.459 1.00 89.69 325 PHE A O 1
ATOM 2489 N N . THR A 1 326 ? -16.236 -16.265 8.446 1.00 92.00 326 THR A N 1
ATOM 2490 C CA . THR A 1 326 ? -17.601 -16.258 9.006 1.00 92.00 326 THR A CA 1
ATOM 2491 C C . THR A 1 326 ? -17.586 -15.745 10.441 1.00 92.00 326 THR A C 1
ATOM 2493 O O . THR A 1 326 ? -16.782 -16.214 11.238 1.00 92.00 326 THR A O 1
ATOM 2496 N N . ARG A 1 327 ? -18.510 -14.848 10.797 1.00 92.88 327 ARG A N 1
ATOM 2497 C CA . ARG A 1 327 ? -18.649 -14.343 12.175 1.00 92.88 327 ARG A CA 1
ATOM 2498 C C . ARG A 1 327 ? -19.140 -15.420 13.152 1.00 92.88 327 ARG A C 1
ATOM 2500 O O . ARG A 1 327 ? -19.831 -16.352 12.744 1.00 92.88 327 ARG A O 1
ATOM 2507 N N . GLY A 1 328 ? -18.886 -15.214 14.441 1.00 95.06 328 GLY A N 1
ATOM 2508 C CA . GLY A 1 328 ? -19.489 -16.000 15.522 1.00 95.06 328 GLY A CA 1
ATOM 2509 C C . GLY A 1 328 ? -20.872 -15.499 15.950 1.00 95.06 328 GLY A C 1
ATOM 2510 O O . GLY A 1 328 ? -21.443 -14.575 15.358 1.00 95.06 328 GLY A O 1
ATOM 2511 N N . LYS A 1 329 ? -21.407 -16.114 17.013 1.00 95.38 329 LYS A N 1
ATOM 2512 C CA . LYS A 1 329 ? -22.718 -15.784 17.609 1.00 95.38 329 LYS A CA 1
ATOM 2513 C C . LYS A 1 329 ? -22.612 -15.016 18.938 1.00 95.38 329 LYS A C 1
ATOM 2515 O O . LYS A 1 329 ? -23.541 -14.284 19.273 1.00 95.38 329 LYS A O 1
ATOM 2520 N N . THR A 1 330 ? -21.481 -15.120 19.633 1.00 97.56 330 THR A N 1
ATOM 2521 C CA . THR A 1 330 ? -21.252 -14.568 20.981 1.00 97.56 330 THR A CA 1
ATOM 2522 C C . THR A 1 330 ? -20.967 -13.068 20.968 1.00 97.56 330 THR A C 1
ATOM 2524 O O . THR A 1 330 ? -20.165 -12.603 20.159 1.00 97.56 330 THR A O 1
ATOM 2527 N N . ASN A 1 331 ? -21.591 -12.303 21.865 1.00 98.00 331 ASN A N 1
ATOM 2528 C CA . ASN A 1 331 ? -21.241 -10.897 22.087 1.00 98.00 331 ASN A CA 1
ATOM 2529 C C . ASN A 1 331 ? -20.208 -10.775 23.211 1.00 98.00 331 ASN A C 1
ATOM 2531 O O . ASN A 1 331 ? -20.323 -11.465 24.219 1.00 98.00 331 ASN A O 1
ATOM 2535 N N . ILE A 1 332 ? -19.262 -9.856 23.055 1.00 98.38 332 ILE A N 1
ATOM 2536 C CA . ILE A 1 332 ? -18.306 -9.451 24.083 1.00 98.38 332 ILE A CA 1
ATOM 2537 C C . ILE A 1 332 ? -18.587 -7.989 24.414 1.00 98.38 332 ILE A C 1
ATOM 2539 O O . ILE A 1 332 ? -18.513 -7.130 23.535 1.00 98.38 332 ILE A O 1
ATOM 2543 N N . ASN A 1 333 ? -18.911 -7.713 25.674 1.00 98.19 333 ASN A N 1
ATOM 2544 C CA . ASN A 1 333 ? -19.144 -6.365 26.175 1.00 98.19 333 ASN A CA 1
ATOM 2545 C C . ASN A 1 333 ? -18.147 -6.094 27.299 1.00 98.19 333 ASN A C 1
ATOM 2547 O O . ASN A 1 333 ? -18.210 -6.733 28.345 1.00 98.19 333 ASN A O 1
ATOM 2551 N N . VAL A 1 334 ? -17.237 -5.151 27.079 1.00 97.75 334 VAL A N 1
ATOM 2552 C CA . VAL A 1 334 ? -16.294 -4.693 28.100 1.00 97.75 334 VAL A CA 1
ATOM 2553 C C . VAL A 1 334 ? -16.820 -3.373 28.642 1.00 97.75 334 VAL A C 1
ATOM 2555 O O . VAL A 1 334 ? -16.964 -2.406 27.890 1.00 97.75 334 VAL A O 1
ATOM 2558 N N . GLY A 1 335 ? -17.155 -3.348 29.933 1.00 94.81 335 GLY A N 1
ATOM 2559 C CA . GLY A 1 335 ? -17.659 -2.151 30.604 1.00 94.81 335 GLY A CA 1
ATOM 2560 C C . GLY A 1 335 ? -16.661 -0.990 30.565 1.00 94.81 335 GLY A C 1
ATOM 2561 O O . GLY A 1 335 ? -15.472 -1.178 30.311 1.00 94.81 335 GLY A O 1
ATOM 2562 N N . SER A 1 336 ? -17.138 0.229 30.818 1.00 96.62 336 SER A N 1
ATOM 2563 C CA . SER A 1 336 ? -16.272 1.412 30.866 1.00 96.62 336 SER A CA 1
ATOM 2564 C C . SER A 1 336 ? -15.147 1.234 31.888 1.00 96.62 336 SER A C 1
ATOM 2566 O O . SER A 1 336 ? -15.380 0.738 32.989 1.00 96.62 336 SER A O 1
ATOM 2568 N N . TYR A 1 337 ? -13.931 1.626 31.505 1.00 92.94 337 TYR A N 1
ATOM 2569 C CA . TYR A 1 337 ? -12.697 1.501 32.291 1.00 92.94 337 TYR A CA 1
ATOM 2570 C C . TYR A 1 337 ? -12.328 0.072 32.719 1.00 92.94 337 TYR A C 1
ATOM 2572 O O . TYR A 1 337 ? -11.378 -0.118 33.473 1.00 92.94 337 TYR A O 1
ATOM 2580 N N . GLN A 1 338 ? -13.038 -0.943 32.222 1.00 95.00 338 GLN A N 1
ATOM 2581 C CA . GLN A 1 338 ? -12.733 -2.338 32.509 1.00 95.00 338 GLN A CA 1
ATOM 2582 C C . GLN A 1 338 ? -11.650 -2.866 31.578 1.00 95.00 338 GLN A C 1
ATOM 2584 O O . GLN A 1 338 ? -11.453 -2.373 30.465 1.00 95.00 338 GLN A O 1
ATOM 2589 N N . THR A 1 339 ? -10.967 -3.907 32.040 1.00 95.00 339 THR A N 1
ATOM 2590 C CA . THR A 1 339 ? -9.993 -4.658 31.254 1.00 95.00 339 THR A CA 1
ATOM 2591 C C . THR A 1 339 ? -10.551 -6.033 30.913 1.00 95.00 339 THR A C 1
ATOM 2593 O O . THR A 1 339 ? -11.187 -6.666 31.750 1.00 95.00 339 THR A O 1
ATOM 2596 N N . TYR A 1 340 ? -10.295 -6.512 29.697 1.00 96.50 340 TYR A N 1
ATOM 2597 C CA . TYR A 1 340 ? -10.689 -7.849 29.270 1.00 96.50 340 TYR A CA 1
ATOM 2598 C C . TYR A 1 340 ? -9.615 -8.494 28.396 1.00 96.50 340 TYR A C 1
ATOM 2600 O O . TYR A 1 340 ? -9.092 -7.848 27.489 1.00 96.50 340 TYR A O 1
ATOM 2608 N N . TYR A 1 341 ? -9.320 -9.769 28.640 1.00 96.00 341 TYR A N 1
ATOM 2609 C CA . TYR A 1 341 ? -8.430 -10.581 27.810 1.00 96.00 341 TYR A CA 1
ATOM 2610 C C . TYR A 1 341 ? -9.279 -11.492 26.931 1.00 96.00 341 TYR A C 1
ATOM 2612 O O . TYR A 1 341 ? -10.073 -12.283 27.432 1.00 96.00 341 TYR A O 1
ATOM 2620 N N . LEU A 1 342 ? -9.129 -11.359 25.619 1.00 96.25 342 LEU A N 1
ATOM 2621 C CA . LEU A 1 342 ? -9.891 -12.107 24.633 1.00 96.25 342 LEU A CA 1
ATOM 2622 C C . LEU A 1 342 ? -8.955 -13.047 23.881 1.00 96.25 342 LEU A C 1
ATOM 2624 O O . LEU A 1 342 ? -7.992 -12.606 23.250 1.00 96.25 342 LEU A O 1
ATOM 2628 N N . SER A 1 343 ? -9.267 -14.336 23.938 1.00 94.25 343 SER A N 1
ATOM 2629 C CA . SER A 1 343 ? -8.625 -15.355 23.112 1.00 94.25 343 SER A CA 1
ATOM 2630 C C . SER A 1 343 ? -9.071 -15.239 21.656 1.00 94.25 343 SER A C 1
ATOM 2632 O O . SER A 1 343 ? -10.151 -14.728 21.365 1.00 94.25 343 SER A O 1
ATOM 2634 N N . SER A 1 344 ? -8.255 -15.730 20.724 1.00 94.56 344 SER A N 1
ATOM 2635 C CA . SER A 1 344 ? -8.653 -15.805 19.313 1.00 94.56 344 SER A CA 1
ATOM 2636 C C . SER A 1 344 ? -9.919 -16.646 19.117 1.00 94.56 344 SER A C 1
ATOM 2638 O O . SER A 1 344 ? -10.179 -17.585 19.871 1.00 94.56 344 SER A O 1
ATOM 2640 N N . GLY A 1 345 ? -10.727 -16.311 18.111 1.00 92.81 345 GLY A N 1
ATOM 2641 C CA . GLY A 1 345 ? -11.995 -16.999 17.889 1.00 92.81 345 GLY A CA 1
ATOM 2642 C C . GLY A 1 345 ? -13.010 -16.215 17.066 1.00 92.81 345 GLY A C 1
ATOM 2643 O O . GLY A 1 345 ? -12.721 -15.171 16.477 1.00 92.81 345 GLY A O 1
ATOM 2644 N N . LYS A 1 346 ? -14.237 -16.740 17.012 1.00 97.25 346 LYS A N 1
ATOM 2645 C CA . LYS A 1 346 ? -15.340 -16.158 16.239 1.00 97.25 346 LYS A CA 1
ATOM 2646 C C . LYS A 1 346 ? -16.335 -15.458 17.161 1.00 97.25 346 LYS A C 1
ATOM 2648 O O . LYS A 1 346 ? -16.914 -16.091 18.040 1.00 97.25 346 LYS A O 1
ATOM 2653 N N . TYR A 1 347 ? -16.646 -14.193 16.888 1.00 97.88 347 TYR A N 1
ATOM 2654 C CA . TYR A 1 347 ? -17.573 -13.390 17.695 1.00 97.88 347 TYR A CA 1
ATOM 2655 C C . TYR A 1 347 ? -18.646 -12.715 16.839 1.00 97.88 347 TYR A C 1
ATOM 2657 O O . TYR A 1 347 ? -18.496 -12.503 15.635 1.00 97.88 347 TYR A O 1
ATOM 2665 N N . LYS A 1 348 ? -19.774 -12.380 17.461 1.00 97.75 348 LYS A N 1
ATOM 2666 C CA . LYS A 1 348 ? -20.799 -11.522 16.872 1.00 97.75 348 LYS A CA 1
ATOM 2667 C C . LYS A 1 348 ? -20.349 -10.076 17.036 1.00 97.75 348 LYS A C 1
ATOM 2669 O O . LYS A 1 348 ? -19.727 -9.546 16.122 1.00 97.75 348 LYS A O 1
ATOM 2674 N N . ASN A 1 349 ? -20.619 -9.448 18.174 1.00 97.75 349 ASN A N 1
ATOM 2675 C CA . ASN A 1 349 ? -20.232 -8.060 18.426 1.00 97.75 349 ASN A CA 1
ATOM 2676 C C . ASN A 1 349 ? -19.176 -7.978 19.519 1.00 97.75 349 ASN A C 1
ATOM 2678 O O . ASN A 1 349 ? -19.288 -8.688 20.511 1.00 97.75 349 ASN A O 1
ATOM 2682 N N . ILE A 1 350 ? -18.213 -7.077 19.354 1.00 98.56 350 ILE A N 1
ATOM 2683 C CA . ILE A 1 350 ? -17.308 -6.654 20.423 1.00 98.56 350 ILE A CA 1
ATOM 2684 C C . ILE A 1 350 ? -17.571 -5.173 20.688 1.00 98.56 350 ILE A C 1
ATOM 2686 O O . ILE A 1 350 ? -17.392 -4.348 19.789 1.00 98.56 350 ILE A O 1
ATOM 2690 N N . THR A 1 351 ? -17.988 -4.840 21.904 1.00 98.69 351 THR A N 1
ATOM 2691 C CA . THR A 1 351 ? -18.245 -3.463 22.333 1.00 98.69 351 THR A CA 1
ATOM 2692 C C . THR A 1 351 ? -17.363 -3.128 23.529 1.00 98.69 351 THR A C 1
ATOM 2694 O O . THR A 1 351 ? -17.418 -3.806 24.551 1.00 98.69 351 THR A O 1
ATOM 2697 N N . LEU A 1 352 ? -16.554 -2.076 23.398 1.00 98.62 352 LEU A N 1
ATOM 2698 C CA . LEU A 1 352 ? -15.681 -1.557 24.449 1.00 98.62 352 LEU A CA 1
ATOM 2699 C C . LEU A 1 352 ? -16.218 -0.212 24.917 1.00 98.62 352 LEU A C 1
ATOM 2701 O O . LEU A 1 352 ? -16.250 0.729 24.121 1.00 98.62 352 LEU A O 1
ATOM 2705 N N . GLY A 1 353 ? -16.628 -0.136 26.185 1.00 97.94 353 GLY A N 1
ATOM 2706 C CA . GLY A 1 353 ? -17.061 1.091 26.847 1.00 97.94 353 GLY A CA 1
ATOM 2707 C C . GLY A 1 353 ? -15.980 2.174 26.886 1.00 97.94 353 GLY A C 1
ATOM 2708 O O . GLY A 1 353 ? -14.854 1.993 26.420 1.00 97.94 353 GLY A O 1
ATOM 2709 N N . VAL A 1 354 ? -16.325 3.328 27.454 1.00 97.44 354 VAL A N 1
ATOM 2710 C CA . VAL A 1 354 ? -15.398 4.465 27.550 1.00 97.44 354 VAL A CA 1
ATOM 2711 C C . VAL A 1 354 ? -14.177 4.065 28.377 1.00 97.44 354 VAL A C 1
ATOM 2713 O O . VAL A 1 354 ? -14.327 3.509 29.460 1.00 97.44 354 VAL A O 1
ATOM 2716 N N . GLY A 1 355 ? -12.969 4.301 27.864 1.00 93.62 355 GLY A N 1
ATOM 2717 C CA . GLY A 1 355 ? -11.718 3.978 28.563 1.00 93.62 355 GLY A CA 1
ATOM 2718 C C . GLY A 1 355 ? -11.435 2.482 28.761 1.00 93.62 355 GLY A C 1
ATOM 2719 O O . GLY A 1 355 ? -10.442 2.136 29.400 1.00 93.62 355 GLY A O 1
ATOM 2720 N N . ALA A 1 356 ? -12.279 1.591 28.233 1.00 97.50 356 ALA A N 1
ATOM 2721 C CA . ALA A 1 356 ? -12.107 0.148 28.360 1.00 97.50 356 ALA A CA 1
ATOM 2722 C C . ALA A 1 356 ? -10.838 -0.338 27.641 1.00 97.50 356 ALA A C 1
ATOM 2724 O O . ALA A 1 356 ? -10.462 0.203 26.601 1.00 97.50 356 ALA A O 1
ATOM 2725 N N . THR A 1 357 ? -10.196 -1.382 28.165 1.00 97.56 357 THR A N 1
ATOM 2726 C CA . THR A 1 357 ? -9.005 -2.001 27.567 1.00 97.56 357 THR A CA 1
ATOM 2727 C C . THR A 1 357 ? -9.286 -3.449 27.176 1.00 97.56 357 THR A C 1
ATOM 2729 O O . THR A 1 357 ? -9.620 -4.278 28.015 1.00 97.56 357 THR A O 1
ATOM 2732 N N . LEU A 1 358 ? -9.125 -3.764 25.894 1.00 98.06 358 LEU A N 1
ATOM 2733 C CA . LEU A 1 358 ? -9.194 -5.118 25.354 1.00 98.06 358 LEU A CA 1
ATOM 2734 C C . LEU A 1 358 ? -7.787 -5.606 25.010 1.00 98.06 358 LEU A C 1
ATOM 2736 O O . LEU A 1 358 ? -7.132 -5.014 24.155 1.00 98.06 358 LEU A O 1
ATOM 2740 N N . TYR A 1 359 ? -7.360 -6.705 25.622 1.00 97.38 359 TYR A N 1
ATOM 2741 C CA . TYR A 1 359 ? -6.144 -7.429 25.273 1.00 97.38 359 TYR A CA 1
ATOM 2742 C C . TYR A 1 359 ? -6.473 -8.592 24.339 1.00 97.38 359 TYR A C 1
ATOM 2744 O O . TYR A 1 359 ? -7.189 -9.516 24.716 1.00 97.38 359 TYR A O 1
ATOM 2752 N N . LEU A 1 360 ? -5.943 -8.554 23.121 1.00 95.00 360 LEU A N 1
ATOM 2753 C CA . LEU A 1 360 ? -5.985 -9.653 22.165 1.00 95.00 360 LEU A CA 1
ATOM 2754 C C . LEU A 1 360 ? -4.754 -10.531 22.398 1.00 95.00 360 LEU A C 1
ATOM 2756 O O . LEU A 1 360 ? -3.624 -10.056 22.273 1.00 95.00 360 LEU A O 1
ATOM 2760 N N . GLN A 1 361 ? -4.960 -11.809 22.710 1.00 90.25 361 GLN A N 1
ATOM 2761 C CA . GLN A 1 361 ? -3.877 -12.748 23.042 1.00 90.25 361 GLN A CA 1
ATOM 2762 C C . GLN A 1 361 ? -3.031 -13.194 21.828 1.00 90.25 361 GLN A C 1
ATOM 2764 O O . GLN A 1 361 ? -2.155 -14.037 21.974 1.00 90.25 361 GLN A O 1
ATOM 2769 N N . GLY A 1 362 ? -3.281 -12.642 20.635 1.00 87.12 362 GLY A N 1
ATOM 2770 C CA . GLY A 1 362 ? -2.741 -13.127 19.359 1.00 87.12 362 GLY A CA 1
ATOM 2771 C C . GLY A 1 362 ? -3.742 -13.983 18.588 1.00 87.12 362 GLY A C 1
ATOM 2772 O O . GLY A 1 362 ? -4.810 -14.314 19.107 1.00 87.12 362 GLY A O 1
ATOM 2773 N N . GLY A 1 363 ? -3.423 -14.310 17.336 1.00 85.81 363 GLY A N 1
ATOM 2774 C CA . GLY A 1 363 ? -4.229 -15.178 16.473 1.00 85.81 363 GLY A CA 1
ATOM 2775 C C . GLY A 1 363 ? -5.296 -14.450 15.646 1.00 85.81 363 GLY A C 1
ATOM 2776 O O . GLY A 1 363 ? -5.233 -13.239 15.424 1.00 85.81 363 GLY A O 1
ATOM 2777 N N . THR A 1 364 ? -6.276 -15.206 15.140 1.00 95.31 364 THR A N 1
ATOM 2778 C CA . THR A 1 364 ? -7.312 -14.695 14.222 1.00 95.31 364 THR A CA 1
ATOM 2779 C C . THR A 1 364 ? -8.657 -14.485 14.921 1.00 95.31 364 THR A C 1
ATOM 2781 O O . THR A 1 364 ? -9.146 -15.367 15.624 1.00 95.31 364 THR A O 1
ATOM 2784 N N . TYR A 1 365 ? -9.289 -13.335 14.683 1.00 97.69 365 TYR A N 1
ATOM 2785 C CA . TYR A 1 365 ? -10.584 -12.963 15.255 1.00 97.69 365 TYR A CA 1
ATOM 2786 C C . TYR A 1 365 ? -11.594 -12.692 1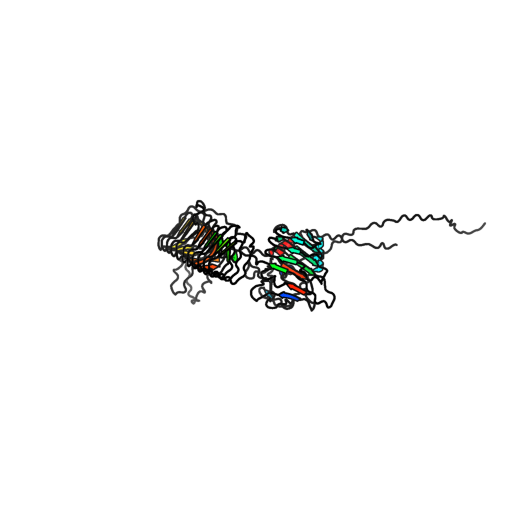4.138 1.00 97.69 365 TYR A C 1
ATOM 2788 O O . TYR A 1 365 ? -11.527 -11.651 13.482 1.00 97.69 365 TYR A O 1
ATOM 2796 N N . ASP A 1 366 ? -12.560 -13.591 13.946 1.00 97.31 366 ASP A N 1
ATOM 2797 C CA . ASP A 1 366 ? -13.628 -13.412 12.955 1.00 97.31 366 ASP A CA 1
ATOM 2798 C C . ASP A 1 366 ? -14.868 -12.805 13.616 1.00 97.31 366 ASP A C 1
ATOM 2800 O O . ASP A 1 366 ? -15.605 -13.476 14.346 1.00 97.31 366 ASP A O 1
ATOM 2804 N N . ILE A 1 367 ? -15.143 -11.533 13.347 1.00 97.50 367 ILE A N 1
ATOM 2805 C CA . ILE A 1 367 ? -16.164 -10.772 14.069 1.00 97.50 367 ILE A CA 1
ATOM 2806 C C . ILE A 1 367 ? -17.195 -10.139 13.139 1.00 97.50 367 ILE A C 1
ATOM 2808 O O . ILE A 1 367 ? -16.920 -9.825 11.979 1.00 97.50 367 ILE A O 1
ATOM 2812 N N . ARG A 1 368 ? -18.423 -9.910 13.625 1.00 97.56 368 ARG A N 1
ATOM 2813 C CA . ARG A 1 368 ? -19.402 -9.106 12.872 1.00 97.56 368 ARG A CA 1
ATOM 2814 C C . ARG A 1 368 ? -19.009 -7.642 12.880 1.00 97.56 368 ARG A C 1
ATOM 2816 O O . ARG A 1 368 ? -18.967 -7.018 11.826 1.00 97.56 368 ARG A O 1
ATOM 2823 N N . GLN A 1 369 ? -18.825 -7.098 14.074 1.00 97.88 369 GLN A N 1
ATOM 2824 C CA . GLN A 1 369 ? -18.701 -5.669 14.310 1.00 97.88 369 GLN A CA 1
ATOM 2825 C C . GLN A 1 369 ? -17.878 -5.431 15.571 1.00 97.88 369 GLN A C 1
ATOM 2827 O O . GLN A 1 369 ? -18.066 -6.134 16.565 1.00 97.88 369 GLN A O 1
ATOM 2832 N N . LEU A 1 370 ? -17.023 -4.412 15.525 1.00 98.50 370 LEU A N 1
ATOM 2833 C CA . LEU A 1 370 ? -16.296 -3.910 16.684 1.00 98.50 370 LEU A CA 1
ATOM 2834 C C . LEU A 1 370 ? -16.625 -2.435 16.890 1.00 98.50 370 LEU A C 1
ATOM 2836 O O . LEU A 1 370 ? -16.594 -1.634 15.954 1.00 98.50 370 LEU A O 1
ATOM 2840 N N . THR A 1 371 ? -16.968 -2.069 18.116 1.00 98.56 371 THR A N 1
ATOM 2841 C CA . THR A 1 371 ? -17.237 -0.686 18.504 1.00 98.56 371 THR A CA 1
ATOM 2842 C C . THR A 1 371 ? -16.439 -0.369 19.755 1.00 98.56 371 THR A C 1
ATOM 2844 O O . THR A 1 371 ? -16.686 -0.936 20.812 1.00 98.56 371 THR A O 1
ATOM 2847 N N . ALA A 1 372 ? -15.470 0.526 19.620 1.00 98.19 372 ALA A N 1
ATOM 2848 C CA . ALA A 1 372 ? -14.673 1.046 20.714 1.00 98.19 372 ALA A CA 1
ATOM 2849 C C . ALA A 1 372 ? -15.079 2.503 20.954 1.00 98.19 372 ALA A C 1
ATOM 2851 O O . ALA A 1 372 ? -14.949 3.332 20.052 1.00 98.19 372 ALA A O 1
ATOM 2852 N N . TYR A 1 373 ? -15.620 2.808 22.134 1.00 98.19 373 TYR A N 1
ATOM 2853 C CA . TYR A 1 373 ? -16.007 4.171 22.501 1.00 98.19 373 TYR A CA 1
ATOM 2854 C C . TYR A 1 373 ? -14.777 5.043 22.806 1.00 98.19 373 TYR A C 1
ATOM 2856 O O . TYR A 1 373 ? -13.632 4.671 22.540 1.00 98.19 373 TYR A O 1
ATOM 2864 N N . ASP A 1 374 ? -15.013 6.259 23.292 1.00 97.69 374 ASP A N 1
ATOM 2865 C CA . ASP A 1 374 ? -13.950 7.220 23.570 1.00 97.69 374 ASP A CA 1
ATOM 2866 C C . ASP A 1 374 ? -12.929 6.651 24.570 1.00 97.69 374 ASP A C 1
ATOM 2868 O O . ASP A 1 374 ? -13.288 5.945 25.511 1.00 97.69 374 ASP A O 1
ATOM 2872 N N . PHE A 1 375 ? -11.648 6.948 24.359 1.00 96.25 375 PHE A N 1
ATOM 2873 C CA . PHE A 1 375 ? -10.511 6.501 25.176 1.00 96.25 375 PHE A CA 1
ATOM 2874 C C . PHE A 1 375 ? -10.301 4.979 25.261 1.00 96.25 375 PHE A C 1
ATOM 2876 O O . PHE A 1 375 ? -9.393 4.535 25.967 1.00 96.25 375 PHE A O 1
ATOM 2883 N N . ALA A 1 376 ? -11.098 4.173 24.555 1.00 97.94 376 ALA A N 1
ATOM 2884 C CA . ALA A 1 376 ? -10.949 2.725 24.553 1.00 97.94 376 ALA A CA 1
ATOM 2885 C C . ALA A 1 376 ? -9.616 2.298 23.913 1.00 97.94 376 ALA A C 1
ATOM 2887 O O . ALA A 1 376 ? -9.142 2.897 22.942 1.00 97.94 376 ALA A O 1
ATOM 2888 N N . LYS A 1 377 ? -9.010 1.242 24.453 1.00 98.12 377 LYS A N 1
ATOM 2889 C CA . LYS A 1 377 ? -7.702 0.720 24.051 1.00 98.12 377 LYS A CA 1
ATOM 2890 C C . LYS A 1 377 ? -7.852 -0.725 23.597 1.00 98.12 377 LYS A C 1
ATOM 2892 O O . LYS A 1 377 ? -8.376 -1.556 24.328 1.00 98.12 377 LYS A O 1
ATOM 2897 N N . ILE A 1 378 ? -7.349 -1.035 22.414 1.00 98.25 378 ILE A N 1
ATOM 2898 C CA . ILE A 1 378 ? -7.187 -2.394 21.905 1.00 98.25 378 ILE A CA 1
ATOM 2899 C C . ILE A 1 378 ? -5.685 -2.658 21.862 1.00 98.25 378 ILE A C 1
ATOM 2901 O O . ILE A 1 378 ? -4.945 -1.956 21.176 1.00 98.25 378 ILE A O 1
ATOM 2905 N N . ARG A 1 379 ? -5.228 -3.634 22.638 1.00 96.44 379 ARG A N 1
ATOM 2906 C CA . ARG A 1 379 ? -3.820 -4.002 22.782 1.00 96.44 379 ARG A CA 1
ATOM 2907 C C . ARG A 1 379 ? -3.635 -5.421 22.290 1.00 96.44 379 ARG A C 1
ATOM 2909 O O . ARG A 1 379 ? -4.371 -6.299 22.720 1.00 96.44 379 ARG A O 1
ATOM 2916 N N . TYR A 1 380 ? -2.666 -5.663 21.421 1.00 93.38 380 TYR A N 1
ATOM 2917 C CA . TYR A 1 380 ? -2.313 -7.023 21.019 1.00 93.38 380 TYR A CA 1
ATOM 2918 C C . TYR A 1 380 ? -1.023 -7.464 21.712 1.00 93.38 380 TYR A C 1
ATOM 2920 O O . TYR A 1 380 ? -0.058 -6.703 21.785 1.00 93.38 380 TYR A O 1
ATOM 2928 N N . LEU A 1 381 ? -1.062 -8.673 22.277 1.00 88.88 381 LEU A N 1
ATOM 2929 C CA . LEU A 1 381 ? 0.027 -9.298 23.040 1.00 88.88 381 LEU A CA 1
ATOM 2930 C C . LEU A 1 381 ? 0.918 -10.203 22.172 1.00 88.88 381 LEU A C 1
ATOM 2932 O O . LEU A 1 381 ? 1.974 -10.634 22.616 1.00 88.88 381 LEU A O 1
ATOM 2936 N N . ALA A 1 382 ? 0.478 -10.495 20.950 1.00 85.19 382 ALA A N 1
ATOM 2937 C CA . ALA A 1 382 ? 1.155 -11.285 19.925 1.00 85.19 382 ALA A CA 1
ATOM 2938 C C . ALA A 1 382 ? 0.566 -10.893 18.549 1.00 85.19 382 ALA A C 1
ATOM 2940 O O . ALA A 1 382 ? -0.398 -10.118 18.528 1.00 85.19 382 ALA A O 1
ATOM 2941 N N . PRO A 1 383 ? 1.082 -11.394 17.410 1.00 88.31 383 PRO A N 1
ATOM 2942 C CA . PRO A 1 383 ? 0.527 -11.066 16.099 1.00 88.31 383 PRO A CA 1
ATOM 2943 C C . PRO A 1 383 ? -0.971 -11.377 15.978 1.00 88.31 383 PRO A C 1
ATOM 2945 O O . PRO A 1 383 ? -1.445 -12.439 16.397 1.00 88.31 383 PRO A O 1
ATOM 2948 N N . VAL A 1 384 ? -1.731 -10.437 15.413 1.00 92.81 384 VAL A N 1
ATOM 2949 C CA . VAL A 1 384 ? -3.197 -10.454 15.351 1.00 92.81 384 VAL A CA 1
ATOM 2950 C C . VAL A 1 384 ? -3.698 -10.239 13.928 1.00 92.81 384 VAL A C 1
ATOM 2952 O O . VAL A 1 384 ? -3.325 -9.293 13.238 1.00 92.81 384 VAL A O 1
ATOM 2955 N N . THR A 1 385 ? -4.665 -11.067 13.533 1.00 95.81 385 THR A N 1
ATOM 2956 C CA . THR A 1 385 ? -5.496 -10.840 12.347 1.00 95.81 385 THR A CA 1
ATOM 2957 C C . THR A 1 385 ? -6.953 -10.630 12.761 1.00 95.81 385 THR A C 1
ATOM 2959 O O . THR A 1 385 ? -7.629 -11.558 13.198 1.00 95.81 385 THR A O 1
ATOM 2962 N N . LEU A 1 386 ? -7.471 -9.413 12.605 1.00 97.12 386 LEU A N 1
ATOM 2963 C CA . LEU A 1 386 ? -8.880 -9.081 12.841 1.00 97.12 386 LEU A CA 1
ATOM 2964 C C . LEU A 1 386 ? -9.645 -9.129 11.514 1.00 97.12 386 LEU A C 1
ATOM 2966 O O . LEU A 1 386 ? -9.334 -8.393 10.586 1.00 97.12 386 LEU A O 1
ATOM 2970 N N . ARG A 1 387 ? -10.685 -9.954 11.411 1.00 98.00 387 ARG A N 1
ATOM 2971 C CA . ARG A 1 387 ? -11.529 -10.077 10.215 1.00 98.00 387 ARG A CA 1
ATOM 2972 C C . ARG A 1 387 ? -12.954 -9.662 10.558 1.00 98.00 387 ARG A C 1
ATOM 2974 O O . ARG A 1 387 ? -13.678 -10.355 11.266 1.00 98.00 387 ARG A O 1
ATOM 2981 N N . VAL A 1 388 ? -13.376 -8.502 10.069 1.00 98.19 388 VAL A N 1
ATOM 2982 C CA . VAL A 1 388 ? -14.623 -7.827 10.444 1.00 98.19 388 VAL A CA 1
ATOM 2983 C C . VAL A 1 388 ? -15.625 -7.870 9.293 1.00 98.19 388 VAL A C 1
ATOM 2985 O O . VAL A 1 388 ? -15.393 -7.320 8.218 1.00 98.19 388 VAL A O 1
ATOM 2988 N N . LYS A 1 389 ? -16.793 -8.489 9.497 1.00 96.94 389 LYS A N 1
ATOM 2989 C CA . LYS A 1 389 ? -17.804 -8.608 8.433 1.00 96.94 389 LYS A CA 1
ATOM 2990 C C . LYS A 1 389 ? -18.482 -7.294 8.081 1.00 96.94 389 LYS A C 1
ATOM 2992 O O . LYS A 1 389 ? -18.713 -7.047 6.906 1.00 96.94 389 LYS A O 1
ATOM 2997 N N . ARG A 1 390 ? -18.865 -6.495 9.077 1.00 96.38 390 ARG A N 1
ATOM 2998 C CA . ARG A 1 390 ? -19.729 -5.322 8.890 1.00 96.38 390 ARG A CA 1
ATOM 2999 C C . ARG A 1 390 ? -18.963 -4.016 9.037 1.00 96.38 390 ARG A C 1
ATOM 3001 O O . ARG A 1 390 ? -18.812 -3.310 8.053 1.00 96.38 390 ARG A O 1
ATOM 3008 N N . LYS A 1 391 ? -18.526 -3.671 10.250 1.00 96.94 391 LYS A N 1
ATOM 3009 C CA . LYS A 1 391 ? -17.963 -2.344 10.540 1.00 96.94 391 LYS A CA 1
ATOM 3010 C C . LYS A 1 391 ? -17.069 -2.352 11.780 1.00 96.94 391 LYS A C 1
ATOM 3012 O O . LYS A 1 391 ? -17.357 -3.070 12.738 1.00 96.94 391 LYS A O 1
ATOM 3017 N N . LEU A 1 392 ? -16.031 -1.521 11.770 1.00 98.31 392 LEU A N 1
ATOM 3018 C CA . LEU A 1 392 ? -15.199 -1.188 12.923 1.00 98.31 392 LEU A CA 1
ATOM 3019 C C . LEU A 1 392 ? -15.281 0.323 13.172 1.00 98.31 392 LEU A C 1
ATOM 3021 O O . LEU A 1 392 ? -15.139 1.131 12.256 1.00 98.31 392 LEU A O 1
ATOM 3025 N N . THR A 1 393 ? -15.584 0.720 14.404 1.00 98.06 393 THR A N 1
ATOM 3026 C CA . THR A 1 393 ? -15.669 2.132 14.805 1.00 98.06 393 THR A CA 1
ATOM 3027 C C . THR A 1 393 ? -14.870 2.380 16.069 1.00 98.06 393 THR A C 1
ATOM 3029 O O . THR A 1 393 ? -14.996 1.620 17.026 1.00 98.06 393 THR A O 1
ATOM 3032 N N . MET A 1 394 ? -14.097 3.462 16.064 1.00 97.81 394 MET A N 1
ATOM 3033 C CA . MET A 1 394 ? -13.316 3.942 17.198 1.00 97.81 394 MET A CA 1
ATOM 3034 C C . MET A 1 394 ? -13.720 5.378 17.556 1.00 97.81 394 MET A C 1
ATOM 3036 O O . MET A 1 394 ? -13.887 6.231 16.679 1.00 97.81 394 MET A O 1
ATOM 3040 N N . GLY A 1 395 ? -13.907 5.632 18.850 1.00 96.31 395 GLY A N 1
ATOM 3041 C CA . GLY A 1 395 ? -14.243 6.940 19.405 1.00 96.31 395 GLY A CA 1
ATOM 3042 C C . GLY A 1 395 ? -13.081 7.934 19.375 1.00 96.31 395 GLY A C 1
ATOM 3043 O O . GLY A 1 395 ? -12.095 7.768 18.660 1.00 96.31 395 GLY A O 1
ATOM 3044 N N . ARG A 1 396 ? -13.208 9.010 20.151 1.00 95.81 396 ARG A N 1
ATOM 3045 C CA . ARG A 1 396 ? -12.137 9.996 20.363 1.00 95.81 396 ARG A CA 1
ATOM 3046 C C . ARG A 1 396 ? -11.026 9.376 21.202 1.00 95.81 396 ARG A C 1
ATOM 3048 O O . ARG A 1 396 ? -11.325 8.651 22.145 1.00 95.81 396 ARG A O 1
ATOM 3055 N N . TYR A 1 397 ? -9.765 9.672 20.891 1.00 96.25 397 TYR A N 1
ATOM 3056 C CA . TYR A 1 397 ? -8.599 9.190 21.652 1.00 96.25 397 TYR A CA 1
ATOM 3057 C C . TYR A 1 397 ? -8.486 7.665 21.787 1.00 96.25 397 TYR A C 1
ATOM 3059 O O . TYR A 1 397 ? -7.711 7.167 22.605 1.00 96.25 397 TYR A O 1
ATOM 3067 N N . ALA A 1 398 ? -9.259 6.918 21.000 1.00 96.94 398 ALA A N 1
ATOM 3068 C CA . ALA A 1 398 ? -9.213 5.473 21.004 1.00 96.94 398 ALA A CA 1
ATOM 3069 C C . ALA A 1 398 ? -7.889 4.998 20.398 1.00 96.94 398 ALA A C 1
ATOM 3071 O O . ALA A 1 398 ? -7.288 5.669 19.551 1.00 96.94 398 ALA A O 1
ATOM 3072 N N . ARG A 1 399 ? -7.413 3.838 20.844 1.00 97.69 399 ARG A N 1
ATOM 3073 C CA . ARG A 1 399 ? -6.110 3.316 20.434 1.00 97.69 399 ARG A CA 1
ATOM 3074 C C . ARG A 1 399 ? -6.196 1.866 20.008 1.00 97.69 399 ARG A C 1
ATOM 3076 O O . ARG A 1 399 ? -6.850 1.073 20.678 1.00 97.69 399 ARG A O 1
ATOM 3083 N N . ILE A 1 400 ? -5.496 1.530 18.935 1.00 97.44 400 ILE A N 1
ATOM 3084 C CA . ILE A 1 400 ? -5.097 0.161 18.623 1.00 97.44 400 ILE A CA 1
ATOM 3085 C C . ILE A 1 400 ? -3.587 0.152 18.440 1.00 97.44 400 ILE A C 1
ATOM 3087 O O . ILE A 1 400 ? -3.059 0.862 17.589 1.00 97.44 400 ILE A O 1
ATOM 3091 N N . GLU A 1 401 ? -2.883 -0.566 19.303 1.00 94.88 401 GLU A N 1
ATOM 3092 C CA . GLU A 1 401 ? -1.422 -0.539 19.350 1.00 94.88 401 GLU A CA 1
ATOM 3093 C C . GLU A 1 401 ? -0.874 -1.776 20.067 1.00 94.88 401 GLU A C 1
ATOM 3095 O O . GLU A 1 401 ? -1.622 -2.406 20.824 1.00 94.88 401 GLU A O 1
ATOM 3100 N N . PRO A 1 402 ? 0.403 -2.146 19.857 1.00 92.06 402 PRO A N 1
ATOM 3101 C CA . PRO A 1 402 ? 0.963 -3.284 20.557 1.00 92.06 402 PRO A CA 1
ATOM 3102 C C . PRO A 1 402 ? 0.934 -3.023 22.058 1.00 92.06 402 PRO A C 1
ATOM 3104 O O . PRO A 1 402 ? 0.931 -1.877 22.543 1.00 92.06 402 PRO A O 1
ATOM 3107 N N . TYR A 1 403 ? 0.890 -4.107 22.818 1.00 85.50 403 TYR A N 1
ATOM 3108 C CA . TYR A 1 403 ? 1.202 -3.999 24.223 1.00 85.50 403 TYR A CA 1
ATOM 3109 C C . TYR A 1 403 ? 2.679 -3.654 24.387 1.00 85.50 403 TYR A C 1
ATOM 3111 O O . TYR A 1 403 ? 3.556 -4.354 23.895 1.00 85.50 403 TYR A O 1
ATOM 3119 N N . SER A 1 404 ? 2.942 -2.554 25.080 1.00 70.56 404 SER A N 1
ATOM 3120 C CA . SER A 1 404 ? 4.274 -2.194 25.537 1.00 70.56 404 SER A CA 1
ATOM 3121 C C . SER A 1 404 ? 4.225 -2.142 27.054 1.00 70.56 404 SER A C 1
ATOM 3123 O O . SER A 1 404 ? 3.467 -1.338 27.608 1.00 70.56 404 SER A O 1
ATOM 3125 N N . LEU A 1 405 ? 5.038 -2.959 27.721 1.00 56.78 405 LEU A N 1
ATOM 3126 C CA . LEU A 1 405 ? 5.408 -2.678 29.102 1.00 56.78 405 LEU A CA 1
ATOM 3127 C C . LEU A 1 405 ? 6.148 -1.340 29.067 1.00 56.78 405 LEU A C 1
ATOM 3129 O O . LEU A 1 405 ? 7.177 -1.217 28.404 1.00 56.78 405 LEU A O 1
ATOM 3133 N N . ALA A 1 406 ? 5.584 -0.300 29.679 1.00 41.34 406 ALA A N 1
ATOM 3134 C CA . ALA A 1 406 ? 6.333 0.936 29.848 1.00 41.34 406 ALA A CA 1
ATOM 3135 C C . ALA A 1 406 ? 7.614 0.607 30.640 1.00 41.34 406 ALA A C 1
ATOM 3137 O O . ALA A 1 406 ? 7.532 -0.169 31.595 1.00 41.34 406 ALA A O 1
ATOM 3138 N N . PRO A 1 407 ? 8.786 1.163 30.289 1.00 35.03 407 PRO A N 1
ATOM 3139 C CA . PRO A 1 407 ? 9.939 1.087 31.169 1.00 35.03 407 PRO A CA 1
ATOM 3140 C C . PRO A 1 407 ? 9.632 1.942 32.406 1.00 35.03 407 PRO A C 1
ATOM 3142 O O . PRO A 1 407 ? 9.714 3.165 32.371 1.00 35.03 407 PRO A O 1
ATOM 3145 N N . GLY A 1 408 ? 9.198 1.295 33.483 1.00 33.19 408 GLY A N 1
ATOM 3146 C CA . GLY A 1 408 ? 8.933 1.905 34.782 1.00 33.19 408 GLY A CA 1
ATOM 3147 C C . GLY A 1 408 ? 8.873 0.825 35.868 1.00 33.19 408 GLY A C 1
ATOM 3148 O O . GLY A 1 408 ? 8.440 -0.291 35.575 1.00 33.19 408 GLY A O 1
ATOM 3149 N N . PRO A 1 409 ? 9.337 1.103 37.101 1.00 38.47 409 PRO A N 1
ATOM 3150 C CA . PRO A 1 409 ? 9.436 0.097 38.147 1.00 38.47 409 PRO A CA 1
ATOM 3151 C C . PRO A 1 409 ? 8.059 -0.103 38.788 1.00 38.47 409 PRO A C 1
ATOM 3153 O O . PRO A 1 409 ? 7.516 0.804 39.412 1.00 38.47 409 PRO A O 1
ATOM 3156 N N . GLY A 1 410 ? 7.471 -1.285 38.633 1.00 33.59 410 GLY A N 1
ATOM 3157 C CA . GLY A 1 410 ? 6.216 -1.629 39.299 1.00 33.59 410 GLY A CA 1
ATOM 3158 C C . GLY A 1 410 ? 5.840 -3.090 39.061 1.00 33.59 410 GLY A C 1
ATOM 3159 O O . GLY A 1 410 ? 6.061 -3.588 37.957 1.00 33.59 410 GLY A O 1
ATOM 3160 N N . PRO A 1 411 ? 5.346 -3.801 40.089 1.00 40.72 411 PRO A N 1
ATOM 3161 C CA . PRO A 1 411 ? 5.384 -5.253 40.146 1.00 40.72 411 PRO A CA 1
ATOM 3162 C C . PRO A 1 411 ? 4.421 -5.893 39.149 1.00 40.72 411 PRO A C 1
ATOM 3164 O O . PRO A 1 411 ? 3.298 -5.438 38.930 1.00 40.72 411 PRO A O 1
ATOM 3167 N N . ILE A 1 412 ? 4.886 -6.996 38.576 1.00 43.75 412 ILE A N 1
ATOM 3168 C CA . ILE A 1 412 ? 4.103 -7.923 37.768 1.00 43.75 412 ILE A CA 1
ATOM 3169 C C . ILE A 1 412 ? 3.009 -8.506 38.685 1.00 43.75 412 ILE A C 1
ATOM 3171 O O . ILE A 1 412 ? 3.361 -9.076 39.720 1.00 43.75 412 ILE A O 1
ATOM 3175 N N . PRO A 1 413 ? 1.704 -8.395 38.373 1.00 37.47 413 PRO A N 1
ATOM 3176 C CA . PRO A 1 413 ? 0.705 -9.181 39.085 1.00 37.47 413 PRO A CA 1
ATOM 3177 C C . PRO A 1 413 ? 0.945 -10.671 38.784 1.00 37.47 413 PRO A C 1
ATOM 3179 O O . PRO A 1 413 ? 1.152 -11.026 37.619 1.00 37.47 413 PRO A O 1
ATOM 3182 N N . PRO A 1 414 ? 0.954 -11.546 39.802 1.00 35.16 414 PRO A N 1
ATOM 3183 C CA . PRO A 1 414 ? 1.324 -12.938 39.621 1.00 35.16 414 PRO A CA 1
ATOM 3184 C C . PRO A 1 414 ? 0.329 -13.645 38.700 1.00 35.16 414 PRO A C 1
ATOM 3186 O O . PRO A 1 414 ? -0.881 -13.646 38.927 1.00 35.16 414 PRO A O 1
ATOM 3189 N N . ILE A 1 415 ? 0.872 -14.289 37.668 1.00 38.84 415 ILE A N 1
ATOM 3190 C CA . ILE A 1 415 ? 0.221 -15.416 37.009 1.00 38.84 415 ILE A CA 1
ATOM 3191 C C . ILE A 1 415 ? 0.059 -16.477 38.100 1.00 38.84 415 ILE A C 1
ATOM 3193 O O . ILE A 1 415 ? 1.051 -16.901 38.685 1.00 38.84 415 ILE A O 1
ATOM 3197 N N . VAL A 1 416 ? -1.174 -16.869 38.406 1.00 31.70 416 VAL A N 1
ATOM 3198 C CA . VAL A 1 416 ? -1.465 -17.995 39.299 1.00 31.70 416 VAL A CA 1
ATOM 3199 C C . VAL A 1 416 ? -1.559 -19.284 38.477 1.00 31.70 416 VAL A C 1
ATOM 3201 O O . VAL A 1 416 ? -2.550 -19.469 37.770 1.00 31.70 416 VAL A O 1
ATOM 3204 N N . PRO A 1 417 ? -0.586 -20.208 38.556 1.00 37.50 417 PRO A N 1
ATOM 3205 C CA . PRO A 1 417 ? -0.849 -21.614 38.318 1.00 37.50 417 PRO A CA 1
ATOM 3206 C C . PRO A 1 417 ? -1.188 -22.292 39.652 1.00 37.50 417 PRO A C 1
ATOM 3208 O O . PRO A 1 417 ? -0.498 -22.118 40.657 1.00 37.50 417 PRO A O 1
ATOM 3211 N N . PHE A 1 418 ? -2.276 -23.062 39.657 1.00 34.47 418 PHE A N 1
ATOM 3212 C CA . PHE A 1 418 ? -2.610 -23.974 40.746 1.00 34.47 418 PHE A CA 1
ATOM 3213 C C . PHE A 1 418 ? -1.449 -24.964 41.002 1.00 34.47 418 PHE A C 1
ATOM 3215 O O . PHE A 1 418 ? -0.826 -25.476 40.077 1.00 34.47 418 PHE A O 1
ATOM 3222 N N . SER A 1 419 ? -1.190 -25.163 42.294 1.00 33.91 419 SER A N 1
ATOM 3223 C CA . SER A 1 419 ? -0.150 -25.905 43.029 1.00 33.91 419 SER A CA 1
ATOM 3224 C C . SER A 1 419 ? 0.371 -27.249 42.493 1.00 33.91 419 SER A C 1
ATOM 3226 O O . SER A 1 419 ? -0.428 -28.100 42.125 1.00 33.91 419 SER A O 1
ATOM 3228 N N . PHE A 1 420 ? 1.673 -27.511 42.705 1.00 28.33 420 PHE A N 1
ATOM 3229 C CA . PHE A 1 420 ? 2.165 -28.565 43.622 1.00 28.33 420 PHE A CA 1
ATOM 3230 C C . PHE A 1 420 ? 3.580 -28.222 44.147 1.00 28.33 420 PHE A C 1
ATOM 3232 O O . PHE A 1 420 ? 4.414 -27.697 43.413 1.00 28.33 420 PHE A O 1
ATOM 3239 N N . LEU A 1 421 ? 3.807 -28.467 45.445 1.00 32.22 421 LEU A N 1
ATOM 3240 C CA . LEU A 1 421 ? 5.034 -28.194 46.208 1.00 32.22 421 LEU A CA 1
ATOM 3241 C C . LEU A 1 421 ? 6.245 -28.994 45.696 1.00 32.22 421 LEU A C 1
ATOM 3243 O O . LEU A 1 421 ? 6.139 -30.207 45.587 1.00 32.22 421 LEU A O 1
ATOM 3247 N N . PHE A 1 422 ? 7.412 -28.350 45.587 1.00 29.09 422 PHE A N 1
ATOM 3248 C CA . PHE A 1 422 ? 8.663 -28.811 46.213 1.00 29.09 422 PHE A CA 1
ATOM 3249 C C . PHE A 1 422 ? 9.596 -27.606 46.429 1.00 29.09 422 PHE A C 1
ATOM 3251 O O . PHE A 1 422 ? 9.853 -26.823 45.519 1.00 29.09 422 PHE A O 1
ATOM 3258 N N . SER A 1 423 ? 10.053 -27.437 47.671 1.00 32.66 423 SER A N 1
ATOM 3259 C CA . SER A 1 423 ? 10.977 -26.387 48.110 1.00 32.66 423 SER A CA 1
ATOM 3260 C C . SER A 1 423 ? 12.418 -26.851 47.917 1.00 32.66 423 SER A C 1
ATOM 3262 O O . SER A 1 423 ? 12.803 -27.863 48.498 1.00 32.66 423 SER A O 1
ATOM 3264 N N . ILE A 1 424 ? 13.221 -26.094 47.164 1.00 29.91 424 ILE A N 1
ATOM 3265 C CA . ILE A 1 424 ? 14.684 -26.097 47.282 1.00 29.91 424 ILE A CA 1
ATOM 3266 C C . ILE A 1 424 ? 15.156 -24.641 47.178 1.00 29.91 424 ILE A C 1
ATOM 3268 O O . ILE A 1 424 ? 14.954 -23.979 46.162 1.00 29.91 424 ILE A O 1
ATOM 3272 N N . LYS A 1 425 ? 15.759 -24.123 48.254 1.00 40.22 425 LYS A N 1
ATOM 3273 C CA . LYS A 1 425 ? 16.462 -22.833 48.264 1.00 40.22 425 LYS A CA 1
ATOM 3274 C C . LYS A 1 425 ? 17.784 -22.986 47.504 1.00 40.22 425 LYS A C 1
ATOM 3276 O O . LYS A 1 425 ? 18.688 -23.649 48.003 1.00 40.22 425 LYS A O 1
ATOM 3281 N N . SER A 1 426 ? 17.929 -22.321 46.361 1.00 29.80 426 SER A N 1
ATOM 3282 C CA . SER A 1 426 ? 19.237 -22.057 45.748 1.00 29.80 426 SER A CA 1
ATOM 3283 C C . SER A 1 426 ? 19.246 -20.683 45.075 1.00 29.80 426 SER A C 1
ATOM 3285 O O . SER A 1 426 ? 18.326 -20.374 44.325 1.00 29.80 426 SER A O 1
ATOM 3287 N N . ALA A 1 427 ? 20.275 -19.896 45.404 1.00 31.28 427 ALA A N 1
ATOM 3288 C CA . ALA A 1 427 ? 20.675 -18.571 44.914 1.00 31.28 427 ALA A CA 1
ATOM 3289 C C . ALA A 1 427 ? 19.859 -17.956 43.753 1.00 31.28 427 ALA A C 1
ATOM 3291 O O . ALA A 1 427 ? 19.815 -18.498 42.650 1.00 31.28 427 ALA A O 1
ATOM 3292 N N . GLU A 1 428 ? 19.284 -16.771 43.990 1.00 32.69 428 GLU A N 1
ATOM 3293 C CA . GLU A 1 428 ? 18.561 -15.976 42.990 1.00 32.69 428 GLU A CA 1
ATOM 3294 C C . GLU A 1 428 ? 19.487 -15.527 41.846 1.00 32.69 428 GLU A C 1
ATOM 3296 O O . GLU A 1 428 ? 20.097 -14.458 41.872 1.00 32.69 428 GLU A O 1
ATOM 3301 N N . ALA A 1 429 ? 19.551 -16.327 40.785 1.00 31.23 429 ALA A N 1
ATOM 3302 C CA . ALA A 1 429 ? 19.841 -15.805 39.463 1.00 31.23 429 ALA A CA 1
ATOM 3303 C C . ALA A 1 429 ? 18.647 -14.937 39.043 1.00 31.23 429 ALA A C 1
ATOM 3305 O O . ALA A 1 429 ? 17.526 -15.436 38.942 1.00 31.23 429 ALA A O 1
ATOM 3306 N N . LYS A 1 430 ? 18.876 -13.641 38.795 1.00 30.64 430 LYS A N 1
ATOM 3307 C CA . LYS A 1 430 ? 17.898 -12.755 38.148 1.00 30.64 430 LYS A CA 1
ATOM 3308 C C . LYS A 1 430 ? 17.402 -13.467 36.882 1.00 30.64 430 LYS A C 1
ATOM 3310 O O . LYS A 1 430 ? 18.215 -13.648 35.972 1.00 30.64 430 LYS A O 1
ATOM 3315 N N . PRO A 1 431 ? 16.130 -13.896 36.792 1.00 30.66 431 PRO A N 1
ATOM 3316 C CA . PRO A 1 431 ? 15.666 -14.566 35.594 1.00 30.66 431 PRO A CA 1
ATOM 3317 C C . PRO A 1 431 ? 15.761 -13.556 34.454 1.00 30.66 431 PRO A C 1
ATOM 3319 O O . PRO A 1 431 ? 15.098 -12.515 34.468 1.00 30.66 431 PRO A O 1
ATOM 3322 N N . LEU A 1 432 ? 16.632 -13.844 33.484 1.00 29.53 432 LEU A N 1
ATOM 3323 C CA . LEU A 1 432 ? 16.584 -13.224 32.169 1.00 29.53 432 LEU A CA 1
ATOM 3324 C C . LEU A 1 432 ? 15.172 -13.476 31.650 1.00 29.53 432 LEU A C 1
ATOM 3326 O O . LEU A 1 432 ? 14.826 -14.594 31.273 1.00 29.53 432 LEU A O 1
ATOM 3330 N N . SER A 1 433 ? 14.324 -12.450 31.720 1.00 34.12 433 SER A N 1
ATOM 3331 C CA . SER A 1 433 ? 13.011 -12.495 31.097 1.00 34.12 433 SER A CA 1
ATOM 3332 C C . SER A 1 433 ? 13.245 -12.845 29.626 1.00 34.12 433 SER A C 1
ATOM 3334 O O . SER A 1 433 ? 14.084 -12.185 29.003 1.00 34.12 433 SER A O 1
ATOM 3336 N N . PRO A 1 434 ? 12.581 -13.872 29.065 1.00 33.41 434 PRO A N 1
ATOM 3337 C CA . PRO A 1 434 ? 12.736 -14.176 27.651 1.00 33.41 434 PRO A CA 1
ATOM 3338 C C . PRO A 1 434 ? 12.452 -12.893 26.855 1.00 33.41 434 PRO A C 1
ATOM 3340 O O . PRO A 1 434 ? 11.503 -12.180 27.212 1.00 33.41 434 PRO A O 1
ATOM 3343 N N . PRO A 1 435 ? 13.274 -12.550 25.842 1.00 36.78 435 PRO A N 1
ATOM 3344 C CA . PRO A 1 435 ? 13.076 -11.339 25.060 1.00 36.78 435 PRO A CA 1
ATOM 3345 C C . PRO A 1 435 ? 11.648 -11.350 24.519 1.00 36.78 435 PRO A C 1
ATOM 3347 O O . PRO A 1 435 ? 11.276 -12.213 23.725 1.00 36.78 435 PRO A O 1
ATOM 3350 N N . GLN A 1 436 ? 10.821 -10.429 25.015 1.00 46.91 436 GLN A N 1
ATOM 3351 C CA . GLN A 1 436 ? 9.474 -10.254 24.493 1.00 46.91 436 GLN A CA 1
ATOM 3352 C C . GLN A 1 436 ? 9.611 -9.867 23.015 1.00 46.91 436 GLN A C 1
ATOM 3354 O O . GLN A 1 436 ? 10.434 -8.997 22.709 1.00 46.91 436 GLN A O 1
ATOM 3359 N N . PRO A 1 437 ? 8.853 -10.486 22.094 1.00 50.00 437 PRO A N 1
ATOM 3360 C CA . PRO A 1 437 ? 8.878 -10.078 20.698 1.00 50.00 437 PRO A CA 1
ATOM 3361 C C . PRO A 1 437 ? 8.563 -8.581 20.619 1.00 50.00 437 PRO A C 1
ATOM 3363 O O . PRO A 1 437 ? 7.586 -8.107 21.202 1.00 50.00 437 PRO A O 1
ATOM 3366 N N . THR A 1 438 ? 9.415 -7.813 19.938 1.00 69.69 438 THR A N 1
ATOM 3367 C CA . THR A 1 438 ? 9.194 -6.382 19.717 1.00 69.69 438 THR A CA 1
ATOM 3368 C C . THR A 1 438 ? 8.050 -6.212 18.724 1.00 69.69 438 THR A C 1
ATOM 3370 O O . THR A 1 438 ? 8.287 -6.111 17.523 1.00 69.69 438 THR A O 1
ATOM 3373 N N . LEU A 1 439 ? 6.812 -6.226 19.220 1.00 82.88 439 LEU A N 1
ATOM 3374 C CA . LEU A 1 439 ? 5.625 -6.104 18.380 1.00 82.88 439 LEU A CA 1
ATOM 3375 C C . LEU A 1 439 ? 5.546 -4.716 17.728 1.00 82.88 439 LEU A C 1
ATOM 3377 O O . LEU A 1 439 ? 5.656 -3.683 18.397 1.00 82.88 439 LEU A O 1
ATOM 3381 N N . GLY A 1 440 ? 5.311 -4.702 16.420 1.00 86.62 440 GLY A N 1
ATOM 3382 C CA . GLY A 1 440 ? 5.127 -3.527 15.579 1.00 86.62 440 GLY A CA 1
ATOM 3383 C C . GLY A 1 440 ? 3.723 -3.442 14.979 1.00 86.62 440 GLY A C 1
ATOM 3384 O O . GLY A 1 440 ? 2.832 -4.232 15.286 1.00 86.62 440 GLY A O 1
ATOM 3385 N N . ALA A 1 441 ? 3.492 -2.435 14.134 1.00 83.56 441 ALA A N 1
ATOM 3386 C CA . ALA A 1 441 ? 2.220 -2.281 13.416 1.00 83.56 441 ALA A CA 1
ATOM 3387 C C . ALA A 1 441 ? 2.011 -3.358 12.333 1.00 83.56 441 ALA A C 1
ATOM 3389 O O . ALA A 1 441 ? 0.875 -3.655 11.970 1.00 83.56 441 ALA A O 1
ATOM 3390 N N . ASP A 1 442 ? 3.102 -3.936 11.836 1.00 84.69 442 ASP A N 1
ATOM 3391 C CA . ASP A 1 442 ? 3.171 -5.070 10.913 1.00 84.69 442 ASP A CA 1
ATOM 3392 C C . ASP A 1 442 ? 2.653 -6.382 11.521 1.00 84.69 442 ASP A C 1
ATOM 3394 O O . ASP A 1 442 ? 2.148 -7.231 10.794 1.00 84.69 442 ASP A O 1
ATOM 3398 N N . ASP A 1 443 ? 2.640 -6.499 12.851 1.00 87.31 443 ASP A N 1
ATOM 3399 C CA . ASP A 1 443 ? 2.060 -7.648 13.558 1.00 87.31 443 ASP A CA 1
ATOM 3400 C C . ASP A 1 443 ? 0.530 -7.578 13.694 1.00 87.31 443 ASP A C 1
ATOM 3402 O O . ASP A 1 443 ? -0.091 -8.468 14.274 1.00 87.31 443 ASP A O 1
ATOM 3406 N N . CYS A 1 444 ? -0.108 -6.519 13.192 1.00 92.38 444 CYS A N 1
ATOM 3407 C CA . CYS A 1 444 ? -1.554 -6.340 13.245 1.00 92.38 444 CYS A CA 1
ATOM 3408 C C . CYS A 1 444 ? -2.112 -6.091 11.844 1.00 92.38 444 CYS A C 1
ATOM 3410 O O . CYS A 1 444 ? -1.721 -5.134 11.171 1.00 92.38 444 CYS A O 1
ATOM 3412 N N . VAL A 1 445 ? -3.081 -6.912 11.425 1.00 95.25 445 VAL A N 1
ATOM 3413 C CA . VAL A 1 445 ? -3.817 -6.728 10.164 1.00 95.25 445 VAL A CA 1
ATOM 3414 C C . VAL A 1 445 ? -5.323 -6.788 10.403 1.00 95.25 445 VAL A C 1
ATOM 3416 O O . VAL A 1 445 ? -5.833 -7.730 11.012 1.00 95.25 445 VAL A O 1
ATOM 3419 N N . ILE A 1 446 ? -6.056 -5.801 9.889 1.00 97.81 446 ILE A N 1
ATOM 3420 C CA . ILE A 1 446 ? -7.518 -5.730 9.931 1.00 97.81 446 ILE A CA 1
ATOM 3421 C C . ILE A 1 446 ? -8.079 -5.863 8.516 1.00 97.81 446 ILE A C 1
ATOM 3423 O O . ILE A 1 446 ? -7.839 -5.012 7.666 1.00 97.81 446 ILE A O 1
ATOM 3427 N N . TYR A 1 447 ? -8.918 -6.871 8.294 1.00 97.44 447 TYR A N 1
ATOM 3428 C CA . TYR A 1 447 ? -9.727 -7.036 7.089 1.00 97.44 447 TYR A CA 1
ATOM 3429 C C . TYR A 1 447 ? -11.176 -6.629 7.366 1.00 97.44 447 TYR A C 1
ATOM 3431 O O . TYR A 1 447 ? -11.769 -7.125 8.322 1.00 97.44 447 TYR A O 1
ATOM 3439 N N . ILE A 1 448 ? -11.786 -5.765 6.547 1.00 98.00 448 ILE A N 1
ATOM 3440 C CA . ILE A 1 448 ? -13.171 -5.292 6.763 1.00 98.00 448 ILE A CA 1
ATOM 3441 C C . ILE A 1 448 ? -14.002 -5.421 5.489 1.00 98.00 448 ILE A C 1
ATOM 3443 O O . ILE A 1 448 ? -13.698 -4.801 4.474 1.00 98.00 448 ILE A O 1
ATOM 3447 N N . GLN A 1 449 ? -15.068 -6.225 5.536 1.00 95.00 449 GLN A N 1
ATOM 3448 C CA . GLN A 1 449 ? -15.858 -6.551 4.343 1.00 95.00 449 GLN A CA 1
ATOM 3449 C C . GLN A 1 449 ? -16.992 -5.553 4.046 1.00 95.00 449 GLN A C 1
ATOM 3451 O O . GLN A 1 449 ? -17.335 -5.384 2.883 1.00 95.00 449 GLN A O 1
ATOM 3456 N N . GLY A 1 450 ? -17.595 -4.914 5.055 1.00 94.38 450 GLY A N 1
ATOM 3457 C CA . GLY A 1 450 ? -18.676 -3.940 4.834 1.00 94.38 450 GLY A CA 1
ATOM 3458 C C . GLY A 1 450 ? -20.079 -4.526 4.613 1.00 94.38 450 GLY A C 1
ATOM 3459 O O . GLY A 1 450 ? -20.963 -3.825 4.133 1.00 94.38 450 GLY A O 1
ATOM 3460 N N . VAL A 1 451 ? -20.327 -5.798 4.953 1.00 91.94 451 VAL A N 1
ATOM 3461 C CA . VAL A 1 451 ? -21.613 -6.470 4.680 1.00 91.94 451 VAL A CA 1
ATOM 3462 C C . VAL A 1 451 ? -22.785 -5.724 5.324 1.00 91.94 451 VAL A C 1
ATOM 3464 O O . VAL A 1 451 ? -22.836 -5.551 6.547 1.00 91.94 451 VAL A O 1
ATOM 3467 N N . GLY A 1 452 ? -23.760 -5.341 4.496 1.00 87.19 452 GLY A N 1
ATOM 3468 C CA . GLY A 1 452 ? -24.957 -4.615 4.920 1.00 87.19 452 GLY A CA 1
ATOM 3469 C C . GLY A 1 452 ? -24.687 -3.157 5.300 1.00 87.19 452 GLY A C 1
ATOM 3470 O O . GLY A 1 452 ? -25.391 -2.614 6.150 1.00 87.19 452 GLY A O 1
ATOM 3471 N N . GLN A 1 453 ? -23.626 -2.544 4.769 1.00 89.56 453 GLN A N 1
ATOM 3472 C CA . GLN A 1 453 ? -23.388 -1.101 4.832 1.00 89.56 453 GLN A CA 1
ATOM 3473 C C . GLN A 1 453 ? -23.677 -0.474 3.465 1.00 89.56 453 GLN A C 1
ATOM 3475 O O . GLN A 1 453 ? -23.459 -1.103 2.434 1.00 89.56 453 GLN A O 1
ATOM 3480 N N . SER A 1 454 ? -24.192 0.757 3.468 1.00 83.00 454 SER A N 1
ATOM 3481 C CA . SER A 1 454 ? -24.307 1.552 2.242 1.00 83.00 454 SER A CA 1
ATOM 3482 C C . SER A 1 454 ? -22.914 1.957 1.759 1.00 83.00 454 SER A C 1
ATOM 3484 O O . SER A 1 454 ? -22.043 2.225 2.589 1.00 83.00 454 SER A O 1
ATOM 3486 N N . ALA A 1 455 ? -22.731 2.074 0.441 1.00 72.25 455 ALA A N 1
ATOM 3487 C CA . ALA A 1 455 ? -21.464 2.443 -0.198 1.00 72.25 455 ALA A CA 1
ATOM 3488 C C . ALA A 1 455 ? -20.897 3.801 0.272 1.00 72.25 455 ALA A C 1
ATOM 3490 O O . ALA A 1 455 ? -19.714 4.082 0.115 1.00 72.25 455 ALA A O 1
ATOM 3491 N N . THR A 1 456 ? -21.724 4.664 0.867 1.00 75.94 456 THR A N 1
ATOM 3492 C CA . THR A 1 456 ? -21.289 5.967 1.398 1.00 75.94 456 THR A CA 1
ATOM 3493 C C . THR A 1 456 ? -20.822 5.906 2.853 1.00 75.94 456 THR A C 1
ATOM 3495 O O . THR A 1 456 ? -20.180 6.838 3.343 1.00 75.94 456 THR A O 1
ATOM 3498 N N . THR A 1 457 ? -21.138 4.825 3.572 1.00 90.00 457 THR A N 1
ATOM 3499 C CA . THR A 1 457 ? -20.860 4.699 5.005 1.00 90.00 457 THR A CA 1
ATOM 3500 C C . THR A 1 457 ? -19.445 4.166 5.229 1.00 90.00 457 THR A C 1
ATOM 3502 O O . THR A 1 457 ? -19.146 3.056 4.796 1.00 90.00 457 THR A O 1
ATOM 3505 N N . PRO A 1 458 ? -18.583 4.877 5.982 1.00 95.19 458 PRO A N 1
ATOM 3506 C CA . PRO A 1 458 ? -17.287 4.340 6.376 1.00 95.19 458 PRO A CA 1
ATOM 3507 C C . PRO A 1 458 ? -17.442 3.024 7.144 1.00 95.19 458 PRO A C 1
ATOM 3509 O O . PRO A 1 458 ? -18.147 2.965 8.162 1.00 95.19 458 PRO A O 1
ATOM 3512 N N . ILE A 1 459 ? -16.775 1.978 6.663 1.00 97.44 459 ILE A N 1
ATOM 3513 C CA . ILE A 1 459 ? -16.749 0.646 7.282 1.00 97.44 459 ILE A CA 1
ATOM 3514 C C . ILE A 1 459 ? -15.593 0.512 8.279 1.00 97.44 459 ILE A C 1
ATOM 3516 O O . ILE A 1 459 ? -15.664 -0.306 9.196 1.00 97.44 459 ILE A O 1
ATOM 3520 N N . PHE A 1 460 ? -14.588 1.382 8.163 1.00 98.00 460 PHE A N 1
ATOM 3521 C CA . PHE A 1 460 ? -13.664 1.734 9.237 1.00 98.00 460 PHE A CA 1
ATOM 3522 C C . PHE A 1 460 ? -13.769 3.228 9.509 1.00 98.00 460 PHE A C 1
ATOM 3524 O O . PHE A 1 460 ? -13.690 4.028 8.573 1.00 98.00 460 PHE A O 1
ATOM 3531 N N . GLN A 1 461 ? -13.923 3.612 10.774 1.00 97.12 461 GLN A N 1
ATOM 3532 C CA . GLN A 1 461 ? -13.904 5.025 11.133 1.00 97.12 461 GLN A CA 1
ATOM 3533 C C . GLN A 1 461 ? -13.286 5.307 12.497 1.00 97.12 461 GLN A C 1
ATOM 3535 O O . GLN A 1 461 ? -13.542 4.580 13.460 1.00 97.12 461 GLN A O 1
ATOM 3540 N N . THR A 1 462 ? -12.564 6.423 12.580 1.00 96.25 462 THR A N 1
ATOM 3541 C CA . THR A 1 462 ? -12.131 7.042 13.839 1.00 96.25 462 THR A CA 1
ATOM 3542 C C . THR A 1 462 ? -12.650 8.475 13.931 1.00 96.25 462 THR A C 1
ATOM 3544 O O . THR A 1 462 ? -12.838 9.137 12.908 1.00 96.25 462 THR A O 1
ATOM 3547 N N . LYS A 1 463 ? -12.906 8.971 15.149 1.00 90.75 463 LYS A N 1
ATOM 3548 C CA . LYS A 1 463 ? -13.412 10.343 15.343 1.00 90.75 463 LYS A CA 1
ATOM 3549 C C . LYS A 1 463 ? -12.315 11.407 15.332 1.00 90.75 463 LYS A C 1
ATOM 3551 O O . LYS A 1 463 ? -12.341 12.290 14.487 1.00 90.75 463 LYS A O 1
ATOM 3556 N N . TYR A 1 464 ? -11.412 11.388 16.308 1.00 91.75 464 TYR A N 1
ATOM 3557 C CA . TYR A 1 464 ? -10.415 12.448 16.511 1.00 91.75 464 TYR A CA 1
ATOM 3558 C C . TYR A 1 464 ? -9.295 11.952 17.431 1.00 91.75 464 TYR A C 1
ATOM 3560 O O . TYR A 1 464 ? -9.573 11.175 18.351 1.00 91.75 464 TYR A O 1
ATOM 3568 N N . SER A 1 465 ? -8.055 12.392 17.196 1.00 95.38 465 SER A N 1
ATOM 3569 C CA . SER A 1 465 ? -6.869 12.093 18.025 1.00 95.38 465 SER A CA 1
ATOM 3570 C C . SER A 1 465 ? -6.688 10.626 18.413 1.00 95.38 465 SER A C 1
ATOM 3572 O O . SER A 1 465 ? -6.246 10.315 19.517 1.00 95.38 465 SER A O 1
ATOM 3574 N N . SER A 1 466 ? -7.048 9.705 17.522 1.00 96.44 466 SER A N 1
ATOM 3575 C CA . SER A 1 466 ? -6.837 8.275 17.739 1.00 96.44 466 SER A CA 1
ATOM 3576 C C . SER A 1 466 ? -5.435 7.858 17.298 1.00 96.44 466 SER A C 1
ATOM 3578 O O . SER A 1 466 ? -4.842 8.462 16.399 1.00 96.44 466 SER A O 1
ATOM 3580 N N . THR A 1 467 ? -4.929 6.796 17.921 1.00 97.25 467 THR A N 1
ATOM 3581 C CA . THR A 1 467 ? -3.663 6.158 17.541 1.00 97.25 467 THR A CA 1
ATOM 3582 C C . THR A 1 467 ? -3.954 4.791 16.948 1.00 97.25 467 THR A C 1
ATOM 3584 O O . THR A 1 467 ? -4.599 3.960 17.585 1.00 97.25 467 THR A O 1
ATOM 3587 N N . ILE A 1 468 ? -3.471 4.548 15.736 1.00 98.00 468 ILE A N 1
ATOM 3588 C CA . ILE A 1 468 ? -3.662 3.293 15.018 1.00 98.00 468 ILE A CA 1
ATOM 3589 C C . ILE A 1 468 ? -2.288 2.782 14.607 1.00 98.00 468 ILE A C 1
ATOM 3591 O O . ILE A 1 468 ? -1.651 3.372 13.746 1.00 98.00 468 ILE A O 1
ATOM 3595 N N . LYS A 1 469 ? -1.827 1.698 15.224 1.00 97.12 469 LYS A N 1
ATOM 3596 C CA . LYS A 1 469 ? -0.630 0.958 14.821 1.00 97.12 469 LYS A CA 1
ATOM 3597 C C . LYS A 1 469 ? -1.072 -0.413 14.332 1.00 97.12 469 LYS A C 1
ATOM 3599 O O . LYS A 1 469 ? -1.125 -1.359 15.109 1.00 97.12 469 LYS A O 1
ATOM 3604 N N . CYS A 1 470 ? -1.536 -0.466 13.091 1.00 95.50 470 CYS A N 1
ATOM 3605 C CA . CYS A 1 470 ? -2.080 -1.667 12.472 1.00 95.50 470 CYS A CA 1
ATOM 3606 C C . CYS A 1 470 ? -2.263 -1.443 10.967 1.00 95.50 470 CYS A C 1
ATOM 3608 O O . CYS A 1 470 ? -2.526 -0.324 10.524 1.00 95.50 470 CYS A O 1
ATOM 3610 N N . ASN A 1 471 ? -2.193 -2.515 10.189 1.00 97.12 471 ASN A N 1
ATOM 3611 C CA . ASN A 1 471 ? -2.482 -2.517 8.762 1.00 97.12 471 ASN A CA 1
ATOM 3612 C C . ASN A 1 471 ? -3.976 -2.745 8.515 1.00 97.12 471 ASN A C 1
ATOM 3614 O O . ASN A 1 471 ? -4.609 -3.535 9.211 1.00 97.12 471 ASN A O 1
ATOM 3618 N N . ILE A 1 472 ? -4.566 -2.058 7.535 1.00 98.19 472 ILE A N 1
ATOM 3619 C CA . ILE A 1 472 ? -6.012 -2.108 7.277 1.00 98.19 472 ILE A CA 1
ATOM 3620 C C . ILE A 1 472 ? -6.273 -2.376 5.800 1.00 98.19 472 ILE A C 1
ATOM 3622 O O . ILE A 1 472 ? -5.856 -1.604 4.947 1.00 98.19 472 ILE A O 1
ATOM 3626 N N . TYR A 1 473 ? -7.030 -3.429 5.500 1.00 97.44 473 TYR A N 1
ATOM 3627 C CA . TYR A 1 473 ? -7.596 -3.682 4.181 1.00 97.44 473 TYR A CA 1
ATOM 3628 C C . TYR A 1 473 ? -9.121 -3.723 4.290 1.00 97.44 473 TYR A C 1
ATOM 3630 O O . TYR A 1 473 ? -9.713 -4.650 4.846 1.00 97.44 473 TYR A O 1
ATOM 3638 N N . ALA A 1 474 ? -9.782 -2.691 3.778 1.00 96.88 474 ALA A N 1
ATOM 3639 C CA . ALA A 1 474 ? -11.229 -2.545 3.806 1.00 96.88 474 ALA A CA 1
ATOM 3640 C C . ALA A 1 474 ? -11.790 -2.586 2.378 1.00 96.88 474 ALA A C 1
ATOM 3642 O O . ALA A 1 474 ? -11.305 -1.877 1.511 1.00 96.88 474 ALA A O 1
ATOM 3643 N N . LYS A 1 475 ? -12.848 -3.361 2.114 1.00 94.62 475 LYS A N 1
ATOM 3644 C CA . LYS A 1 475 ? -13.449 -3.449 0.763 1.00 94.62 475 LYS A CA 1
ATOM 3645 C C . LYS A 1 475 ? -14.163 -2.176 0.289 1.00 94.62 475 LYS A C 1
ATOM 3647 O O . LYS A 1 475 ? -14.625 -2.121 -0.846 1.00 94.62 475 LYS A O 1
ATOM 3652 N N . ASP A 1 476 ? -14.323 -1.189 1.164 1.00 94.94 476 ASP A N 1
ATOM 3653 C CA . ASP A 1 476 ? -15.062 0.035 0.864 1.00 94.94 476 ASP A CA 1
ATOM 3654 C C . ASP A 1 476 ? -14.411 1.256 1.538 1.00 94.94 476 ASP A C 1
ATOM 3656 O O . ASP A 1 476 ? -13.199 1.431 1.425 1.00 94.94 476 ASP A O 1
ATOM 3660 N N . LYS A 1 477 ? -15.173 2.113 2.229 1.00 97.12 477 LYS A N 1
ATOM 3661 C CA . LYS A 1 477 ? -14.678 3.388 2.760 1.00 97.12 477 LYS A CA 1
ATOM 3662 C C . LYS A 1 477 ? -13.969 3.288 4.123 1.00 97.12 477 LYS A C 1
ATOM 3664 O O . LYS A 1 477 ? -14.552 2.828 5.110 1.00 97.12 477 LYS A O 1
ATOM 3669 N N . ILE A 1 478 ? -12.751 3.829 4.202 1.00 98.25 478 ILE A N 1
ATOM 3670 C CA . ILE A 1 478 ? -12.020 4.171 5.436 1.00 98.25 478 ILE A CA 1
ATOM 3671 C C . ILE A 1 478 ? -12.140 5.679 5.680 1.00 98.25 478 ILE A C 1
ATOM 3673 O O . ILE A 1 478 ? -11.919 6.477 4.771 1.00 98.25 478 ILE A O 1
ATOM 3677 N N . LYS A 1 479 ? -12.454 6.082 6.917 1.00 98.00 479 LYS A N 1
ATOM 3678 C CA . LYS A 1 479 ? -12.433 7.490 7.341 1.00 98.00 479 LYS A CA 1
ATOM 3679 C C . LYS A 1 479 ? -11.666 7.671 8.648 1.00 98.00 479 LYS A C 1
ATOM 3681 O O . LYS A 1 479 ? -12.157 7.296 9.711 1.00 98.00 479 LYS A O 1
ATOM 3686 N N . LEU A 1 480 ? -10.496 8.294 8.592 1.00 97.88 480 LEU A N 1
ATOM 3687 C CA . LEU A 1 480 ? -9.825 8.799 9.787 1.00 97.88 480 LEU A CA 1
ATOM 3688 C C . LEU A 1 480 ? -10.245 10.250 9.983 1.00 97.88 480 LEU A C 1
ATOM 3690 O O . LEU A 1 480 ? -10.160 11.045 9.052 1.00 97.88 480 LEU A O 1
ATOM 3694 N N . GLY A 1 481 ? -10.697 10.616 11.179 1.00 96.00 481 GLY A N 1
ATOM 3695 C CA . GLY A 1 481 ? -10.945 12.022 11.491 1.00 96.00 481 GLY A CA 1
ATOM 3696 C C . GLY A 1 481 ? -9.660 12.854 11.588 1.00 96.00 481 GLY A C 1
ATOM 3697 O O . GLY A 1 481 ? -8.625 12.513 11.014 1.00 96.00 481 GLY A O 1
ATOM 3698 N N . SER A 1 482 ? -9.697 13.950 12.337 1.00 97.38 482 SER A N 1
ATOM 3699 C CA . SER A 1 482 ? -8.546 14.855 12.446 1.00 97.38 482 SER A CA 1
ATOM 3700 C C . SER A 1 482 ? -7.585 14.458 13.581 1.00 97.38 482 SER A C 1
ATOM 3702 O O . SER A 1 482 ? -7.977 13.797 14.547 1.00 97.38 482 SER A O 1
ATOM 3704 N N . PHE A 1 483 ? -6.330 14.905 13.477 1.00 97.19 483 PHE A N 1
ATOM 3705 C CA . PHE A 1 483 ? -5.256 14.768 14.472 1.00 97.19 483 PHE A CA 1
ATOM 3706 C C . PHE A 1 483 ? -4.897 13.318 14.818 1.00 97.19 483 PHE A C 1
ATOM 3708 O O . PHE A 1 483 ? -4.421 13.034 15.918 1.00 97.19 483 PHE A O 1
ATOM 3715 N N . ASN A 1 484 ? -5.142 12.381 13.901 1.00 96.44 484 ASN A N 1
ATOM 3716 C CA . ASN A 1 484 ? -4.821 10.978 14.131 1.00 96.44 484 ASN A CA 1
ATOM 3717 C C . ASN A 1 484 ? -3.329 10.708 13.924 1.00 96.44 484 ASN A C 1
ATOM 3719 O O . ASN A 1 484 ? -2.675 11.334 13.091 1.00 96.44 484 ASN A O 1
ATOM 3723 N N . THR A 1 485 ? -2.811 9.721 14.651 1.00 97.62 485 THR A N 1
ATOM 3724 C CA . THR A 1 485 ? -1.504 9.119 14.372 1.00 97.62 485 THR A CA 1
ATOM 3725 C C . THR A 1 485 ? -1.734 7.716 13.835 1.00 97.62 485 THR A C 1
ATOM 3727 O O . THR A 1 485 ? -2.357 6.892 14.504 1.00 97.62 485 THR A O 1
ATOM 3730 N N . PHE A 1 486 ? -1.242 7.445 12.632 1.00 98.25 486 PHE A N 1
ATOM 3731 C CA . PHE A 1 486 ? -1.368 6.152 11.975 1.00 98.25 486 PHE A CA 1
ATOM 3732 C C . PHE A 1 486 ? 0.016 5.597 11.628 1.00 98.25 486 PHE A C 1
ATOM 3734 O O . PHE A 1 486 ? 0.850 6.289 11.045 1.00 98.25 486 PHE A O 1
ATOM 3741 N N . GLN A 1 487 ? 0.244 4.337 11.979 1.00 96.94 487 GLN A N 1
ATOM 3742 C CA . GLN A 1 487 ? 1.415 3.561 11.615 1.00 96.94 487 GLN A CA 1
ATOM 3743 C C . GLN A 1 487 ? 0.955 2.223 11.033 1.00 96.94 487 GLN A C 1
ATOM 3745 O O . GLN A 1 487 ? 0.218 1.491 11.691 1.00 96.94 487 GLN A O 1
ATOM 3750 N N . GLY A 1 488 ? 1.371 1.909 9.811 1.00 93.00 488 GLY A N 1
ATOM 3751 C CA . GLY A 1 488 ? 0.881 0.744 9.067 1.00 93.00 488 GLY A CA 1
ATOM 3752 C C . GLY A 1 488 ? 0.753 1.054 7.578 1.00 93.00 488 GLY A C 1
ATOM 3753 O O . GLY A 1 488 ? 1.410 1.971 7.086 1.00 93.00 488 GLY A O 1
ATOM 3754 N N . ALA A 1 489 ? -0.127 0.335 6.890 1.00 95.56 489 ALA A N 1
ATOM 3755 C CA . ALA A 1 489 ? -0.600 0.629 5.541 1.00 95.56 489 ALA A CA 1
ATOM 3756 C C . ALA A 1 489 ? -2.131 0.470 5.454 1.00 95.56 489 ALA A C 1
ATOM 3758 O O . ALA A 1 489 ? -2.736 -0.271 6.236 1.00 95.56 489 ALA A O 1
ATOM 3759 N N . MET A 1 490 ? -2.768 1.183 4.522 1.00 97.75 490 MET A N 1
ATOM 3760 C CA . MET A 1 490 ? -4.215 1.168 4.288 1.00 97.75 490 MET A CA 1
ATOM 3761 C C . MET A 1 490 ? -4.532 0.873 2.825 1.00 97.75 490 MET A C 1
ATOM 3763 O O . MET A 1 490 ? -4.071 1.584 1.936 1.00 97.75 490 MET A O 1
ATOM 3767 N N . ILE A 1 491 ? -5.384 -0.123 2.594 1.00 97.12 491 ILE A N 1
ATOM 3768 C CA . ILE A 1 491 ? -5.947 -0.463 1.287 1.00 97.12 491 ILE A CA 1
ATOM 3769 C C . ILE A 1 491 ? -7.463 -0.323 1.381 1.00 97.12 491 ILE A C 1
ATOM 3771 O O . ILE A 1 491 ? -8.089 -0.949 2.244 1.00 97.12 491 ILE A O 1
ATOM 3775 N N . ALA A 1 492 ? -8.063 0.505 0.527 1.00 97.19 492 ALA A N 1
ATOM 3776 C CA . ALA A 1 492 ? -9.515 0.635 0.484 1.00 97.19 492 ALA A CA 1
ATOM 3777 C C . ALA A 1 492 ? -10.039 1.204 -0.829 1.00 97.19 492 ALA A C 1
ATOM 3779 O O . ALA A 1 492 ? -9.308 1.838 -1.581 1.00 97.19 492 ALA A O 1
ATOM 3780 N N . LYS A 1 493 ? -11.343 1.080 -1.076 1.00 95.75 493 LYS A N 1
ATOM 3781 C CA . LYS A 1 493 ? -11.958 1.709 -2.250 1.00 95.75 493 LYS A CA 1
ATOM 3782 C C . LYS A 1 493 ? -11.946 3.235 -2.156 1.00 95.75 493 LYS A C 1
ATOM 3784 O O . LYS A 1 493 ? -11.633 3.924 -3.127 1.00 95.75 493 LYS A O 1
ATOM 3789 N N . HIS A 1 494 ? -12.277 3.745 -0.971 1.00 97.44 494 HIS A N 1
ATOM 3790 C CA . HIS A 1 494 ? -12.328 5.169 -0.663 1.00 97.44 494 HIS A CA 1
ATOM 3791 C C . HIS A 1 494 ? -11.598 5.434 0.656 1.00 97.44 494 HIS A C 1
ATOM 3793 O O . HIS A 1 494 ? -11.891 4.789 1.662 1.00 97.44 494 HIS A O 1
ATOM 3799 N N . ILE A 1 495 ? -10.678 6.395 0.678 1.00 98.50 495 ILE A N 1
ATOM 3800 C CA . ILE A 1 495 ? -9.930 6.774 1.883 1.00 98.50 495 ILE A CA 1
ATOM 3801 C C . ILE A 1 495 ? -10.116 8.271 2.135 1.00 98.50 495 ILE A C 1
ATOM 3803 O O . ILE A 1 495 ? -9.953 9.089 1.238 1.00 98.50 495 ILE A O 1
ATOM 3807 N N . GLU A 1 496 ? -10.480 8.634 3.361 1.00 98.38 496 GLU A N 1
ATOM 3808 C CA . GLU A 1 496 ? -10.625 10.023 3.804 1.00 98.38 496 GLU A CA 1
ATOM 3809 C C . GLU A 1 496 ? -9.827 10.219 5.095 1.00 98.38 496 GLU A C 1
ATOM 3811 O O . GLU A 1 496 ? -10.070 9.522 6.082 1.00 98.38 496 GLU A O 1
ATOM 3816 N N . ILE A 1 497 ? -8.877 11.155 5.091 1.00 98.44 497 ILE A N 1
ATOM 3817 C CA . ILE A 1 497 ? -8.020 11.468 6.239 1.00 98.44 497 ILE A CA 1
ATOM 3818 C C . ILE A 1 497 ? -8.253 12.919 6.649 1.00 98.44 497 ILE A C 1
ATOM 3820 O O . ILE A 1 497 ? -8.035 13.837 5.861 1.00 98.44 497 ILE A O 1
ATOM 3824 N N . GLY A 1 498 ? -8.681 13.138 7.890 1.00 97.62 498 GLY A N 1
ATOM 3825 C CA . GLY A 1 498 ? -8.910 14.468 8.437 1.00 97.62 498 GLY A CA 1
ATOM 3826 C C . GLY A 1 498 ? -7.623 15.238 8.735 1.00 97.62 498 GLY A C 1
ATOM 3827 O O . GLY A 1 498 ? -6.511 14.702 8.733 1.00 97.62 498 GLY A O 1
ATOM 3828 N N . ASN A 1 499 ? -7.802 16.524 9.022 1.00 98.25 499 ASN A N 1
ATOM 3829 C CA . ASN A 1 499 ? -6.733 17.513 9.155 1.00 98.25 499 ASN A CA 1
ATOM 3830 C C . ASN A 1 499 ? -5.691 17.133 10.218 1.00 98.25 499 ASN A C 1
ATOM 3832 O O . ASN A 1 499 ? -6.023 16.481 11.206 1.00 98.25 499 ASN A O 1
ATOM 3836 N N . TYR A 1 500 ? -4.455 17.610 10.061 1.00 97.94 500 TYR A N 1
ATOM 3837 C CA . TYR A 1 500 ? -3.372 17.497 11.053 1.00 97.94 500 TYR A CA 1
ATOM 3838 C C . TYR A 1 500 ? -2.996 16.058 11.449 1.00 97.94 500 TYR A C 1
ATOM 3840 O O . TYR A 1 500 ? -2.407 15.831 12.507 1.00 97.94 500 TYR A O 1
ATOM 3848 N N . SER A 1 501 ? -3.353 15.072 10.625 1.00 97.94 501 SER A N 1
ATOM 3849 C CA . SER A 1 501 ? -3.009 13.671 10.871 1.00 97.94 501 SER A CA 1
ATOM 3850 C C . SER A 1 501 ? -1.582 13.359 10.410 1.00 97.94 501 SER A C 1
ATOM 3852 O O . SER A 1 501 ? -1.098 13.918 9.424 1.00 97.94 501 SER A O 1
ATOM 3854 N N . LYS A 1 502 ? -0.914 12.445 11.118 1.00 98.06 502 LYS A N 1
ATOM 3855 C CA . LYS A 1 502 ? 0.454 11.993 10.829 1.00 98.06 502 LYS A CA 1
ATOM 3856 C C . LYS A 1 502 ? 0.458 10.505 10.520 1.00 98.06 502 LYS A C 1
ATOM 3858 O O . LYS A 1 502 ? -0.057 9.708 11.303 1.00 98.06 502 LYS A O 1
ATOM 3863 N N . LEU A 1 503 ? 1.032 10.149 9.382 1.00 98.19 503 LEU A N 1
ATOM 3864 C CA . LEU A 1 503 ? 1.014 8.801 8.829 1.00 98.19 503 LEU A CA 1
ATOM 3865 C C . LEU A 1 503 ? 2.461 8.333 8.605 1.00 98.19 503 LEU A C 1
ATOM 3867 O O . LEU A 1 503 ? 3.247 9.067 8.011 1.00 98.19 503 LEU A O 1
ATOM 3871 N N . SER A 1 504 ? 2.816 7.137 9.077 1.00 94.62 504 SER A N 1
ATOM 3872 C CA . SER A 1 504 ? 4.145 6.535 8.882 1.00 94.62 504 SER A CA 1
ATOM 3873 C C . SER A 1 504 ? 4.032 5.068 8.463 1.00 94.62 504 SER A C 1
ATOM 3875 O O . SER A 1 504 ? 3.291 4.295 9.069 1.00 94.62 504 SER A O 1
ATOM 3877 N N . LEU A 1 505 ? 4.774 4.664 7.437 1.00 89.88 505 LEU A N 1
ATOM 3878 C CA . LEU A 1 505 ? 4.688 3.321 6.877 1.00 89.88 505 LEU A CA 1
ATOM 3879 C C . LEU A 1 505 ? 5.283 2.280 7.826 1.00 89.88 505 LEU A C 1
ATOM 3881 O O . LEU A 1 505 ? 6.396 2.437 8.331 1.00 89.88 505 LEU A O 1
ATOM 3885 N N . LYS A 1 506 ? 4.542 1.189 8.013 1.00 86.00 506 LYS A N 1
ATOM 3886 C CA . LYS A 1 506 ? 5.032 -0.077 8.573 1.00 86.00 506 LYS A CA 1
ATOM 3887 C C . LYS A 1 506 ? 4.138 -1.207 8.047 1.00 86.00 506 LYS A C 1
ATOM 3889 O O . LYS A 1 506 ? 3.267 -1.714 8.754 1.00 86.00 506 LYS A O 1
ATOM 3894 N N . SER A 1 507 ? 4.269 -1.469 6.747 1.00 80.62 507 SER A N 1
ATOM 3895 C CA . SER A 1 507 ? 3.345 -2.331 6.010 1.00 80.62 507 SER A CA 1
ATOM 3896 C C . SER A 1 507 ? 3.454 -3.796 6.431 1.00 80.62 507 SER A C 1
ATOM 3898 O O . SER A 1 507 ? 4.556 -4.313 6.589 1.00 80.62 507 SER A O 1
ATOM 3900 N N . ALA A 1 508 ? 2.307 -4.461 6.548 1.00 73.69 508 ALA A N 1
ATOM 3901 C CA . ALA A 1 508 ? 2.179 -5.920 6.543 1.00 73.69 508 ALA A CA 1
ATOM 3902 C C . ALA A 1 508 ? 1.744 -6.452 5.164 1.00 73.69 508 ALA A C 1
ATOM 3904 O O . ALA A 1 508 ? 1.626 -7.660 4.967 1.00 73.69 508 ALA A O 1
ATOM 3905 N N . PHE A 1 509 ? 1.437 -5.558 4.218 1.00 75.94 509 PHE A N 1
ATOM 3906 C CA . PHE A 1 509 ? 1.034 -5.927 2.868 1.00 75.94 509 PHE A CA 1
ATOM 3907 C C . PHE A 1 509 ? 2.266 -6.069 1.993 1.00 75.94 509 PHE A C 1
ATOM 3909 O O . PHE A 1 509 ? 3.062 -5.145 1.873 1.00 75.94 509 PHE A O 1
ATOM 3916 N N . GLY A 1 510 ? 2.395 -7.228 1.368 1.00 62.81 510 GLY A N 1
ATOM 3917 C CA . GLY A 1 510 ? 3.450 -7.520 0.420 1.00 62.81 510 GLY A CA 1
ATOM 3918 C C . GLY A 1 510 ? 3.323 -8.962 -0.033 1.00 62.81 510 GLY A C 1
ATOM 3919 O O . GLY A 1 510 ? 3.175 -9.874 0.772 1.00 62.81 510 GLY A O 1
ATOM 3920 N N . THR A 1 511 ? 3.353 -9.169 -1.339 1.00 42.94 511 THR A N 1
ATOM 3921 C CA . THR A 1 511 ? 3.859 -10.411 -1.918 1.00 42.94 511 THR A CA 1
ATOM 3922 C C . THR A 1 511 ? 5.051 -9.955 -2.726 1.00 42.94 511 THR A C 1
ATOM 3924 O O . THR A 1 511 ? 4.914 -9.034 -3.530 1.00 42.94 511 THR A O 1
ATOM 3927 N N . VAL A 1 512 ? 6.227 -10.516 -2.472 1.00 32.81 512 VAL A N 1
ATOM 3928 C CA . VAL A 1 512 ? 7.397 -10.158 -3.266 1.00 32.81 512 VAL A CA 1
ATOM 3929 C C . VAL A 1 512 ? 7.166 -10.735 -4.647 1.00 32.81 512 VAL A C 1
ATOM 3931 O O . VAL A 1 512 ? 7.224 -11.948 -4.838 1.00 32.81 512 VAL A O 1
ATOM 3934 N N . TYR A 1 513 ? 6.878 -9.867 -5.607 1.00 34.72 513 TYR A N 1
ATOM 3935 C CA . TYR A 1 513 ? 7.101 -10.227 -6.991 1.00 34.72 513 TYR A CA 1
ATOM 3936 C C . TYR A 1 513 ? 8.585 -10.081 -7.245 1.00 34.72 513 TYR A C 1
ATOM 3938 O O . TYR A 1 513 ? 9.208 -9.080 -6.897 1.00 34.72 513 TYR A O 1
ATOM 3946 N N . VAL A 1 514 ? 9.149 -11.155 -7.765 1.00 37.31 514 VAL A N 1
ATOM 3947 C CA . VAL A 1 514 ? 10.569 -11.291 -7.978 1.00 37.31 514 VAL A CA 1
ATOM 3948 C C . VAL A 1 514 ? 10.788 -11.347 -9.481 1.00 37.31 514 VAL A C 1
ATOM 3950 O O . VAL A 1 514 ? 10.197 -12.187 -10.158 1.00 37.31 514 VAL A O 1
ATOM 3953 N N . TYR A 1 515 ? 11.564 -10.406 -10.001 1.00 46.34 515 TYR A N 1
ATOM 3954 C CA . TYR A 1 515 ? 11.497 -9.977 -11.398 1.00 46.34 515 TYR A CA 1
ATOM 3955 C C . TYR A 1 515 ? 12.581 -10.595 -12.304 1.00 46.34 515 TYR A C 1
ATOM 3957 O O . TYR A 1 515 ? 12.779 -10.095 -13.399 1.00 46.34 515 TYR A O 1
ATOM 3965 N N . GLY A 1 516 ? 13.255 -11.675 -11.886 1.00 52.94 516 GLY A N 1
ATOM 3966 C CA . GLY A 1 516 ? 14.159 -12.470 -12.733 1.00 52.94 516 GLY A CA 1
ATOM 3967 C C . GLY A 1 516 ? 15.664 -12.197 -12.564 1.00 52.94 516 GLY A C 1
ATOM 3968 O O . GLY A 1 516 ? 16.084 -11.283 -11.861 1.00 52.94 516 GLY A O 1
ATOM 3969 N N . SER A 1 517 ? 16.486 -13.021 -13.212 1.00 56.91 517 SER A N 1
ATOM 3970 C CA . SER A 1 517 ? 17.957 -12.958 -13.211 1.00 56.91 517 SER A CA 1
ATOM 3971 C C . SER A 1 517 ? 18.493 -12.584 -14.594 1.00 56.91 517 SER A C 1
ATOM 3973 O O . SER A 1 517 ? 17.879 -12.924 -15.607 1.00 56.91 517 SER A O 1
ATOM 3975 N N . VAL A 1 518 ? 19.659 -11.930 -14.648 1.00 63.25 518 VAL A N 1
ATOM 3976 C CA . VAL A 1 518 ? 20.329 -11.539 -15.901 1.00 63.25 518 VAL A CA 1
ATOM 3977 C C . VAL A 1 518 ? 21.740 -12.133 -15.956 1.00 63.25 518 VAL A C 1
ATOM 3979 O O . VAL A 1 518 ? 22.506 -12.029 -15.002 1.00 63.25 518 VAL A O 1
ATOM 3982 N N . LEU A 1 519 ? 22.089 -12.744 -17.087 1.00 64.44 519 LEU A N 1
ATOM 3983 C CA . LEU A 1 519 ? 23.418 -13.250 -17.418 1.00 64.44 519 LEU A CA 1
ATOM 3984 C C . LEU A 1 519 ? 23.933 -12.536 -18.672 1.00 64.44 519 LEU A C 1
ATOM 3986 O O . LEU A 1 519 ? 23.226 -12.462 -19.676 1.00 64.44 519 LEU A O 1
ATOM 3990 N N . LEU A 1 520 ? 25.159 -12.016 -18.613 1.00 61.72 520 LEU A N 1
ATOM 3991 C CA . LEU A 1 520 ? 25.766 -11.206 -19.668 1.00 61.72 520 LEU A CA 1
ATOM 3992 C C . LEU A 1 520 ? 27.105 -11.828 -20.098 1.00 61.72 520 LEU A C 1
ATOM 3994 O O . LEU A 1 520 ? 27.977 -12.030 -19.260 1.00 61.72 520 LEU A O 1
ATOM 3998 N N . GLY A 1 521 ? 27.292 -12.122 -21.384 1.00 56.97 521 GLY A N 1
ATOM 3999 C CA . GLY A 1 521 ? 28.555 -12.616 -21.947 1.00 56.97 521 GLY A CA 1
ATOM 4000 C C . GLY A 1 521 ? 29.083 -11.708 -23.063 1.00 56.97 521 GLY A C 1
ATOM 4001 O O . GLY A 1 521 ? 28.398 -11.492 -24.052 1.00 56.97 521 GLY A O 1
ATOM 4002 N N . GLY A 1 522 ? 30.271 -11.132 -22.889 1.00 56.91 522 GLY A N 1
ATOM 4003 C CA . GLY A 1 522 ? 30.854 -10.160 -23.827 1.00 56.91 522 GLY A CA 1
ATOM 4004 C C . GLY A 1 522 ? 31.899 -9.270 -23.146 1.00 56.91 522 GLY A C 1
ATOM 4005 O O . GLY A 1 522 ? 31.945 -9.218 -21.915 1.00 56.91 522 GLY A O 1
ATOM 4006 N N . ARG A 1 523 ? 32.753 -8.590 -23.924 1.00 53.59 523 ARG A N 1
ATOM 4007 C CA . ARG A 1 523 ? 33.939 -7.853 -23.429 1.00 53.59 523 ARG A CA 1
ATOM 4008 C C . ARG A 1 523 ? 33.598 -6.604 -22.605 1.00 53.59 523 ARG A C 1
ATOM 4010 O O . ARG A 1 523 ? 34.212 -6.353 -21.571 1.00 53.59 523 ARG A O 1
ATOM 4017 N N . LEU A 1 524 ? 32.626 -5.806 -23.030 1.00 56.09 524 LEU A N 1
ATOM 4018 C CA . LEU A 1 524 ? 32.288 -4.527 -22.400 1.00 56.09 524 LEU A CA 1
ATOM 4019 C C . LEU A 1 524 ? 30.773 -4.359 -22.396 1.00 56.09 524 LEU A C 1
ATOM 4021 O O . LEU A 1 524 ? 30.188 -4.423 -23.457 1.00 56.09 524 LEU A O 1
ATOM 4025 N N . PHE A 1 525 ? 30.133 -4.102 -21.256 1.00 60.75 525 PHE A N 1
ATOM 4026 C CA . PHE A 1 525 ? 28.686 -3.829 -21.195 1.00 60.75 525 PHE A CA 1
ATOM 4027 C C . PHE A 1 525 ? 28.415 -2.417 -20.693 1.00 60.75 525 PHE A C 1
ATOM 4029 O O . PHE A 1 525 ? 29.091 -1.961 -19.776 1.00 60.75 525 PHE A O 1
ATOM 4036 N N . TYR A 1 526 ? 27.406 -1.739 -21.232 1.00 58.53 526 TYR A N 1
ATOM 4037 C CA . TYR A 1 526 ? 27.053 -0.373 -20.860 1.00 58.53 526 TYR A CA 1
ATOM 4038 C C . TYR A 1 526 ? 25.555 -0.174 -20.692 1.00 58.53 526 TYR A C 1
ATOM 4040 O O . TYR A 1 526 ? 24.763 -0.489 -21.582 1.00 58.53 526 TYR A O 1
ATOM 4048 N N . ILE A 1 527 ? 25.197 0.419 -19.551 1.00 60.59 527 ILE A N 1
ATOM 4049 C CA . ILE A 1 527 ? 23.839 0.849 -19.218 1.00 60.59 527 ILE A CA 1
ATOM 4050 C C . ILE A 1 527 ? 23.803 2.395 -19.215 1.00 60.59 527 ILE A C 1
ATOM 4052 O O . ILE A 1 527 ? 24.478 3.005 -18.377 1.00 60.59 527 ILE A O 1
ATOM 4056 N N . PRO A 1 528 ? 23.067 3.050 -20.142 1.00 51.94 528 PRO A N 1
ATOM 4057 C CA . PRO A 1 528 ? 23.046 4.509 -20.302 1.00 51.94 528 PRO A CA 1
ATOM 4058 C C . PRO A 1 528 ? 22.292 5.251 -19.184 1.00 51.94 528 PRO A C 1
ATOM 4060 O O . PRO A 1 528 ? 21.412 4.691 -18.539 1.00 51.94 528 PRO A O 1
ATOM 4063 N N . TYR A 1 529 ? 22.546 6.566 -19.070 1.00 43.69 529 TYR A N 1
ATOM 4064 C CA . TYR A 1 529 ? 21.941 7.533 -18.123 1.00 43.69 529 TYR A CA 1
ATOM 4065 C C . TYR A 1 529 ? 20.400 7.520 -18.068 1.00 43.69 529 TYR A C 1
ATOM 4067 O O . TYR A 1 529 ? 19.808 7.772 -17.025 1.00 43.69 529 TYR A O 1
ATOM 4075 N N . GLY A 1 530 ? 19.734 7.148 -19.165 1.00 45.47 530 GLY A N 1
ATOM 4076 C CA . GLY A 1 530 ? 18.286 6.923 -19.198 1.00 45.47 530 GLY A CA 1
ATOM 4077 C C . GLY A 1 530 ? 17.842 5.602 -18.568 1.00 45.47 530 GLY A C 1
ATOM 4078 O O . GLY A 1 530 ? 16.748 5.164 -18.880 1.00 45.47 530 GLY A O 1
ATOM 4079 N N . GLY A 1 531 ? 18.692 4.928 -17.790 1.00 43.94 531 GLY A N 1
ATOM 4080 C CA . GLY A 1 531 ? 18.371 3.693 -17.082 1.00 43.94 531 GLY A CA 1
ATOM 4081 C C . GLY A 1 531 ? 18.112 3.834 -15.581 1.00 43.94 531 GLY A C 1
ATOM 4082 O O . GLY A 1 531 ? 17.965 2.832 -14.877 1.00 43.94 531 GLY A O 1
ATOM 4083 N N . GLY A 1 532 ? 18.057 5.072 -15.079 1.00 42.62 532 GLY A N 1
ATOM 4084 C CA . GLY A 1 532 ? 17.614 5.352 -13.716 1.00 42.62 532 GLY A CA 1
ATOM 4085 C C . GLY A 1 532 ? 16.226 4.755 -13.484 1.00 42.62 532 GLY A C 1
ATOM 4086 O O . GLY A 1 532 ? 15.342 4.928 -14.316 1.00 42.62 532 GLY A O 1
ATOM 4087 N N . ASN A 1 533 ? 16.045 4.052 -12.365 1.00 46.47 533 ASN A N 1
ATOM 4088 C CA . ASN A 1 533 ? 14.802 3.392 -11.936 1.00 46.47 533 ASN A CA 1
ATOM 4089 C C . ASN A 1 533 ? 14.504 1.987 -12.502 1.00 46.47 533 ASN A C 1
ATOM 4091 O O . ASN A 1 533 ? 13.508 1.380 -12.097 1.00 46.47 533 ASN A O 1
ATOM 4095 N N . ALA A 1 534 ? 15.379 1.389 -13.321 1.00 46.62 534 ALA A N 1
ATOM 4096 C CA . ALA A 1 534 ? 15.310 -0.055 -13.556 1.00 46.62 534 ALA A CA 1
ATOM 4097 C C . ALA A 1 534 ? 15.683 -0.834 -12.285 1.00 46.62 534 ALA A C 1
ATOM 4099 O O . ALA A 1 534 ? 16.704 -0.571 -11.648 1.00 46.62 534 ALA A O 1
ATOM 4100 N N . ARG A 1 535 ? 14.850 -1.810 -11.915 1.00 48.12 535 ARG A N 1
ATOM 4101 C CA . ARG A 1 535 ? 15.102 -2.705 -10.782 1.00 48.12 535 ARG A CA 1
ATOM 4102 C C . ARG A 1 535 ? 15.203 -4.139 -11.294 1.00 48.12 535 ARG A C 1
ATOM 4104 O O . ARG A 1 535 ? 14.275 -4.630 -11.931 1.00 48.12 535 ARG A O 1
ATOM 4111 N N . ILE A 1 536 ? 16.320 -4.800 -11.001 1.00 51.28 536 ILE A N 1
ATOM 4112 C CA . ILE A 1 536 ? 16.546 -6.222 -11.294 1.00 51.28 536 ILE A CA 1
ATOM 4113 C C . ILE A 1 536 ? 16.513 -6.972 -9.968 1.00 51.28 536 ILE A C 1
ATOM 4115 O O . ILE A 1 536 ? 17.171 -6.562 -9.011 1.00 51.28 536 ILE A O 1
ATOM 4119 N N . TYR A 1 537 ? 15.741 -8.057 -9.915 1.00 49.06 537 TYR A N 1
ATOM 4120 C CA . TYR A 1 537 ? 15.467 -8.783 -8.680 1.00 49.06 537 TYR A CA 1
ATOM 4121 C C . TYR A 1 537 ? 15.576 -10.290 -8.864 1.00 49.06 537 TYR A C 1
ATOM 4123 O O . TYR A 1 537 ? 14.731 -10.906 -9.511 1.00 49.06 537 TYR A O 1
ATOM 4131 N N . TYR A 1 538 ? 16.534 -10.891 -8.172 1.00 50.31 538 TYR A N 1
ATOM 4132 C CA . TYR A 1 538 ? 16.764 -12.331 -8.156 1.00 50.31 538 TYR A CA 1
ATOM 4133 C C . TYR A 1 538 ? 15.599 -13.139 -7.578 1.00 50.31 538 TYR A C 1
ATOM 4135 O O . TYR A 1 538 ? 15.230 -12.911 -6.424 1.00 50.31 538 TYR A O 1
ATOM 4143 N N . SER A 1 539 ? 15.112 -14.153 -8.315 1.00 51.78 539 SER A N 1
ATOM 4144 C CA . SER A 1 539 ? 14.095 -15.115 -7.858 1.00 51.78 539 SER A CA 1
ATOM 4145 C C . SER A 1 539 ? 14.575 -16.554 -7.882 1.00 51.78 539 SER A C 1
ATOM 4147 O O . SER A 1 539 ? 14.696 -17.152 -8.951 1.00 51.78 539 SER A O 1
ATOM 4149 N N . GLN A 1 540 ? 14.684 -17.167 -6.703 1.00 53.12 540 GLN A N 1
ATOM 4150 C CA . GLN A 1 540 ? 14.830 -18.618 -6.616 1.00 53.12 540 GLN A CA 1
ATOM 4151 C C . GLN A 1 540 ? 13.656 -19.332 -7.300 1.00 53.12 540 GLN A C 1
ATOM 4153 O O . GLN A 1 540 ? 13.875 -20.266 -8.064 1.00 53.12 540 GLN A O 1
ATOM 4158 N N . GLN A 1 541 ? 12.418 -18.887 -7.062 1.00 55.44 541 GLN A N 1
ATOM 4159 C CA . GLN A 1 541 ? 11.237 -19.540 -7.629 1.00 55.44 541 GLN A CA 1
ATOM 4160 C C . GLN A 1 541 ? 11.209 -19.435 -9.157 1.00 55.44 541 GLN A C 1
ATOM 4162 O O . GLN A 1 541 ? 10.911 -20.418 -9.831 1.00 55.44 541 GLN A O 1
ATOM 4167 N N . ALA A 1 542 ? 11.527 -18.265 -9.727 1.00 59.72 542 ALA A N 1
ATOM 4168 C CA . ALA A 1 542 ? 11.549 -18.128 -11.181 1.00 59.72 542 ALA A CA 1
ATOM 4169 C C . ALA A 1 542 ? 12.655 -18.986 -11.803 1.00 59.72 542 ALA A C 1
ATOM 4171 O O . ALA A 1 542 ? 12.423 -19.579 -12.850 1.00 59.72 542 ALA A O 1
ATOM 4172 N N . LEU A 1 543 ? 13.813 -19.110 -11.149 1.00 64.31 543 LEU A N 1
ATOM 4173 C CA . LEU A 1 543 ? 14.892 -19.983 -11.609 1.00 64.31 543 LEU A CA 1
ATOM 4174 C C . LEU A 1 543 ? 14.545 -21.466 -11.486 1.00 64.31 543 LEU A C 1
ATOM 4176 O O . LEU A 1 543 ? 14.807 -22.208 -12.422 1.00 64.31 543 LEU A O 1
ATOM 4180 N N . GLN A 1 544 ? 13.890 -21.893 -10.405 1.00 64.00 544 GLN A N 1
ATOM 4181 C CA . GLN A 1 544 ? 13.371 -23.260 -10.274 1.00 64.00 544 GLN A CA 1
ATOM 4182 C C . GLN A 1 544 ? 12.330 -23.576 -11.350 1.00 64.00 544 GLN A C 1
ATOM 4184 O O . GLN A 1 544 ? 12.305 -24.683 -11.882 1.00 64.00 544 GLN A O 1
ATOM 4189 N N . ASN A 1 545 ? 11.487 -22.605 -11.704 1.00 65.62 545 ASN A N 1
ATOM 4190 C CA . ASN A 1 545 ? 10.519 -22.759 -12.787 1.00 65.62 545 ASN A CA 1
ATOM 4191 C C . ASN A 1 545 ? 11.207 -22.809 -14.161 1.00 65.62 545 ASN A C 1
ATOM 4193 O O . ASN A 1 545 ? 10.790 -23.591 -15.013 1.00 65.62 545 ASN A O 1
ATOM 4197 N N . VAL A 1 546 ? 12.262 -22.012 -14.379 1.00 70.81 546 VAL A N 1
ATOM 4198 C CA . VAL A 1 546 ? 13.108 -22.092 -15.584 1.00 70.81 546 VAL A CA 1
ATOM 4199 C C . VAL A 1 546 ? 13.792 -23.454 -15.664 1.00 70.81 546 VAL A C 1
ATOM 4201 O O . VAL A 1 546 ? 13.704 -24.088 -16.709 1.00 70.81 546 VAL A O 1
ATOM 4204 N N . ASP A 1 547 ? 14.406 -23.931 -14.578 1.00 70.94 547 ASP A N 1
ATOM 4205 C CA . ASP A 1 547 ? 15.029 -25.256 -14.515 1.00 70.94 547 ASP A CA 1
ATOM 4206 C C . ASP A 1 547 ? 13.992 -26.340 -14.805 1.00 70.94 547 ASP A C 1
ATOM 4208 O O . ASP A 1 547 ? 14.162 -27.106 -15.741 1.00 70.94 547 ASP A O 1
ATOM 4212 N N . THR A 1 548 ? 12.843 -26.327 -14.127 1.00 71.19 548 THR A N 1
ATOM 4213 C CA . THR A 1 548 ? 11.742 -27.270 -14.389 1.00 71.19 548 THR A CA 1
ATOM 4214 C C . THR A 1 548 ? 11.297 -27.241 -15.857 1.00 71.19 548 THR A C 1
ATOM 4216 O O . THR A 1 548 ? 11.081 -28.289 -16.464 1.00 71.19 548 THR A O 1
ATOM 4219 N N . MET A 1 549 ? 11.182 -26.055 -16.463 1.00 79.44 549 MET A N 1
ATOM 4220 C CA . MET A 1 549 ? 10.848 -25.907 -17.882 1.00 79.44 549 MET A CA 1
ATOM 4221 C C . MET A 1 549 ? 11.930 -26.517 -18.784 1.00 79.44 549 MET A C 1
ATOM 4223 O O . MET A 1 549 ? 11.596 -27.304 -19.667 1.00 79.44 549 MET A O 1
ATOM 4227 N N . ILE A 1 550 ? 13.210 -26.225 -18.531 1.00 71.94 550 ILE A N 1
ATOM 4228 C CA . ILE A 1 550 ? 14.353 -26.828 -19.235 1.00 71.94 550 ILE A CA 1
ATOM 4229 C C . ILE A 1 550 ? 14.346 -28.349 -19.046 1.00 71.94 550 ILE A C 1
ATOM 4231 O O . ILE A 1 550 ? 14.621 -29.096 -19.989 1.00 71.94 550 ILE A O 1
ATOM 4235 N N . GLN A 1 551 ? 13.996 -28.830 -17.850 1.00 70.50 551 GLN A N 1
ATOM 4236 C CA . GLN A 1 551 ? 13.933 -30.252 -17.557 1.00 70.50 551 GLN A CA 1
ATOM 4237 C C . GLN A 1 551 ? 12.873 -30.967 -18.397 1.00 70.50 551 GLN A C 1
ATOM 4239 O O . GLN A 1 551 ? 13.139 -32.058 -18.898 1.00 70.50 551 GLN A O 1
ATOM 4244 N N . ASN A 1 552 ? 11.740 -30.307 -18.631 1.00 72.00 552 ASN A N 1
ATOM 4245 C CA . ASN A 1 552 ? 10.595 -30.853 -19.353 1.00 72.00 552 ASN A CA 1
ATOM 4246 C C . ASN A 1 552 ? 10.627 -30.630 -20.877 1.00 72.00 552 ASN A C 1
ATOM 4248 O O . ASN A 1 552 ? 9.769 -31.163 -21.582 1.00 72.00 552 ASN A O 1
ATOM 4252 N N . LYS A 1 553 ? 11.576 -29.850 -21.413 1.00 69.19 553 LYS A N 1
ATOM 4253 C CA . LYS A 1 553 ? 11.747 -29.683 -22.866 1.00 69.19 553 LYS A CA 1
ATOM 4254 C C . LYS A 1 553 ? 12.515 -30.883 -23.453 1.00 69.19 553 LYS A C 1
ATOM 4256 O O . LYS A 1 553 ? 13.481 -31.346 -22.839 1.00 69.19 553 LYS A O 1
ATOM 4261 N N . PRO A 1 554 ? 12.102 -31.404 -24.625 1.00 57.47 554 PRO A N 1
ATOM 4262 C CA . PRO A 1 554 ? 12.756 -32.549 -25.247 1.00 57.47 554 PRO A CA 1
ATOM 4263 C C . PRO A 1 554 ? 14.206 -32.220 -25.617 1.00 57.47 554 PRO A C 1
ATOM 4265 O O . PRO A 1 554 ? 14.490 -31.179 -26.204 1.00 57.47 554 PRO A O 1
ATOM 4268 N N . PHE A 1 555 ? 15.113 -33.136 -25.285 1.00 54.59 555 PHE A N 1
ATOM 4269 C CA . PHE A 1 555 ? 16.543 -33.027 -25.551 1.00 54.59 555 PHE A CA 1
ATOM 4270 C C . PHE A 1 555 ? 16.903 -33.924 -26.742 1.00 54.59 555 PHE A C 1
ATOM 4272 O O . PHE A 1 555 ? 17.352 -35.053 -26.567 1.00 54.59 555 PHE A O 1
ATOM 4279 N N . VAL A 1 556 ? 16.626 -33.465 -27.964 1.00 47.62 556 VAL A N 1
ATOM 4280 C CA . VAL A 1 556 ? 17.052 -34.167 -29.185 1.00 47.62 556 VAL A CA 1
ATOM 4281 C C . VAL A 1 556 ? 17.721 -33.159 -30.108 1.00 47.62 556 VAL A C 1
ATOM 4283 O O . VAL A 1 556 ? 17.046 -32.364 -30.759 1.00 47.62 556 VAL A O 1
ATOM 4286 N N . PHE A 1 557 ? 19.052 -33.199 -30.168 1.00 45.75 557 PHE A N 1
ATOM 4287 C CA . PHE A 1 557 ? 19.800 -32.520 -31.218 1.00 45.75 557 PHE A CA 1
ATOM 4288 C C . PHE A 1 557 ? 19.687 -33.340 -32.505 1.00 45.75 557 PHE A C 1
ATOM 4290 O O . PHE A 1 557 ? 19.944 -34.545 -32.517 1.00 45.75 557 PHE A O 1
ATOM 4297 N N . LYS A 1 558 ? 19.286 -32.692 -33.599 1.00 37.94 558 LYS A N 1
ATOM 4298 C CA . LYS A 1 558 ? 19.446 -33.238 -34.948 1.00 37.94 558 LYS A CA 1
ATOM 4299 C C . LYS A 1 558 ? 20.593 -32.480 -35.588 1.00 37.94 558 LYS A C 1
ATOM 4301 O O . LYS A 1 558 ? 20.378 -31.387 -36.099 1.00 37.94 558 LYS A O 1
ATOM 4306 N N . ASP A 1 559 ? 21.788 -33.044 -35.501 1.00 37.75 559 ASP A N 1
ATOM 4307 C CA . ASP A 1 559 ? 22.937 -32.514 -36.221 1.00 37.75 559 ASP A CA 1
ATOM 4308 C C . ASP A 1 559 ? 23.045 -33.223 -37.575 1.00 37.75 559 ASP A C 1
ATOM 4310 O O . ASP A 1 559 ? 22.827 -34.435 -37.667 1.00 37.75 559 ASP A O 1
ATOM 4314 N N . TRP A 1 560 ? 23.333 -32.471 -38.634 1.00 36.22 560 TRP A N 1
ATOM 4315 C CA . TRP A 1 560 ? 23.576 -33.030 -39.962 1.00 36.22 560 TRP A CA 1
ATOM 4316 C C . TRP A 1 560 ? 25.086 -33.100 -40.161 1.00 36.22 560 TRP A C 1
ATOM 4318 O O . TRP A 1 560 ? 25.738 -32.062 -40.216 1.00 36.22 560 TRP A O 1
ATOM 4328 N N . ARG A 1 561 ? 25.649 -34.304 -40.292 1.00 36.31 561 ARG A N 1
ATOM 4329 C CA . ARG A 1 561 ? 27.013 -34.470 -40.808 1.00 36.31 561 ARG A CA 1
ATOM 4330 C C . ARG A 1 561 ? 26.966 -35.046 -42.211 1.00 36.31 561 ARG A C 1
ATOM 4332 O O . ARG A 1 561 ? 26.183 -35.953 -42.485 1.00 36.31 561 ARG A O 1
ATOM 4339 N N . GLU A 1 562 ? 27.813 -34.513 -43.080 1.00 34.53 562 GLU A N 1
ATOM 4340 C CA . GLU A 1 562 ? 28.217 -35.196 -44.303 1.00 34.53 562 GLU A CA 1
ATOM 4341 C C . GLU A 1 562 ? 29.207 -36.292 -43.888 1.00 34.53 562 GLU A C 1
ATOM 4343 O O . GLU A 1 562 ? 30.282 -36.001 -43.368 1.00 34.53 562 GLU A O 1
ATOM 4348 N N . GLU A 1 563 ? 28.811 -37.559 -44.016 1.00 36.16 563 GLU A N 1
ATOM 4349 C CA . GLU A 1 563 ? 29.777 -38.657 -44.001 1.00 36.16 563 GLU A CA 1
ATOM 4350 C C . GLU A 1 563 ? 30.437 -38.670 -45.384 1.00 36.16 563 GLU A C 1
ATOM 4352 O O . GLU A 1 563 ? 29.764 -38.920 -46.385 1.00 36.16 563 GLU A O 1
ATOM 4357 N N . GLU A 1 564 ? 31.736 -38.371 -45.457 1.00 36.72 564 GLU A N 1
ATOM 4358 C CA . GLU A 1 564 ? 32.520 -38.749 -46.632 1.00 36.72 564 GLU A CA 1
ATOM 4359 C C . GLU A 1 564 ? 32.505 -40.279 -46.706 1.00 36.72 564 GLU A C 1
ATOM 4361 O O . GLU A 1 564 ? 33.029 -40.963 -45.823 1.00 36.72 564 GLU A O 1
ATOM 4366 N N . GLU A 1 565 ? 31.866 -40.823 -47.744 1.00 35.53 565 GLU A N 1
ATOM 4367 C CA . GLU A 1 565 ? 32.028 -42.226 -48.108 1.00 35.53 565 GLU A CA 1
ATOM 4368 C C . GLU A 1 565 ? 33.523 -42.475 -48.328 1.00 35.53 565 GLU A C 1
ATOM 4370 O O . GLU A 1 565 ? 34.093 -42.047 -49.334 1.00 35.53 565 GLU A O 1
ATOM 4375 N N . GLN A 1 566 ? 34.173 -43.181 -47.399 1.00 35.00 566 GLN A N 1
ATOM 4376 C CA . GLN A 1 566 ? 35.434 -43.836 -47.718 1.00 35.00 566 GLN A CA 1
ATOM 4377 C C . GLN A 1 566 ? 35.134 -44.849 -48.823 1.00 35.00 566 GLN A C 1
ATOM 4379 O O . GLN A 1 566 ? 34.531 -45.898 -48.585 1.00 35.00 566 GLN A O 1
ATOM 4384 N N . GLN A 1 567 ? 35.493 -44.496 -50.056 1.00 34.59 567 GLN A N 1
ATOM 4385 C CA . GLN A 1 567 ? 35.466 -45.423 -51.174 1.00 34.59 567 GLN A CA 1
ATOM 4386 C C . GLN A 1 567 ? 36.565 -46.473 -50.965 1.00 34.59 567 GLN A C 1
ATOM 4388 O O . GLN A 1 567 ? 37.734 -46.173 -51.176 1.00 34.59 567 GLN A O 1
ATOM 4393 N N . GLN A 1 568 ? 36.110 -47.669 -50.570 1.00 36.28 568 GLN A N 1
ATOM 4394 C CA . GLN A 1 568 ? 36.753 -48.998 -50.575 1.00 36.28 568 GLN A CA 1
ATOM 4395 C C . GLN A 1 568 ? 38.081 -49.190 -49.837 1.00 36.28 568 GLN A C 1
ATOM 4397 O O . GLN A 1 568 ? 39.133 -48.705 -50.305 1.00 36.28 568 GLN A O 1
#

Secondary structure (DSSP, 8-state):
----------------------PPPP---B-PPP----HHHHHT-S----SS-TT-EEEE----TTT-EEE---TTSTTPPBTTTTBPEEEE-TTSSEE-TTSEEEESSS-EEE-------HHHHHHHHHHT-SEEE-S-EEE-S-EESBTTB-EEEEEES--EEE-TT-EEEEEEEEEE--TT--S-SEEEEET-EEEEEEEEEEPPPPTT----EEEEEEEPPP--GGGEEEEEEEEEEE-TT-EE-SSEEEE-STT-EEEE-SS-EESS-EE-SEEEE-TT-EESS-EE-SEEEE-TT-EE-S-EE-SPPS--SPPPPPPP----S--EEEPTT-EEEE-SEEEEEEEE-TT-EEEE-SEEEEEEEEEE-TT-EEEESS-EEEEEEEEEEE-TT-EEEE----SS--PPPPP-------------------------GGGEEEEE--TT--TTS-SEEEEES-EEESEEEEEEEEEEEET-EEEE-EEEEEEEE-TT-EEEE-----------EEEEESSEEEE-GGGTT-EEE--HHHHHHHHHHHHHS---B-----------

pLDDT: mean 70.7, std 24.71, range [25.55, 98.69]

Radius of gyration: 33.56 Å; chains: 1; bounding box: 76×113×127 Å

Sequence (568 aa):
MKGKILVMVFFVLVIATNVYAQGYKKQTQFTGTKTTVSNESLGAINFISRSGETGYKLYVNGASSSTTFVDGRNHTLTGGLVGSGNKPGIQTDLAKSTISSSNVTINGNPAKKGNWNTDISVPEWLNYFKHIADYTITQDTTWQSTTVGSPSSYKVVYVDDAKLTLGTDFRGYGVLAIYDRNPNKTEPILQMLSNATWYGLILVYQGDNEEGSNEVTYIKLNGQAPLDIKDFIIVAEKSCVLGRSVTINSGNVGINNSKGTLTTNNYLTFKASVYGDVITLGNNNTIYGDLGYNDLTYGSNLKVYGDKITPLSLPLLGLPLFPSFTRGKTNINVGSYQTYYLSSGKYKNITLGVGATLYLQGGTYDIRQLTAYDFAKIRYLAPVTLRVKRKLTMGRYARIEPYSLAPGPGPIPPIVPFSFLFSIKSAEAKPLSPPQPTLGADDCVIYIQGVGQSATTPIFQTKYSSTIKCNIYAKDKIKLGSFNTFQGAMIAKHIEIGNYSKLSLKSAFGTVYVYGSVLLGGRLFYIPYGGGNARIYYSQQALQNVDTMIQNKPFVFKDWREEEEQQQ

Foldseek 3Di:
DDDDDDDDDDDDDDDDDDPPDDDDFDFDFDQDDQPADDLLLQQAFFEDEAPDDPQFKEFEPQPDVPFADSDQPPVPDPQQAFDPPFHWYWDFDPVDRITDLAFIWTRGVVIDTGRDHRPDDLVVVLVVLVVQAPAEAAEADEDELDEAADLQGAGRYHYEQYAYEYEYNAEHAFEAHYEHADLADPDASYHYAEAHFHLFEYEYEYDADDPPDPGAHEYAAQYAFQDFQLQAQAEAQAEEEEAAQEEECGGEHEHQYANHEYAYAENYEAPEEYEYAAYEEEEQYEHAEEYEYAHYHYYYNYHYNYYYHPPDDHRSDDDDDFDDDDADDAEAEAEALAEDEDEADHHEEYEAYALYEYEYAADEYHYAEYYAEHNYEYEYQFQYEYEYEAAYEHYHQYEYFYDDDPPDDDDDDDDDDDDDDDDDDDDDDPPPDPPRPPDFQLSAEYEYENPPHDLPDARYEYAYAYEASHAYEYAGEHAYAENYEEEEHYYYNYYYHYYNYYYYYDYNDGDDDFRYGYYYYYSHYYYDSSNGNRYHGDDSSSHVVNSVNSVPRDSIDRDRDDDDPPDD